Protein AF-0000000080182220 (afdb_homodimer)

Secondary structure (DSSP, 8-state):
-PPPPPPPPP-SHHHHHHHHHHHHHHHHHHT-THHHHHHHHHHHHHHHHHHHHTT-SS-HHHHHHHHHHHHHHHHHHHHHHHSTTSSS---HHHHHHHH--SSS---HHHHHHHHHHIIIIIIIHHHHHHH-TT-HHHHHHHHHHHHHHHHTTHHHHHHHHHHH-HHHHHHHHHSTTHHHHHHHHHHHHHHHHHHHHHHHHH-GGGHHHHHHHHHHHHHHHHHHHHS--TTT-HHHHHHHHHHTTS---HHHHHHHHHHHHTS-----S--/-PPPPPPPPP-SHHHHHHHHHHHHHHHHHHT-THHHHHHHHHHHHHHHHHHHHTT-SS-HHHHHHHHHHHHHHHHHHHHHHHSBTTBS---HHHHHHHH--SSS---HHHHHHHHHHIIIIIIIHHHHHHH-TT-HHHHHHHHHHHHHHHHTTHHHHHHHHHHH-HHHHHHHHHSTTHHHHHHHHHHHHHHHHHHHHHHHHH-GGGHHHHHHHHHHHHHHHHHHHHS--TTT-HHHHHHHHHHTTS---HHHHHHHHHHHHTS-----S--

Nearest PDB structures (foldseek):
  7unh-assembly1_A  TM=2.251E-01  e=9.616E-01  synthetic construct
  7a0g-assembly1_III  TM=1.315E-01  e=7.428E+00  Serratia marcescens
  7unh-assembly1_A  TM=2.252E-01  e=9.909E-01  synthetic construct
  7p3r-assembly1_D  TM=1.407E-01  e=1.232E+00  Vibrio cholerae O1 biovar El Tor str. N16961
  7a0g-assembly1_III  TM=1.316E-01  e=7.364E+00  Serratia marcescens

Radius of gyration: 25.05 Å; Cα contacts (8 Å, |Δi|>4): 740; chains: 2; bounding box: 48×75×55 Å

Sequence (542 aa):
MTPLGRLAEPQSVEDVLHNIDQIIDWATKAESHIGYFAVLYRRTTLAIRDAVKAGAFEDGPRMEALDVAFARRYFNAVNAYFQPGSADGPTLPWEVAFLGDHDGQAIILQHLMAGLNAHITFDLGLAVHAIAPESMDSLEVDFFRVNKVLCQQLPGVLKVIDQLSPEIRWTRWLIPGEVQVLDRTLMKLRRGAWDFAYYLATHRPTVAQRTVHQEAFAAAVGSWYLQPPARVTPFPALVRQIGKHEIRDVPSNLKALDEVSHNPYKPQKGYMTPLGRLAEPQSVEDVLHNIDQIIDWATKAESHIGYFAVLYRRTTLAIRDAVKAGAFEDGPRMEALDVAFARRYFNAVNAYFQPGSADGPTLPWEVAFLGDHDGQAIILQHLMAGLNAHITFDLGLAVHAIAPESMDSLEVDFFRVNKVLCQQLPGVLKVIDQLSPEIRWTRWLIPGEVQVLDRTLMKLRRGAWDFAYYLATHRPTVAQRTVHQEAFAAAVGSWYLQPPARVTPFPALVRQIGKHEIRDVPSNLKALDEVSHNPYKPQKGY

pLDDT: mean 85.34, std 15.05, range [37.66, 98.38]

Structure (mmCIF, N/CA/C/O backbone):
data_AF-0000000080182220-model_v1
#
loop_
_entity.id
_entity.type
_entity.pdbx_description
1 polymer 'Uncharacterized protein'
#
loop_
_atom_site.group_PDB
_atom_site.id
_atom_site.type_symbol
_atom_site.label_atom_id
_atom_site.label_alt_id
_atom_site.label_comp_id
_atom_site.label_asym_id
_atom_site.label_entity_id
_atom_site.label_seq_id
_atom_site.pdbx_PDB_ins_code
_atom_site.Cartn_x
_atom_site.Cartn_y
_atom_site.Cartn_z
_atom_site.occupancy
_atom_site.B_iso_or_equiv
_atom_site.auth_seq_id
_atom_site.auth_comp_id
_atom_site.auth_asym_id
_atom_site.auth_atom_id
_atom_site.pdbx_PDB_model_num
ATOM 1 N N . MET A 1 1 ? 21.328 5.086 16.797 1 65.19 1 MET A N 1
ATOM 2 C CA . MET A 1 1 ? 20.547 6.105 17.484 1 65.19 1 MET A CA 1
ATOM 3 C C . MET A 1 1 ? 19.344 5.48 18.188 1 65.19 1 MET A C 1
ATOM 5 O O . MET A 1 1 ? 18.781 4.496 17.703 1 65.19 1 MET A O 1
ATOM 9 N N . THR A 1 2 ? 19.094 5.906 19.375 1 84.69 2 THR A N 1
ATOM 10 C CA . THR A 1 2 ? 18.016 5.418 20.219 1 84.69 2 THR A CA 1
ATOM 11 C C . THR A 1 2 ? 16.656 5.699 19.578 1 84.69 2 THR A C 1
ATOM 13 O O . THR A 1 2 ? 16.406 6.809 19.125 1 84.69 2 THR A O 1
ATOM 16 N N . PRO A 1 3 ? 15.906 4.727 19.438 1 90.62 3 PRO A N 1
ATOM 17 C CA . PRO A 1 3 ? 14.562 4.941 18.891 1 90.62 3 PRO A CA 1
ATOM 18 C C . PRO A 1 3 ? 13.727 5.898 19.734 1 90.62 3 PRO A C 1
ATOM 20 O O . PRO A 1 3 ? 13.992 6.066 20.922 1 90.62 3 PRO A O 1
ATOM 23 N N . LEU A 1 4 ? 12.852 6.613 19.078 1 93.94 4 LEU A N 1
ATOM 24 C CA . LEU A 1 4 ? 11.906 7.477 19.781 1 93.94 4 LEU A CA 1
ATOM 25 C C . LEU A 1 4 ? 11.039 6.672 20.75 1 93.94 4 LEU A C 1
ATOM 27 O O . LEU A 1 4 ? 10.586 5.578 20.406 1 93.94 4 LEU A O 1
ATOM 31 N N . GLY A 1 5 ? 10.906 7.156 22.016 1 92.81 5 GLY A N 1
ATOM 32 C CA . GLY A 1 5 ? 10.023 6.512 22.969 1 92.81 5 GLY A CA 1
ATOM 33 C C . GLY A 1 5 ? 8.562 6.555 22.547 1 92.81 5 GLY A C 1
ATOM 34 O O . GLY A 1 5 ? 8.172 7.363 21.703 1 92.81 5 GLY A O 1
ATOM 35 N N . ARG A 1 6 ? 7.77 5.73 23.156 1 94.56 6 ARG A N 1
ATOM 36 C CA . ARG A 1 6 ? 6.352 5.648 22.812 1 94.56 6 ARG A CA 1
ATOM 37 C C . ARG A 1 6 ? 5.641 6.957 23.125 1 94.56 6 ARG A C 1
ATOM 39 O O . ARG A 1 6 ? 5.754 7.484 24.234 1 94.56 6 ARG A O 1
ATOM 46 N N . LEU A 1 7 ? 4.969 7.496 22.141 1 96.62 7 LEU A N 1
ATOM 47 C CA . LEU A 1 7 ? 4.152 8.688 22.312 1 96.62 7 LEU A CA 1
ATOM 48 C C . LEU A 1 7 ? 2.842 8.359 23.016 1 96.62 7 LEU A C 1
ATOM 50 O O . LEU A 1 7 ? 2.217 7.336 22.719 1 96.62 7 LEU A O 1
ATOM 54 N N . ALA A 1 8 ? 2.42 9.148 23.922 1 96.44 8 ALA A N 1
ATOM 55 C CA . ALA A 1 8 ? 1.179 8.945 24.672 1 96.44 8 ALA A CA 1
ATOM 56 C C . ALA A 1 8 ? -0.038 9.234 23.797 1 96.44 8 ALA A C 1
ATOM 58 O O . ALA A 1 8 ? 0.065 9.945 22.797 1 96.44 8 ALA A O 1
ATOM 59 N N . GLU A 1 9 ? -1.144 8.609 24.156 1 96.25 9 GLU A N 1
ATOM 60 C CA . GLU A 1 9 ? -2.395 8.938 23.484 1 96.25 9 GLU A CA 1
ATOM 61 C C . GLU A 1 9 ? -2.818 10.375 23.781 1 96.25 9 GLU A C 1
ATOM 63 O O . GLU A 1 9 ? -3.006 10.742 24.938 1 96.25 9 GLU A O 1
ATOM 68 N N . PRO A 1 10 ? -2.928 11.211 22.75 1 97.62 10 PRO A N 1
ATOM 69 C CA . PRO A 1 10 ? -3.307 12.602 23 1 97.62 10 PRO A CA 1
ATOM 70 C C . PRO A 1 10 ? -4.781 12.75 23.375 1 97.62 10 PRO A C 1
ATOM 72 O O . PRO A 1 10 ? -5.637 12.055 22.828 1 97.62 10 PRO A O 1
ATOM 75 N N . GLN A 1 11 ? -5.078 13.648 24.312 1 96.81 11 GLN A N 1
ATOM 76 C CA . GLN A 1 11 ? -6.445 13.938 24.734 1 96.81 11 GLN A CA 1
ATOM 77 C C . GLN A 1 11 ? -6.832 15.375 24.422 1 96.81 11 GLN A C 1
ATOM 79 O O . GLN A 1 11 ? -8 15.75 24.547 1 96.81 11 GLN A O 1
ATOM 84 N N . SER A 1 12 ? -5.836 16.156 24.078 1 96.81 12 SER A N 1
ATOM 85 C CA . SER A 1 12 ? -6.047 17.562 23.766 1 96.81 12 SER A CA 1
ATOM 86 C C . SER A 1 12 ? -5.07 18.047 22.703 1 96.81 12 SER A C 1
ATOM 88 O O . SER A 1 12 ? -4.133 17.344 22.344 1 96.81 12 SER A O 1
ATOM 90 N N . VAL A 1 13 ? -5.363 19.234 22.172 1 96.5 13 VAL A N 1
ATOM 91 C CA . VAL A 1 13 ? -4.473 19.828 21.172 1 96.5 13 VAL A CA 1
ATOM 92 C C . VAL A 1 13 ? -3.1 20.078 21.781 1 96.5 13 VAL A C 1
ATOM 94 O O . VAL A 1 13 ? -2.076 19.938 21.109 1 96.5 13 VAL A O 1
ATOM 97 N N . GLU A 1 14 ? -3.057 20.406 23.078 1 97 14 GLU A N 1
ATOM 98 C CA . GLU A 1 14 ? -1.787 20.609 23.766 1 97 14 GLU A CA 1
ATOM 99 C C . GLU A 1 14 ? -0.986 19.312 23.828 1 97 14 GLU A C 1
ATOM 101 O O . GLU A 1 14 ? 0.236 19.312 23.656 1 97 14 GLU A O 1
ATOM 106 N N . ASP A 1 15 ? -1.676 18.203 24.078 1 98.19 15 ASP A N 1
ATOM 107 C CA . ASP A 1 15 ? -1.019 16.906 24.031 1 98.19 15 ASP A CA 1
ATOM 108 C C . ASP A 1 15 ? -0.44 16.625 22.641 1 98.19 15 ASP A C 1
ATOM 110 O O . ASP A 1 15 ? 0.649 16.062 22.516 1 98.19 15 ASP A O 1
ATOM 114 N N . VAL A 1 16 ? -1.209 17.016 21.609 1 98.12 16 VAL A N 1
ATOM 115 C CA . VAL A 1 16 ? -0.775 16.828 20.234 1 98.12 16 VAL A CA 1
ATOM 116 C C . VAL A 1 16 ? 0.517 17.594 19.984 1 98.12 16 VAL A C 1
ATOM 118 O O . VAL A 1 16 ? 1.488 17.047 19.469 1 98.12 16 VAL A O 1
ATOM 121 N N . LEU A 1 17 ? 0.544 18.859 20.422 1 96.81 17 LEU A N 1
ATOM 122 C CA . LEU A 1 17 ? 1.721 19.703 20.234 1 96.81 17 LEU A CA 1
ATOM 123 C C . LEU A 1 17 ? 2.916 19.141 21 1 96.81 17 LEU A C 1
ATOM 125 O O . LEU A 1 17 ? 4.039 19.141 20.484 1 96.81 17 LEU A O 1
ATOM 129 N N . HIS A 1 18 ? 2.67 18.641 22.109 1 97.81 18 HIS A N 1
ATOM 130 C CA . HIS A 1 18 ? 3.732 18.047 22.922 1 97.81 18 HIS A CA 1
ATOM 131 C C . HIS A 1 18 ? 4.34 16.828 22.219 1 97.81 18 HIS A C 1
ATOM 133 O O . HIS A 1 18 ? 5.566 16.703 22.141 1 97.81 18 HIS A O 1
ATOM 139 N N . ASN A 1 19 ? 3.471 15.922 21.75 1 98.31 19 ASN A N 1
ATOM 140 C CA . ASN A 1 19 ? 3.938 14.758 21.016 1 98.31 19 ASN A CA 1
ATOM 141 C C . ASN A 1 19 ? 4.742 15.156 19.781 1 98.31 19 ASN A C 1
ATOM 143 O O . ASN A 1 19 ? 5.785 14.562 19.5 1 98.31 19 ASN A O 1
ATOM 147 N N . ILE A 1 20 ? 4.246 16.172 19.031 1 97.44 20 ILE A N 1
ATOM 148 C CA . ILE A 1 20 ? 4.941 16.641 17.828 1 97.44 20 ILE A CA 1
ATOM 149 C C . ILE A 1 20 ? 6.332 17.141 18.203 1 97.44 20 ILE A C 1
ATOM 151 O O . ILE A 1 20 ? 7.316 16.844 17.531 1 97.44 20 ILE A O 1
ATOM 155 N N . ASP A 1 21 ? 6.426 17.875 19.312 1 96.12 21 ASP A N 1
ATOM 156 C CA . ASP A 1 21 ? 7.703 18.406 19.766 1 96.12 21 ASP A CA 1
ATOM 157 C C . ASP A 1 21 ? 8.68 17.281 20.094 1 96.12 21 ASP A C 1
ATOM 159 O O . ASP A 1 21 ? 9.875 17.391 19.828 1 96.12 21 ASP A O 1
ATOM 163 N N . GLN A 1 22 ? 8.203 16.25 20.656 1 97.25 22 GLN A N 1
ATOM 164 C CA . GLN A 1 22 ? 9.047 15.086 20.953 1 97.25 22 GLN A CA 1
ATOM 165 C C . GLN A 1 22 ? 9.602 14.484 19.656 1 97.25 22 GLN A C 1
ATOM 167 O O . GLN A 1 22 ? 10.773 14.094 19.609 1 97.25 22 GLN A O 1
ATOM 172 N N . ILE A 1 23 ? 8.812 14.391 18.656 1 96.62 23 ILE A N 1
ATOM 173 C CA . ILE A 1 23 ? 9.242 13.852 17.375 1 96.62 23 ILE A CA 1
ATOM 174 C C . ILE A 1 23 ? 10.32 14.742 16.766 1 96.62 23 ILE A C 1
ATOM 176 O O . ILE A 1 23 ? 11.344 14.258 16.297 1 96.62 23 ILE A O 1
ATOM 180 N N . ILE A 1 24 ? 10.078 16.062 16.812 1 93.62 24 ILE A N 1
ATOM 181 C CA . ILE A 1 24 ? 11.023 17.031 16.234 1 93.62 24 ILE A CA 1
ATOM 182 C C . ILE A 1 24 ? 12.352 16.953 16.984 1 93.62 24 ILE A C 1
ATOM 184 O O . ILE A 1 24 ? 13.422 16.922 16.359 1 93.62 24 ILE A O 1
ATOM 188 N N . ASP A 1 25 ? 12.297 16.891 18.281 1 94 25 ASP A N 1
ATOM 189 C CA . ASP A 1 25 ? 13.5 16.781 19.094 1 94 25 ASP A CA 1
ATOM 190 C C . ASP A 1 25 ? 14.297 15.531 18.75 1 94 25 ASP A C 1
ATOM 192 O O . ASP A 1 25 ? 15.508 15.594 18.531 1 94 25 ASP A O 1
ATOM 196 N N . TRP A 1 26 ? 13.641 14.461 18.703 1 94.94 26 TRP A N 1
ATOM 197 C CA . TRP A 1 26 ? 14.305 13.211 18.359 1 94.94 26 TRP A CA 1
ATOM 198 C C . TRP A 1 26 ? 14.906 13.289 16.953 1 94.94 26 TRP A C 1
ATOM 200 O O . TRP A 1 26 ? 16.062 12.906 16.75 1 94.94 26 TRP A O 1
ATOM 210 N N . ALA A 1 27 ? 14.094 13.758 15.992 1 93.44 27 ALA A N 1
ATOM 211 C CA . ALA A 1 27 ? 14.508 13.781 14.594 1 93.44 27 ALA A CA 1
ATOM 212 C C . ALA A 1 27 ? 15.727 14.68 14.398 1 93.44 27 ALA A C 1
ATOM 214 O O . ALA A 1 27 ? 16.578 14.406 13.555 1 93.44 27 ALA A O 1
ATOM 215 N N . THR A 1 28 ? 15.766 15.773 15.156 1 90.44 28 THR A N 1
ATOM 216 C CA . THR A 1 28 ? 16.906 16.688 15.094 1 90.44 28 THR A CA 1
ATOM 217 C C . THR A 1 28 ? 18.188 15.977 15.547 1 90.44 28 THR A C 1
ATOM 219 O O . THR A 1 28 ? 19.219 16.062 14.883 1 90.44 28 THR A O 1
ATOM 222 N N . LYS A 1 29 ? 18.125 15.234 16.625 1 91.44 29 LYS A N 1
ATOM 223 C CA . LYS A 1 29 ? 19.281 14.516 17.156 1 91.44 29 LYS A CA 1
ATOM 224 C C . LYS A 1 29 ? 19.672 13.352 16.266 1 91.44 29 LYS A C 1
ATOM 226 O O . LYS A 1 29 ? 20.859 13.094 16.047 1 91.44 29 LYS A O 1
ATOM 231 N N . ALA A 1 30 ? 18.672 12.703 15.727 1 91.81 30 ALA A N 1
ATOM 232 C CA . ALA A 1 30 ? 18.891 11.516 14.914 1 91.81 30 ALA A CA 1
ATOM 233 C C . ALA A 1 30 ? 19.188 11.883 13.469 1 91.81 30 ALA A C 1
ATOM 235 O O . ALA A 1 30 ? 19.484 11.016 12.648 1 91.81 30 ALA A O 1
ATOM 236 N N . GLU A 1 31 ? 19.047 13.18 13.125 1 90.44 31 GLU A N 1
ATOM 237 C CA . GLU A 1 31 ? 19.203 13.648 11.75 1 90.44 31 GLU A CA 1
ATOM 238 C C . GLU A 1 31 ? 18.266 12.906 10.805 1 90.44 31 GLU A C 1
ATOM 240 O O . GLU A 1 31 ? 18.688 12.43 9.75 1 90.44 31 GLU A O 1
ATOM 245 N N . SER A 1 32 ? 17.109 12.82 11.234 1 92.38 32 SER A N 1
ATOM 246 C CA . SER A 1 32 ? 16.125 12.023 10.508 1 92.38 32 SER A CA 1
ATOM 247 C C . SER A 1 32 ? 15.172 12.906 9.711 1 92.38 32 SER A C 1
ATOM 249 O O . SER A 1 32 ? 14.656 13.906 10.227 1 92.38 32 SER A O 1
ATOM 251 N N . HIS A 1 33 ? 14.852 12.516 8.508 1 90.94 33 HIS A N 1
ATOM 252 C CA . HIS A 1 33 ? 13.914 13.227 7.645 1 90.94 33 HIS A CA 1
ATOM 253 C C . HIS A 1 33 ? 12.492 13.141 8.18 1 90.94 33 HIS A C 1
ATOM 255 O O . HIS A 1 33 ? 11.602 13.859 7.727 1 90.94 33 HIS A O 1
ATOM 261 N N . ILE A 1 34 ? 12.195 12.281 9.156 1 94.44 34 ILE A N 1
ATOM 262 C CA . ILE A 1 34 ? 10.875 12.102 9.758 1 94.44 34 ILE A CA 1
ATOM 263 C C . ILE A 1 34 ? 10.422 13.398 10.414 1 94.44 34 ILE A C 1
ATOM 265 O O . ILE A 1 34 ? 9.219 13.656 10.539 1 94.44 34 ILE A O 1
ATOM 269 N N . GLY A 1 35 ? 11.367 14.258 10.711 1 93.88 35 GLY A N 1
ATOM 270 C CA . GLY A 1 35 ? 11.07 15.5 11.398 1 93.88 35 GLY A CA 1
ATOM 271 C C . GLY A 1 35 ? 10.453 16.547 10.492 1 93.88 35 GLY A C 1
ATOM 272 O O . GLY A 1 35 ? 9.82 17.5 10.961 1 93.88 35 GLY A O 1
ATOM 273 N N . TYR A 1 36 ? 10.633 16.391 9.156 1 88.56 36 TYR A N 1
ATOM 274 C CA . TYR A 1 36 ? 10.172 17.422 8.227 1 88.56 36 TYR A CA 1
ATOM 275 C C . TYR A 1 36 ? 8.656 17.562 8.273 1 88.56 36 TYR A C 1
ATOM 277 O O . TYR A 1 36 ? 8.133 18.672 8.375 1 88.56 36 TYR A O 1
ATOM 285 N N . PHE A 1 37 ? 7.941 16.484 8.203 1 94.19 37 PHE A N 1
ATOM 286 C CA . PHE A 1 37 ? 6.488 16.547 8.312 1 94.19 37 PHE A CA 1
ATOM 287 C C . PHE A 1 37 ? 6.07 17.062 9.68 1 94.19 37 PHE A C 1
ATOM 289 O O . PHE A 1 37 ? 5.105 17.828 9.797 1 94.19 37 PHE A O 1
ATOM 296 N N . ALA A 1 38 ? 6.75 16.625 10.719 1 94.81 38 ALA A N 1
ATOM 297 C CA . ALA A 1 38 ? 6.395 16.984 12.094 1 94.81 38 ALA A CA 1
ATOM 298 C C . ALA A 1 38 ? 6.422 18.5 12.281 1 94.81 38 ALA A C 1
ATOM 300 O O . ALA A 1 38 ? 5.543 19.062 12.93 1 94.81 38 ALA A O 1
ATOM 301 N N . VAL A 1 39 ? 7.363 19.125 11.711 1 90.88 39 VAL A N 1
ATOM 302 C CA . VAL A 1 39 ? 7.488 20.578 11.844 1 90.88 39 VAL A CA 1
ATOM 303 C C . VAL A 1 39 ? 6.309 21.266 11.164 1 90.88 39 VAL A C 1
ATOM 305 O O . VAL A 1 39 ? 5.715 22.188 11.719 1 90.88 39 VAL A O 1
ATOM 308 N N . LEU A 1 40 ? 6.016 20.828 9.977 1 88.12 40 LEU A N 1
ATOM 309 C CA . LEU A 1 40 ? 4.863 21.391 9.273 1 88.12 40 LEU A CA 1
ATOM 310 C C . LEU A 1 40 ? 3.578 21.125 10.055 1 88.12 40 LEU A C 1
ATOM 312 O O . LEU A 1 40 ? 2.709 22 10.141 1 88.12 40 LEU A O 1
ATOM 316 N N . TYR A 1 41 ? 3.473 19.922 10.578 1 94.81 41 TYR A N 1
ATOM 317 C CA . TYR A 1 41 ? 2.281 19.531 11.328 1 94.81 41 TYR A CA 1
ATOM 318 C C . TYR A 1 41 ? 2.115 20.391 12.578 1 94.81 41 TYR A C 1
ATOM 320 O O . TYR A 1 41 ? 0.993 20.734 12.953 1 94.81 41 TYR A O 1
ATOM 328 N N . ARG A 1 42 ? 3.215 20.734 13.227 1 93.81 42 ARG A N 1
ATOM 329 C CA . ARG A 1 42 ? 3.162 21.625 14.383 1 93.81 42 ARG A CA 1
ATOM 330 C C . ARG A 1 42 ? 2.555 22.984 14 1 93.81 42 ARG A C 1
ATOM 332 O O . ARG A 1 42 ? 1.65 23.469 14.68 1 93.81 42 ARG A O 1
ATOM 339 N N . ARG A 1 43 ? 3.053 23.516 12.945 1 91.19 43 ARG A N 1
ATOM 340 C CA . ARG A 1 43 ? 2.6 24.828 12.477 1 91.19 43 ARG A CA 1
ATOM 341 C C . ARG A 1 43 ? 1.103 24.812 12.18 1 91.19 43 ARG A C 1
ATOM 343 O O . ARG A 1 43 ? 0.375 25.719 12.602 1 91.19 43 ARG A O 1
ATOM 350 N N . THR A 1 44 ? 0.637 23.797 11.484 1 92.5 44 THR A N 1
ATOM 351 C CA . THR A 1 44 ? -0.768 23.734 11.094 1 92.5 44 THR A CA 1
ATOM 352 C C . THR A 1 44 ? -1.65 23.438 12.305 1 92.5 44 THR A C 1
ATOM 354 O O . THR A 1 44 ? -2.779 23.922 12.391 1 92.5 44 THR A O 1
ATOM 357 N N . THR A 1 45 ? -1.138 22.609 13.242 1 95 45 THR A N 1
ATOM 358 C CA . THR A 1 45 ? -1.879 22.328 14.469 1 95 45 THR A CA 1
ATOM 359 C C . THR A 1 45 ? -2.088 23.609 15.266 1 95 45 THR A C 1
ATOM 361 O O . THR A 1 45 ? -3.188 23.875 15.758 1 95 45 THR A O 1
ATOM 364 N N . LEU A 1 46 ? -1.056 24.469 15.359 1 93.44 46 LEU A N 1
ATOM 365 C CA . LEU A 1 46 ? -1.15 25.75 16.047 1 93.44 46 LEU A CA 1
ATOM 366 C C . LEU A 1 46 ? -2.146 26.672 15.344 1 93.44 46 LEU A C 1
ATOM 368 O O . LEU A 1 46 ? -2.961 27.328 16 1 93.44 46 LEU A O 1
ATOM 372 N N . ALA A 1 47 ? -2.088 26.688 14.062 1 92 47 ALA A N 1
ATOM 373 C CA . ALA A 1 47 ? -2.982 27.531 13.281 1 92 47 ALA A CA 1
ATOM 374 C C . ALA A 1 47 ? -4.441 27.141 13.5 1 92 47 ALA A C 1
ATOM 376 O O . ALA A 1 47 ? -5.305 28 13.648 1 92 47 ALA A O 1
ATOM 377 N N . ILE A 1 48 ? -4.703 25.859 13.516 1 93.44 48 ILE A N 1
ATOM 378 C CA . ILE A 1 48 ? -6.062 25.359 13.711 1 93.44 48 ILE A CA 1
ATOM 379 C C . ILE A 1 48 ? -6.531 25.688 15.133 1 93.44 48 ILE A C 1
ATOM 381 O O . ILE A 1 48 ? -7.668 26.109 15.336 1 93.44 48 ILE A O 1
ATOM 385 N N . ARG A 1 49 ? -5.668 25.406 16.094 1 94.12 49 ARG A N 1
ATOM 386 C CA . ARG A 1 49 ? -5.984 25.75 17.469 1 94.12 49 ARG A CA 1
ATOM 387 C C . ARG A 1 49 ? -6.395 27.219 17.594 1 94.12 49 ARG A C 1
ATOM 389 O O . ARG A 1 49 ? -7.41 27.531 18.203 1 94.12 49 ARG A O 1
ATOM 396 N N . ASP A 1 50 ? -5.609 28.125 16.969 1 94.56 50 ASP A N 1
ATOM 397 C CA . ASP A 1 50 ? -5.871 29.562 17.031 1 94.56 50 ASP A CA 1
ATOM 398 C C . ASP A 1 50 ? -7.176 29.906 16.312 1 94.56 50 ASP A C 1
ATOM 400 O O . ASP A 1 50 ? -7.918 30.781 16.766 1 94.56 50 ASP A O 1
ATOM 404 N N . ALA A 1 51 ? -7.43 29.25 15.242 1 93.75 51 ALA A N 1
ATOM 405 C CA . ALA A 1 51 ? -8.664 29.469 14.5 1 93.75 51 ALA A CA 1
ATOM 406 C C . ALA A 1 51 ? -9.883 29.047 15.32 1 93.75 51 ALA A C 1
ATOM 408 O O . ALA A 1 51 ? -10.914 29.719 15.305 1 93.75 51 ALA A O 1
ATOM 409 N N . VAL A 1 52 ? -9.758 27.938 15.984 1 95.06 52 VAL A N 1
ATOM 410 C CA . VAL A 1 52 ? -10.836 27.469 16.844 1 95.06 52 VAL A CA 1
ATOM 411 C C . VAL A 1 52 ? -11.094 28.5 17.953 1 95.06 52 VAL A C 1
ATOM 413 O O . VAL A 1 52 ? -12.234 28.875 18.203 1 95.06 52 VAL A O 1
ATOM 416 N N . LYS A 1 53 ? -10.062 28.969 18.578 1 94.62 53 LYS A N 1
ATOM 417 C CA . LYS A 1 53 ? -10.164 29.953 19.656 1 94.62 53 LYS A CA 1
ATOM 418 C C . LYS A 1 53 ? -10.773 31.25 19.156 1 94.62 53 LYS A C 1
ATOM 420 O O . LYS A 1 53 ? -11.492 31.938 19.891 1 94.62 53 LYS A O 1
ATOM 425 N N . ALA A 1 54 ? -10.531 31.594 17.922 1 94.94 54 ALA A N 1
ATOM 426 C CA . ALA A 1 54 ? -11.031 32.812 17.312 1 94.94 54 ALA A CA 1
ATOM 427 C C . ALA A 1 54 ? -12.469 32.656 16.844 1 94.94 54 ALA A C 1
ATOM 429 O O . ALA A 1 54 ? -13.062 33.594 16.297 1 94.94 54 ALA A O 1
ATOM 430 N N . GLY A 1 55 ? -13.039 31.469 16.984 1 95.31 55 GLY A N 1
ATOM 431 C CA . GLY A 1 55 ? -14.43 31.234 16.609 1 95.31 55 GLY A CA 1
ATOM 432 C C . GLY A 1 55 ? -14.625 31.109 15.117 1 95.31 55 GLY A C 1
ATOM 433 O O . GLY A 1 55 ? -15.68 31.484 14.594 1 95.31 55 GLY A O 1
ATOM 434 N N . ALA A 1 56 ? -13.664 30.609 14.5 1 94.38 56 ALA A N 1
ATOM 435 C CA . ALA A 1 56 ? -13.703 30.531 13.047 1 94.38 56 ALA A CA 1
ATOM 436 C C . ALA A 1 56 ? -14.641 29.422 12.578 1 94.38 56 ALA A C 1
ATOM 438 O O . ALA A 1 56 ? -15.039 29.391 11.414 1 94.38 56 ALA A O 1
ATOM 439 N N . PHE A 1 57 ? -15.055 28.516 13.453 1 96.94 57 PHE A N 1
ATOM 440 C CA . PHE A 1 57 ? -15.805 27.328 13.062 1 96.94 57 PHE A CA 1
ATOM 441 C C . PHE A 1 57 ? -17.188 27.328 13.711 1 96.94 57 PHE A C 1
ATOM 443 O O . PHE A 1 57 ? -17.375 27.922 14.773 1 96.94 57 PHE A O 1
ATOM 450 N N . GLU A 1 58 ? -18.125 26.625 13.047 1 96.81 58 GLU A N 1
ATOM 451 C CA . GLU A 1 58 ? -19.469 26.484 13.578 1 96.81 58 GLU A CA 1
ATOM 452 C C . GLU A 1 58 ? -19.484 25.656 14.859 1 96.81 58 GLU A C 1
ATOM 454 O O . GLU A 1 58 ? -20.25 25.938 15.781 1 96.81 58 GLU A O 1
ATOM 459 N N . ASP A 1 59 ? -18.688 24.625 14.922 1 96.81 59 ASP A N 1
ATOM 460 C CA . ASP A 1 59 ? -18.562 23.734 16.062 1 96.81 59 ASP A CA 1
ATOM 461 C C . ASP A 1 59 ? -17.094 23.562 16.469 1 96.81 59 ASP A C 1
ATOM 463 O O . ASP A 1 59 ? -16.453 22.594 16.062 1 96.81 59 ASP A O 1
ATOM 467 N N . GLY A 1 60 ? -16.578 24.484 17.297 1 95.75 60 GLY A N 1
ATOM 468 C CA . GLY A 1 60 ? -15.195 24.5 17.75 1 95.75 60 GLY A CA 1
ATOM 469 C C . GLY A 1 60 ? -14.781 23.219 18.438 1 95.75 60 GLY A C 1
ATOM 470 O O . GLY A 1 60 ? -13.789 22.578 18.062 1 95.75 60 GLY A O 1
ATOM 471 N N . PRO A 1 61 ? -15.578 22.812 19.406 1 95.88 61 PRO A N 1
ATOM 472 C CA . PRO A 1 61 ? -15.258 21.594 20.125 1 95.88 61 PRO A CA 1
ATOM 473 C C . PRO A 1 61 ? -15.156 20.375 19.219 1 95.88 61 PRO A C 1
ATOM 475 O O . PRO A 1 61 ? -14.266 19.531 19.391 1 95.88 61 PRO A O 1
ATOM 478 N N . ARG A 1 62 ? -16.031 20.266 18.25 1 96.25 62 ARG A N 1
ATOM 479 C CA . ARG A 1 62 ? -15.969 19.156 17.297 1 96.25 62 ARG A CA 1
ATOM 480 C C . ARG A 1 62 ? -14.695 19.203 16.469 1 96.25 62 ARG A C 1
ATOM 482 O O . ARG A 1 62 ? -14.094 18.172 16.172 1 96.25 62 ARG A O 1
ATOM 489 N N . MET A 1 63 ? -14.297 20.406 16.062 1 96.56 63 MET A N 1
ATOM 490 C CA . MET A 1 63 ? -13.07 20.578 15.289 1 96.56 63 MET A CA 1
ATOM 491 C C . MET A 1 63 ? -11.852 20.188 16.125 1 96.56 63 MET A C 1
ATOM 493 O O . MET A 1 63 ? -10.891 19.625 15.602 1 96.56 63 MET A O 1
ATOM 497 N N . GLU A 1 64 ? -11.836 20.5 17.391 1 96.12 64 GLU A N 1
ATOM 498 C CA . GLU A 1 64 ? -10.758 20.062 18.281 1 96.12 64 GLU A CA 1
ATOM 499 C C . GLU A 1 64 ? -10.711 18.547 18.391 1 96.12 64 GLU A C 1
ATOM 501 O O . GLU A 1 64 ? -9.633 17.953 18.375 1 96.12 64 GLU A O 1
ATOM 506 N N . ALA A 1 65 ? -11.898 17.953 18.547 1 96.56 65 ALA A N 1
ATOM 507 C CA . ALA A 1 65 ? -11.969 16.484 18.609 1 96.56 65 ALA A CA 1
ATOM 508 C C . ALA A 1 65 ? -11.422 15.867 17.328 1 96.56 65 ALA A C 1
ATOM 510 O O . ALA A 1 65 ? -10.719 14.852 17.375 1 96.56 65 ALA A O 1
ATOM 511 N N . LEU A 1 66 ? -11.773 16.438 16.203 1 97.31 66 LEU A N 1
ATOM 512 C CA . LEU A 1 66 ? -11.273 15.961 14.922 1 97.31 66 LEU A CA 1
ATOM 513 C C . LEU A 1 66 ? -9.75 16.094 14.852 1 97.31 66 LEU A C 1
ATOM 515 O O . LEU A 1 66 ? -9.07 15.18 14.375 1 97.31 66 LEU A O 1
ATOM 519 N N . ASP A 1 67 ? -9.219 17.219 15.289 1 97.19 67 ASP A N 1
ATOM 520 C CA . ASP A 1 67 ? -7.777 17.422 15.312 1 97.19 67 ASP A CA 1
ATOM 521 C C . ASP A 1 67 ? -7.074 16.328 16.125 1 97.19 67 ASP A C 1
ATOM 523 O O . ASP A 1 67 ? -6.074 15.773 15.672 1 97.19 67 ASP A O 1
ATOM 527 N N . VAL A 1 68 ? -7.621 16 17.25 1 97.81 68 VAL A N 1
ATOM 528 C CA . VAL A 1 68 ? -7.027 15.016 18.141 1 97.81 68 VAL A CA 1
ATOM 529 C C . VAL A 1 68 ? -7.113 13.625 17.5 1 97.81 68 VAL A C 1
ATOM 531 O O . VAL A 1 68 ? -6.133 12.875 17.5 1 97.81 68 VAL A O 1
ATOM 534 N N . ALA A 1 69 ? -8.281 13.266 16.969 1 97.69 69 ALA A N 1
ATOM 535 C CA . ALA A 1 69 ? -8.461 11.984 16.297 1 97.69 69 ALA A CA 1
ATOM 536 C C . ALA A 1 69 ? -7.504 11.844 15.109 1 97.69 69 ALA A C 1
ATOM 538 O O . ALA A 1 69 ? -6.945 10.773 14.875 1 97.69 69 ALA A O 1
ATOM 539 N N . PHE A 1 70 ? -7.391 12.93 14.391 1 98.12 70 PHE A N 1
ATOM 540 C CA . PHE A 1 70 ? -6.5 12.984 13.234 1 98.12 70 PHE A CA 1
ATOM 541 C C . PHE A 1 70 ? -5.051 12.789 13.656 1 98.12 70 PHE A C 1
ATOM 543 O O . PHE A 1 70 ? -4.336 11.961 13.086 1 98.12 70 PHE A O 1
ATOM 550 N N . ALA A 1 71 ? -4.598 13.461 14.695 1 98.12 71 ALA A N 1
ATOM 551 C CA . ALA A 1 71 ? -3.238 13.367 15.219 1 98.12 71 ALA A CA 1
ATOM 552 C C . ALA A 1 71 ? -2.959 11.969 15.773 1 98.12 71 ALA A C 1
ATOM 554 O O . ALA A 1 71 ? -1.84 11.461 15.664 1 98.12 71 ALA A O 1
ATOM 555 N N . ARG A 1 72 ? -3.912 11.391 16.375 1 97.38 72 ARG A N 1
ATOM 556 C CA . ARG A 1 72 ? -3.762 10.055 16.953 1 97.38 72 ARG A CA 1
ATOM 557 C C . ARG A 1 72 ? -3.309 9.055 15.891 1 97.38 72 ARG A C 1
ATOM 559 O O . ARG A 1 72 ? -2.482 8.188 16.156 1 97.38 72 ARG A O 1
ATOM 566 N N . ARG A 1 73 ? -3.836 9.172 14.742 1 97.06 73 ARG A N 1
ATOM 567 C CA . ARG A 1 73 ? -3.451 8.258 13.672 1 97.06 73 ARG A CA 1
ATOM 568 C C . ARG A 1 73 ? -1.977 8.414 13.312 1 97.06 73 ARG A C 1
ATOM 570 O O . ARG A 1 73 ? -1.279 7.43 13.07 1 97.06 73 ARG A O 1
ATOM 577 N N . TYR A 1 74 ? -1.511 9.656 13.242 1 97.75 74 TYR A N 1
ATOM 578 C CA . TYR A 1 74 ? -0.099 9.93 13.008 1 97.75 74 TYR A CA 1
ATOM 579 C C . TYR A 1 74 ? 0.767 9.344 14.117 1 97.75 74 TYR A C 1
ATOM 581 O O . TYR A 1 74 ? 1.758 8.664 13.844 1 97.75 74 TYR A O 1
ATOM 589 N N . PHE A 1 75 ? 0.385 9.523 15.328 1 97.44 75 PHE A N 1
ATOM 590 C CA . PHE A 1 75 ? 1.177 9.047 16.453 1 97.44 75 PHE A CA 1
ATOM 591 C C . PHE A 1 75 ? 1.163 7.527 16.531 1 97.44 75 PHE A C 1
ATOM 593 O O . PHE A 1 75 ? 2.168 6.906 16.875 1 97.44 75 PHE A O 1
ATOM 600 N N . ASN A 1 76 ? 0.042 6.953 16.234 1 95.12 76 ASN A N 1
ATOM 601 C CA . ASN A 1 76 ? 0.001 5.496 16.141 1 95.12 76 ASN A CA 1
ATOM 602 C C . ASN A 1 76 ? 0.983 4.973 15.102 1 95.12 76 ASN A C 1
ATOM 604 O O . ASN A 1 76 ? 1.636 3.949 15.32 1 95.12 76 ASN A O 1
ATOM 608 N N . ALA A 1 77 ? 1.032 5.676 13.992 1 95.81 77 ALA A N 1
ATOM 609 C CA . ALA A 1 77 ? 1.973 5.281 12.945 1 95.81 77 ALA A CA 1
ATOM 610 C C . ALA A 1 77 ? 3.414 5.402 13.43 1 95.81 77 ALA A C 1
ATOM 612 O O . ALA A 1 77 ? 4.234 4.52 13.18 1 95.81 77 ALA A O 1
ATOM 613 N N . VAL A 1 78 ? 3.74 6.516 14.133 1 96.25 78 VAL A N 1
ATOM 614 C CA . VAL A 1 78 ? 5.078 6.73 14.664 1 96.25 78 VAL A CA 1
ATOM 615 C C . VAL A 1 78 ? 5.41 5.645 15.688 1 96.25 78 VAL A C 1
ATOM 617 O O . VAL A 1 78 ? 6.48 5.035 15.625 1 96.25 78 VAL A O 1
ATOM 620 N N . ASN A 1 79 ? 4.512 5.391 16.594 1 95.38 79 ASN A N 1
ATOM 621 C CA . ASN A 1 79 ? 4.719 4.352 17.594 1 95.38 79 ASN A CA 1
ATOM 622 C C . ASN A 1 79 ? 4.953 2.988 16.953 1 95.38 79 ASN A C 1
ATOM 624 O O . ASN A 1 79 ? 5.84 2.246 17.359 1 95.38 79 ASN A O 1
ATOM 628 N N . ALA A 1 80 ? 4.164 2.662 15.961 1 92.19 80 ALA A N 1
ATOM 629 C CA . ALA A 1 80 ? 4.289 1.378 15.273 1 92.19 80 ALA A CA 1
ATOM 630 C C . ALA A 1 80 ? 5.633 1.27 14.555 1 92.19 80 ALA A C 1
ATOM 632 O O . ALA A 1 80 ? 6.207 0.184 14.461 1 92.19 80 ALA A O 1
ATOM 633 N N . TYR A 1 81 ? 6.094 2.336 14.047 1 92.56 81 TYR A N 1
ATOM 634 C CA . TYR A 1 81 ? 7.359 2.363 13.32 1 92.56 81 TYR A CA 1
ATOM 635 C C . TYR A 1 81 ? 8.531 2.08 14.258 1 92.56 81 TYR A C 1
ATOM 637 O O . TYR A 1 81 ? 9.43 1.31 13.914 1 92.56 81 TYR A O 1
ATOM 645 N N . PHE A 1 82 ? 8.531 2.641 15.383 1 92.62 82 PHE A N 1
ATOM 646 C CA . PHE A 1 82 ? 9.664 2.539 16.297 1 92.62 82 PHE A CA 1
ATOM 647 C C . PHE A 1 82 ? 9.516 1.334 17.219 1 92.62 82 PHE A C 1
ATOM 649 O O . PHE A 1 82 ? 10.492 0.871 17.797 1 92.62 82 PHE A O 1
ATOM 656 N N . GLN A 1 83 ? 8.406 0.857 17.406 1 87.38 83 GLN A N 1
ATOM 657 C CA . GLN A 1 83 ? 8.148 -0.32 18.234 1 87.38 83 GLN A CA 1
ATOM 658 C C . GLN A 1 83 ? 7.336 -1.359 17.469 1 87.38 83 GLN A C 1
ATOM 660 O O . GLN A 1 83 ? 6.16 -1.58 17.766 1 87.38 83 GLN A O 1
ATOM 665 N N . PRO A 1 84 ? 8.273 -2.084 16.531 1 74.19 84 PRO A N 1
ATOM 666 C CA . PRO A 1 84 ? 7.578 -3.109 15.75 1 74.19 84 PRO A CA 1
ATOM 667 C C . PRO A 1 84 ? 7.109 -4.285 16.609 1 74.19 84 PRO A C 1
ATOM 669 O O . PRO A 1 84 ? 7.777 -4.656 17.578 1 74.19 84 PRO A O 1
ATOM 672 N N . GLY A 1 85 ? 5.934 -4.859 16.672 1 64.62 85 GLY A N 1
ATOM 673 C CA . GLY A 1 85 ? 5.383 -5.957 17.453 1 64.62 85 GLY A CA 1
ATOM 674 C C . GLY A 1 85 ? 4.176 -5.555 18.281 1 64.62 85 GLY A C 1
ATOM 675 O O . GLY A 1 85 ? 3.422 -6.41 18.75 1 64.62 85 GLY A O 1
ATOM 676 N N . SER A 1 86 ? 4.379 -4.469 18.844 1 57.56 86 SER A N 1
ATOM 677 C CA . SER A 1 86 ? 3.164 -4.133 19.578 1 57.56 86 SER A CA 1
ATOM 678 C C . SER A 1 86 ? 1.949 -4.109 18.656 1 57.56 86 SER A C 1
ATOM 680 O O . SER A 1 86 ? 2.059 -4.43 17.469 1 57.56 86 SER A O 1
ATOM 682 N N . ALA A 1 87 ? 1.153 -3.029 18.562 1 56.81 87 ALA A N 1
ATOM 683 C CA . ALA A 1 87 ? -0.089 -2.781 17.828 1 56.81 87 ALA A CA 1
ATOM 684 C C . ALA A 1 87 ? 0.085 -3.053 16.344 1 56.81 87 ALA A C 1
ATOM 686 O O . ALA A 1 87 ? 1.172 -3.428 15.891 1 56.81 87 ALA A O 1
ATOM 687 N N . ASP A 1 88 ? -0.984 -2.842 15.484 1 62.25 88 ASP A N 1
ATOM 688 C CA . ASP A 1 88 ? -1.111 -2.949 14.039 1 62.25 88 ASP A CA 1
ATOM 689 C C . ASP A 1 88 ? -0.008 -2.166 13.328 1 62.25 88 ASP A C 1
ATOM 691 O O . ASP A 1 88 ? 0.352 -1.067 13.758 1 62.25 88 ASP A O 1
ATOM 695 N N . GLY A 1 89 ? 1.303 -2.824 12.914 1 67.31 89 GLY A N 1
ATOM 696 C CA . GLY A 1 89 ? 2.287 -2.109 12.125 1 67.31 89 GLY A CA 1
ATOM 697 C C . GLY A 1 89 ? 1.755 -0.815 11.539 1 67.31 89 GLY A C 1
ATOM 698 O O . GLY A 1 89 ? 0.55 -0.559 11.578 1 67.31 89 GLY A O 1
ATOM 699 N N . PRO A 1 90 ? 2.807 0.114 11.258 1 79.06 90 PRO A N 1
ATOM 700 C CA . PRO A 1 90 ? 2.295 1.311 10.586 1 79.06 90 PRO A CA 1
ATOM 701 C C . PRO A 1 90 ? 1.528 0.984 9.305 1 79.06 90 PRO A C 1
ATOM 703 O O . PRO A 1 90 ? 1.749 -0.068 8.703 1 79.06 90 PRO A O 1
ATOM 706 N N . THR A 1 91 ? 0.604 1.812 9.086 1 92.75 91 THR A N 1
ATOM 707 C CA . THR A 1 91 ? -0.02 1.686 7.777 1 92.75 91 THR A CA 1
ATOM 708 C C . THR A 1 91 ? 1.006 1.896 6.668 1 92.75 91 THR A C 1
ATOM 710 O O . THR A 1 91 ? 2.016 2.574 6.871 1 92.75 91 THR A O 1
ATOM 713 N N . LEU A 1 92 ? 0.791 1.352 5.574 1 96.25 92 LEU A N 1
ATOM 714 C CA . LEU A 1 92 ? 1.798 1.324 4.52 1 96.25 92 LEU A CA 1
ATOM 715 C C . LEU A 1 92 ? 2.129 2.736 4.047 1 96.25 92 LEU A C 1
ATOM 717 O O . LEU A 1 92 ? 3.291 3.047 3.773 1 96.25 92 LEU A O 1
ATOM 721 N N . PRO A 1 93 ? 1.159 3.697 3.951 1 98 93 PRO A N 1
ATOM 722 C CA . PRO A 1 93 ? 1.532 5.059 3.553 1 98 93 PRO A CA 1
ATOM 723 C C . PRO A 1 93 ? 2.549 5.691 4.5 1 98 93 PRO A C 1
ATOM 725 O O . PRO A 1 93 ? 3.492 6.348 4.047 1 98 93 PRO A O 1
ATOM 728 N N . TRP A 1 94 ? 2.398 5.453 5.754 1 97.69 94 TRP A N 1
ATOM 729 C CA . TRP A 1 94 ? 3.334 6.016 6.719 1 97.69 94 TRP A CA 1
ATOM 730 C C . TRP A 1 94 ? 4.664 5.266 6.691 1 97.69 94 TRP A C 1
ATOM 732 O O . TRP A 1 94 ? 5.727 5.871 6.867 1 97.69 94 TRP A O 1
ATOM 742 N N . GLU A 1 95 ? 4.609 4 6.523 1 96.31 95 GLU A N 1
ATOM 743 C CA . GLU A 1 95 ? 5.859 3.252 6.414 1 96.31 95 GLU A CA 1
ATOM 744 C C . GLU A 1 95 ? 6.711 3.764 5.254 1 96.31 95 GLU A C 1
ATOM 746 O O . GLU A 1 95 ? 7.926 3.918 5.391 1 96.31 95 GLU A O 1
ATOM 751 N N . VAL A 1 96 ? 6.074 4.027 4.148 1 97.62 96 VAL A N 1
ATOM 752 C CA . VAL A 1 96 ? 6.754 4.594 2.99 1 97.62 96 VAL A CA 1
ATOM 753 C C . VAL A 1 96 ? 7.383 5.934 3.365 1 97.62 96 VAL A C 1
ATOM 755 O O . VAL A 1 96 ? 8.555 6.18 3.068 1 97.62 96 VAL A O 1
ATOM 758 N N . ALA A 1 97 ? 6.625 6.742 4.055 1 97.44 97 ALA A N 1
ATOM 759 C CA . ALA A 1 97 ? 7.094 8.078 4.418 1 97.44 97 ALA A CA 1
ATOM 760 C C . ALA A 1 97 ? 8.242 8 5.426 1 97.44 97 ALA A C 1
ATOM 762 O O . ALA A 1 97 ? 9.195 8.781 5.348 1 97.44 97 ALA A O 1
ATOM 763 N N . PHE A 1 98 ? 8.211 7.066 6.383 1 97.06 98 PHE A N 1
ATOM 764 C CA . PHE A 1 98 ? 9.203 6.984 7.453 1 97.06 98 PHE A CA 1
ATOM 765 C C . PHE A 1 98 ? 10.492 6.359 6.949 1 97.06 98 PHE A C 1
ATOM 767 O O . PHE A 1 98 ? 11.586 6.816 7.293 1 97.06 98 PHE A O 1
ATOM 774 N N . LEU A 1 99 ? 10.367 5.332 6.109 1 94.94 99 LEU A N 1
ATOM 775 C CA . LEU A 1 99 ? 11.562 4.688 5.578 1 94.94 99 LEU A CA 1
ATOM 776 C C . LEU A 1 99 ? 12.25 5.578 4.547 1 94.94 99 LEU A C 1
ATOM 778 O O . LEU A 1 99 ? 13.477 5.598 4.453 1 94.94 99 LEU A O 1
ATOM 782 N N . GLY A 1 100 ? 11.422 6.246 3.754 1 93 100 GLY A N 1
ATOM 783 C CA . GLY A 1 100 ? 12 7.164 2.781 1 93 100 GLY A CA 1
ATOM 784 C C . GLY A 1 100 ? 12.453 6.473 1.509 1 93 100 GLY A C 1
ATOM 785 O O . GLY A 1 100 ? 11.992 5.375 1.193 1 93 100 GLY A O 1
ATOM 786 N N . ASP A 1 101 ? 13.273 7.219 0.803 1 85.94 101 ASP A N 1
ATOM 787 C CA . ASP A 1 101 ? 13.734 6.742 -0.499 1 85.94 101 ASP A CA 1
A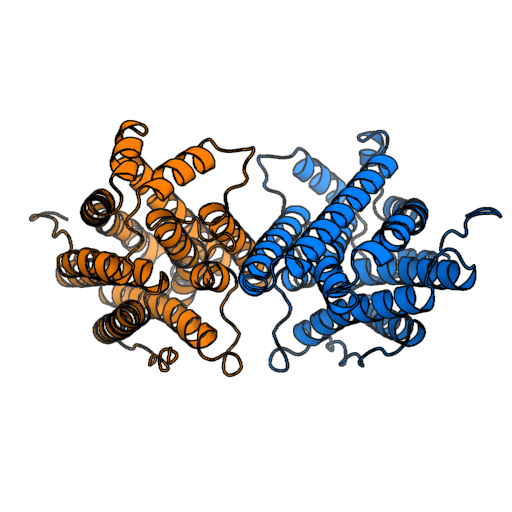TOM 788 C C . ASP A 1 101 ? 14.906 5.777 -0.348 1 85.94 101 ASP A C 1
ATOM 790 O O . ASP A 1 101 ? 15.625 5.812 0.657 1 85.94 101 ASP A O 1
ATOM 794 N N . HIS A 1 102 ? 15.102 4.898 -1.343 1 85.81 102 HIS A N 1
ATOM 795 C CA . HIS A 1 102 ? 16.141 3.887 -1.245 1 85.81 102 HIS A CA 1
ATOM 796 C C . HIS A 1 102 ? 17.438 4.355 -1.912 1 85.81 102 HIS A C 1
ATOM 798 O O . HIS A 1 102 ? 18.484 3.744 -1.73 1 85.81 102 HIS A O 1
ATOM 804 N N . ASP A 1 103 ? 17.359 5.406 -2.674 1 82.12 103 ASP A N 1
ATOM 805 C CA . ASP A 1 103 ? 18.578 5.836 -3.332 1 82.12 103 ASP A CA 1
ATOM 806 C C . ASP A 1 103 ? 19.156 7.078 -2.66 1 82.12 103 ASP A C 1
ATOM 808 O O . ASP A 1 103 ? 20.172 7.621 -3.111 1 82.12 103 ASP A O 1
ATOM 812 N N . GLY A 1 104 ? 18.5 7.602 -1.593 1 80.81 104 GLY A N 1
ATOM 813 C CA . GLY A 1 104 ? 19.016 8.719 -0.811 1 80.81 104 GLY A CA 1
ATOM 814 C C . GLY A 1 104 ? 18.969 10.039 -1.556 1 80.81 104 GLY A C 1
ATOM 815 O O . GLY A 1 104 ? 19.672 10.977 -1.207 1 80.81 104 GLY A O 1
ATOM 816 N N . GLN A 1 105 ? 18.094 10.102 -2.551 1 78.44 105 GLN A N 1
ATOM 817 C CA . GLN A 1 105 ? 18.109 11.273 -3.418 1 78.44 105 GLN A CA 1
ATOM 818 C C . GLN A 1 105 ? 16.938 12.188 -3.129 1 78.44 105 GLN A C 1
ATOM 820 O O . GLN A 1 105 ? 16.859 13.312 -3.641 1 78.44 105 GLN A O 1
ATOM 825 N N . ALA A 1 106 ? 16.047 11.758 -2.281 1 83.06 106 ALA A N 1
ATOM 826 C CA . ALA A 1 106 ? 14.859 12.562 -2.029 1 83.06 106 ALA A CA 1
ATOM 827 C C . ALA A 1 106 ? 15.211 13.859 -1.306 1 83.06 106 ALA A C 1
ATOM 829 O O . ALA A 1 106 ? 16.031 13.859 -0.38 1 83.06 106 ALA A O 1
ATOM 830 N N . ILE A 1 107 ? 14.672 14.945 -1.78 1 81.56 107 ILE A N 1
ATOM 831 C CA . ILE A 1 107 ? 14.891 16.25 -1.173 1 81.56 107 ILE A CA 1
ATOM 832 C C . ILE A 1 107 ? 13.836 16.5 -0.094 1 81.56 107 ILE A C 1
ATOM 834 O O . ILE A 1 107 ? 12.898 15.727 0.059 1 81.56 107 ILE A O 1
ATOM 838 N N . ILE A 1 108 ? 13.93 17.641 0.631 1 81.69 108 ILE A N 1
ATOM 839 C CA . ILE A 1 108 ? 13.094 17.984 1.771 1 81.69 108 ILE A CA 1
ATOM 840 C C . ILE A 1 108 ? 11.625 18.016 1.34 1 81.69 108 ILE A C 1
ATOM 842 O O . ILE A 1 108 ? 10.766 17.438 2.006 1 81.69 108 ILE A O 1
ATOM 846 N N . LEU A 1 109 ? 11.352 18.625 0.172 1 80.5 109 LEU A N 1
ATOM 847 C CA . LEU A 1 109 ? 9.984 18.781 -0.31 1 80.5 109 LEU A CA 1
ATOM 848 C C . LEU A 1 109 ? 9.336 17.438 -0.569 1 80.5 109 LEU A C 1
ATOM 850 O O . LEU A 1 109 ? 8.156 17.234 -0.283 1 80.5 109 LEU A O 1
ATOM 854 N N . GLN A 1 110 ? 10.117 16.516 -1.07 1 85.38 110 GLN A N 1
ATOM 855 C CA . GLN A 1 110 ? 9.594 15.172 -1.342 1 85.38 110 GLN A CA 1
ATOM 856 C C . GLN A 1 110 ? 9.227 14.453 -0.049 1 85.38 110 GLN A C 1
ATOM 858 O O . GLN A 1 110 ? 8.18 13.812 0.029 1 85.38 110 GLN A O 1
ATOM 863 N N . HIS A 1 111 ? 10.055 14.617 0.934 1 88.62 111 HIS A N 1
ATOM 864 C CA . HIS A 1 111 ? 9.75 14.039 2.236 1 88.62 111 HIS A CA 1
ATOM 865 C C . HIS A 1 111 ? 8.508 14.672 2.842 1 88.62 111 HIS A C 1
ATOM 867 O O . HIS A 1 111 ? 7.656 13.977 3.404 1 88.62 111 HIS A O 1
ATOM 873 N N . LEU A 1 112 ? 8.391 15.977 2.684 1 86.38 112 LEU A N 1
ATOM 874 C CA . LEU A 1 112 ? 7.223 16.703 3.18 1 86.38 112 LEU A CA 1
ATOM 875 C C . LEU A 1 112 ? 5.949 16.219 2.484 1 86.38 112 LEU A C 1
ATOM 877 O O . LEU A 1 112 ? 4.945 15.945 3.141 1 86.38 112 LEU A O 1
ATOM 881 N N . MET A 1 113 ? 6.047 16.062 1.201 1 88.81 113 MET A N 1
ATOM 882 C CA . MET A 1 113 ? 4.883 15.656 0.413 1 88.81 113 MET A CA 1
ATOM 883 C C . MET A 1 113 ? 4.453 14.234 0.76 1 88.81 113 MET A C 1
ATOM 885 O O . MET A 1 113 ? 3.256 13.938 0.81 1 88.81 113 MET A O 1
ATOM 889 N N . ALA A 1 114 ? 5.422 13.367 1.012 1 94.06 114 ALA A N 1
ATOM 890 C CA . ALA A 1 114 ? 5.105 11.992 1.388 1 94.06 114 ALA A CA 1
ATOM 891 C C . ALA A 1 114 ? 4.371 11.945 2.725 1 94.06 114 ALA A C 1
ATOM 893 O O . ALA A 1 114 ? 3.396 11.203 2.879 1 94.06 114 ALA A O 1
ATOM 894 N N . GLY A 1 115 ? 4.793 12.719 3.689 1 95.88 115 GLY A N 1
ATOM 895 C CA . GLY A 1 115 ? 4.121 12.797 4.977 1 95.88 115 GLY A CA 1
ATOM 896 C C . GLY A 1 115 ? 2.727 13.391 4.883 1 95.88 115 GLY A C 1
ATOM 897 O O . GLY A 1 115 ? 1.782 12.859 5.473 1 95.88 115 GLY A O 1
ATOM 898 N N . LEU A 1 116 ? 2.6 14.508 4.109 1 93.56 116 LEU A N 1
ATOM 899 C CA . LEU A 1 116 ? 1.301 15.133 3.891 1 93.56 116 LEU A CA 1
ATOM 900 C C . LEU A 1 116 ? 0.326 14.156 3.244 1 93.56 116 LEU A C 1
ATOM 902 O O . LEU A 1 116 ? -0.833 14.062 3.656 1 93.56 116 LEU A O 1
ATOM 906 N N . ASN A 1 117 ? 0.836 13.453 2.33 1 95.25 117 ASN A N 1
ATOM 907 C CA . ASN A 1 117 ? 0.02 12.469 1.626 1 95.25 117 ASN A CA 1
ATOM 908 C C . ASN A 1 117 ? -0.487 11.383 2.57 1 95.25 117 ASN A C 1
ATOM 910 O O . ASN A 1 117 ? -1.681 11.078 2.588 1 95.25 117 ASN A O 1
ATOM 914 N N . ALA A 1 118 ? 0.396 10.766 3.334 1 98 118 ALA A N 1
ATOM 915 C CA . ALA A 1 118 ? -0.027 9.734 4.281 1 98 118 ALA A CA 1
ATOM 916 C C . ALA A 1 118 ? -1.083 10.273 5.238 1 98 118 ALA A C 1
ATOM 918 O O . ALA A 1 118 ? -2.074 9.602 5.523 1 98 118 ALA A O 1
ATOM 919 N N . HIS A 1 119 ? -0.93 11.508 5.625 1 97.88 119 HIS A N 1
ATOM 920 C CA . HIS A 1 119 ? -1.766 12.109 6.656 1 97.88 119 HIS A CA 1
ATOM 921 C C . HIS A 1 119 ? -3.098 12.578 6.078 1 97.88 119 HIS A C 1
ATOM 923 O O . HIS A 1 119 ? -4.141 12.43 6.719 1 97.88 119 HIS A O 1
ATOM 929 N N . ILE A 1 120 ? -3.055 13.109 4.875 1 97.81 120 ILE A N 1
ATOM 930 C CA . ILE A 1 120 ? -4.27 13.68 4.301 1 97.81 120 ILE A CA 1
ATOM 931 C C . ILE A 1 120 ? -5 12.617 3.484 1 97.81 120 ILE A C 1
ATOM 933 O O . ILE A 1 120 ? -6.18 12.344 3.729 1 97.81 120 ILE A O 1
ATOM 937 N N . THR A 1 121 ? -4.324 11.945 2.588 1 97.56 121 THR A N 1
ATOM 938 C CA . THR A 1 121 ? -4.961 11.031 1.645 1 97.56 121 THR A CA 1
ATOM 939 C C . THR A 1 121 ? -5.484 9.789 2.363 1 97.56 121 THR A C 1
ATOM 941 O O . THR A 1 121 ? -6.496 9.211 1.959 1 97.56 121 THR A O 1
ATOM 944 N N . PHE A 1 122 ? -4.859 9.438 3.494 1 98.25 122 PHE A N 1
ATOM 945 C CA . PHE A 1 122 ? -5.285 8.195 4.133 1 98.25 122 PHE A CA 1
ATOM 946 C C . PHE A 1 122 ? -5.887 8.469 5.504 1 98.25 122 PHE A C 1
ATOM 948 O O . PHE A 1 122 ? -7.047 8.141 5.754 1 98.25 122 PHE A O 1
ATOM 955 N N . ASP A 1 123 ? -5.227 9.195 6.359 1 98.25 123 ASP A N 1
ATOM 956 C CA . ASP A 1 123 ? -5.633 9.344 7.754 1 98.25 123 ASP A CA 1
ATOM 957 C C . ASP A 1 123 ? -6.871 10.227 7.871 1 98.25 123 ASP A C 1
ATOM 959 O O . ASP A 1 123 ? -7.762 9.953 8.68 1 98.25 123 ASP A O 1
ATOM 963 N N . LEU A 1 124 ? -6.91 11.32 7.078 1 98.38 124 LEU A N 1
ATOM 964 C CA . LEU A 1 124 ? -7.898 12.367 7.312 1 98.38 124 LEU A CA 1
ATOM 965 C C . LEU A 1 124 ? -9.312 11.828 7.141 1 98.38 124 LEU A C 1
ATOM 967 O O . LEU A 1 124 ? -10.18 12.07 7.98 1 98.38 124 LEU A O 1
ATOM 971 N N . GLY A 1 125 ? -9.555 11.109 6.043 1 98.19 125 GLY A N 1
ATOM 972 C CA . GLY A 1 125 ? -10.883 10.539 5.844 1 98.19 125 GLY A CA 1
ATOM 973 C C . GLY A 1 125 ? -11.305 9.609 6.969 1 98.19 125 GLY A C 1
ATOM 974 O O . GLY A 1 125 ? -12.477 9.602 7.363 1 98.19 125 GLY A O 1
ATOM 975 N N . LEU A 1 126 ? -10.414 8.82 7.48 1 98 126 LEU A N 1
ATOM 976 C CA . LEU A 1 126 ? -10.695 7.898 8.578 1 98 126 LEU A CA 1
ATOM 977 C C . LEU A 1 126 ? -10.984 8.656 9.867 1 98 126 LEU A C 1
ATOM 979 O O . LEU A 1 126 ? -11.859 8.266 10.641 1 98 126 LEU A O 1
ATOM 983 N N . ALA A 1 127 ? -10.25 9.734 10.086 1 97.88 127 ALA A N 1
ATOM 984 C CA . ALA A 1 127 ? -10.492 10.57 11.266 1 97.88 127 ALA A CA 1
ATOM 985 C C . ALA A 1 127 ? -11.875 11.219 11.195 1 97.88 127 ALA A C 1
ATOM 987 O O . ALA A 1 127 ? -12.594 11.258 12.195 1 97.88 127 ALA A O 1
ATOM 988 N N . VAL A 1 128 ? -12.195 11.75 10.023 1 97.75 128 VAL A N 1
ATOM 989 C CA . VAL A 1 128 ? -13.508 12.359 9.812 1 97.75 128 VAL A CA 1
ATOM 990 C C . VAL A 1 128 ? -14.602 11.328 10.078 1 97.75 128 VAL A C 1
ATOM 992 O O . VAL A 1 128 ? -15.57 11.609 10.789 1 97.75 128 VAL A O 1
ATOM 995 N N . HIS A 1 129 ? -14.445 10.109 9.523 1 96.62 129 HIS A N 1
ATOM 996 C CA . HIS A 1 129 ? -15.414 9.039 9.695 1 96.62 129 HIS A CA 1
ATOM 997 C C . HIS A 1 129 ? -15.562 8.664 11.172 1 96.62 129 HIS A C 1
ATOM 999 O O . HIS A 1 129 ? -16.656 8.344 11.625 1 96.62 129 HIS A O 1
ATOM 1005 N N . ALA A 1 130 ? -14.523 8.719 11.938 1 95.31 130 ALA A N 1
ATOM 1006 C CA . ALA A 1 130 ? -14.539 8.367 13.352 1 95.31 130 ALA A CA 1
ATOM 1007 C C . ALA A 1 130 ? -15.32 9.398 14.164 1 95.31 130 ALA A C 1
ATOM 1009 O O . ALA A 1 130 ? -15.984 9.055 15.141 1 95.31 130 ALA A O 1
ATOM 1010 N N . ILE A 1 131 ? -15.305 10.625 13.75 1 94.62 131 ILE A N 1
ATOM 1011 C CA . ILE A 1 131 ? -15.875 11.727 14.516 1 94.62 131 ILE A CA 1
ATOM 1012 C C . ILE A 1 131 ? -17.312 11.969 14.078 1 94.62 131 ILE A C 1
ATOM 1014 O O . ILE A 1 131 ? -18.156 12.367 14.891 1 94.62 131 ILE A O 1
ATOM 1018 N N . ALA A 1 132 ? -17.594 11.734 12.836 1 90.19 132 ALA A N 1
ATOM 1019 C CA . ALA A 1 132 ? -18.906 12.148 12.32 1 90.19 132 ALA A CA 1
ATOM 1020 C C . ALA A 1 132 ? -19.453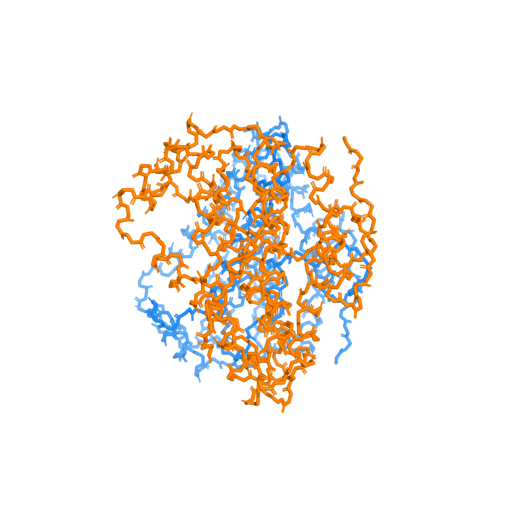 11.109 11.352 1 90.19 132 ALA A C 1
ATOM 1022 O O . ALA A 1 132 ? -19.875 11.453 10.242 1 90.19 132 ALA A O 1
ATOM 1023 N N . PRO A 1 133 ? -19.516 9.891 11.766 1 87.94 133 PRO A N 1
ATOM 1024 C CA . PRO A 1 133 ? -20.031 8.867 10.844 1 87.94 133 PRO A CA 1
ATOM 1025 C C . PRO A 1 133 ? -21.484 9.086 10.461 1 87.94 133 PRO A C 1
ATOM 1027 O O . PRO A 1 133 ? -21.906 8.703 9.375 1 87.94 133 PRO A O 1
ATOM 1030 N N . GLU A 1 134 ? -22.234 9.781 11.344 1 91.62 134 GLU A N 1
ATOM 1031 C CA . GLU A 1 134 ? -23.656 9.953 11.086 1 91.62 134 GLU A CA 1
ATOM 1032 C C . GLU A 1 134 ? -24.016 11.422 10.898 1 91.62 134 GLU A C 1
ATOM 1034 O O . GLU A 1 134 ? -25.188 11.781 10.844 1 91.62 134 GLU A O 1
ATOM 1039 N N . SER A 1 135 ? -23.031 12.312 10.844 1 93.25 135 SER A N 1
ATOM 1040 C CA . SER A 1 135 ? -23.328 13.734 10.789 1 93.25 135 SER A CA 1
ATOM 1041 C C . SER A 1 135 ? -22.375 14.461 9.836 1 93.25 135 SER A C 1
ATOM 1043 O O . SER A 1 135 ? -21.906 15.555 10.141 1 93.25 135 SER A O 1
ATOM 1045 N N . MET A 1 136 ? -22.156 13.82 8.727 1 93.81 136 MET A N 1
ATOM 1046 C CA . MET A 1 136 ? -21.25 14.367 7.727 1 93.81 136 MET A CA 1
ATOM 1047 C C . MET A 1 136 ? -21.719 15.742 7.254 1 93.81 136 MET A C 1
ATOM 1049 O O . MET A 1 136 ? -20.906 16.656 7.105 1 93.81 136 MET A O 1
ATOM 1053 N N . ASP A 1 137 ? -22.969 15.891 7.094 1 93.88 137 ASP A N 1
ATOM 1054 C CA . ASP A 1 137 ? -23.516 17.125 6.531 1 93.88 137 ASP A CA 1
ATOM 1055 C C . ASP A 1 137 ? -23.219 18.312 7.438 1 93.88 137 ASP A C 1
ATOM 1057 O O . ASP A 1 137 ? -22.859 19.391 6.953 1 93.88 137 ASP A O 1
ATOM 1061 N N . SER A 1 138 ? -23.312 18.109 8.688 1 95 138 SER A N 1
ATOM 1062 C CA . SER A 1 138 ? -23.125 19.203 9.625 1 95 138 SER A CA 1
ATOM 1063 C C . SER A 1 138 ? -21.641 19.547 9.773 1 95 138 SER A C 1
ATOM 1065 O O . SER A 1 138 ? -21.297 20.625 10.281 1 95 138 SER A O 1
ATOM 1067 N N . LEU A 1 139 ? -20.75 18.656 9.359 1 96.38 139 LEU A N 1
ATOM 1068 C CA . LEU A 1 139 ? -19.312 18.875 9.492 1 96.38 139 LEU A CA 1
ATOM 1069 C C . LEU A 1 139 ? -18.75 19.531 8.242 1 96.38 139 LEU A C 1
ATOM 1071 O O . LEU A 1 139 ? -17.641 20.062 8.266 1 96.38 139 LEU A O 1
ATOM 1075 N N . GLU A 1 140 ? -19.5 19.516 7.121 1 96.56 140 GLU A N 1
ATOM 1076 C CA . GLU A 1 140 ? -18.984 19.844 5.797 1 96.56 140 GLU A CA 1
ATOM 1077 C C . GLU A 1 140 ? -18.422 21.266 5.762 1 96.56 140 GLU A C 1
ATOM 1079 O O . GLU A 1 140 ? -17.297 21.484 5.312 1 96.56 140 GLU A O 1
ATOM 1084 N N . VAL A 1 141 ? -19.141 22.188 6.273 1 96.44 141 VAL A N 1
ATOM 1085 C CA . VAL A 1 141 ? -18.75 23.594 6.215 1 96.44 141 VAL A CA 1
ATOM 1086 C C . VAL A 1 141 ? -17.453 23.797 6.988 1 96.44 141 VAL A C 1
ATOM 1088 O O . VAL A 1 141 ? -16.516 24.391 6.469 1 96.44 141 VAL A O 1
ATOM 1091 N N . ASP A 1 142 ? -17.438 23.328 8.203 1 96.94 142 ASP A N 1
ATOM 1092 C CA . ASP A 1 142 ? -16.25 23.484 9.031 1 96.94 142 ASP A CA 1
ATOM 1093 C C . ASP A 1 142 ? -15.047 22.766 8.414 1 96.94 142 ASP A C 1
ATOM 1095 O O . ASP A 1 142 ? -13.922 23.266 8.453 1 96.94 142 ASP A O 1
ATOM 1099 N N . PHE A 1 143 ? -15.312 21.609 7.848 1 97.38 143 PHE A N 1
ATOM 1100 C CA . PHE A 1 143 ? -14.242 20.844 7.215 1 97.38 143 PHE A CA 1
ATOM 1101 C C . PHE A 1 143 ? -13.57 21.656 6.121 1 97.38 143 PHE A C 1
ATOM 1103 O O . PHE A 1 143 ? -12.344 21.766 6.086 1 97.38 143 PHE A O 1
ATOM 1110 N N . PHE A 1 144 ? -14.312 22.281 5.281 1 95.75 144 PHE A N 1
ATOM 1111 C CA . PHE A 1 144 ? -13.75 22.984 4.133 1 95.75 144 PHE A CA 1
ATOM 1112 C C . PHE A 1 144 ? -13.227 24.359 4.539 1 95.75 144 PHE A C 1
ATOM 1114 O O . PHE A 1 144 ? -12.359 24.922 3.863 1 95.75 144 PHE A O 1
ATOM 1121 N N . ARG A 1 145 ? -13.672 24.875 5.645 1 95.31 145 ARG A N 1
ATOM 1122 C CA . ARG A 1 145 ? -13.117 26.125 6.172 1 95.31 145 ARG A CA 1
ATOM 1123 C C . ARG A 1 145 ? -11.664 25.938 6.586 1 95.31 145 ARG A C 1
ATOM 1125 O O . ARG A 1 145 ? -10.875 26.875 6.527 1 95.31 145 ARG A O 1
ATOM 1132 N N . VAL A 1 146 ? -11.312 24.75 6.992 1 94.88 146 VAL A N 1
ATOM 1133 C CA . VAL A 1 146 ? -9.945 24.422 7.383 1 94.88 146 VAL A CA 1
ATOM 1134 C C . VAL A 1 146 ? -9 24.688 6.215 1 94.88 146 VAL A C 1
ATOM 1136 O O . VAL A 1 146 ? -7.832 25.031 6.422 1 94.88 146 VAL A O 1
ATOM 1139 N N . ASN A 1 147 ? -9.508 24.531 4.957 1 93.5 147 ASN A N 1
ATOM 1140 C CA . ASN A 1 147 ? -8.68 24.719 3.771 1 93.5 147 ASN A CA 1
ATOM 1141 C C . ASN A 1 147 ? -8.023 26.094 3.756 1 93.5 147 ASN A C 1
ATOM 1143 O O . ASN A 1 147 ? -6.832 26.219 3.475 1 93.5 147 ASN A O 1
ATOM 1147 N N . LYS A 1 148 ? -8.828 27.047 4.078 1 90.44 148 LYS A N 1
ATOM 1148 C CA . LYS A 1 148 ? -8.312 28.406 4.098 1 90.44 148 LYS A CA 1
ATOM 1149 C C . LYS A 1 148 ? -7.211 28.562 5.145 1 90.44 148 LYS A C 1
ATOM 1151 O O . LYS A 1 148 ? -6.172 29.172 4.875 1 90.44 148 LYS A O 1
ATOM 1156 N N . VAL A 1 149 ? -7.418 28.062 6.297 1 91.31 149 VAL A N 1
ATOM 1157 C CA . VAL A 1 149 ? -6.453 28.141 7.391 1 91.31 149 VAL A CA 1
ATOM 1158 C C . VAL A 1 149 ? -5.141 27.484 6.969 1 91.31 149 VAL A C 1
ATOM 1160 O O . VAL A 1 149 ? -4.062 28.047 7.164 1 91.31 149 VAL A O 1
ATOM 1163 N N . LEU A 1 150 ? -5.219 26.328 6.324 1 91.94 150 LEU A N 1
ATOM 1164 C CA . LEU A 1 150 ? -4.035 25.562 5.941 1 91.94 150 LEU A CA 1
ATOM 1165 C C . LEU A 1 150 ? -3.283 26.266 4.812 1 91.94 150 LEU A C 1
ATOM 1167 O O . LEU A 1 150 ? -2.055 26.359 4.852 1 91.94 150 LEU A O 1
ATOM 1171 N N . CYS A 1 151 ? -4.031 26.719 3.818 1 88.94 151 CYS A N 1
ATOM 1172 C CA . CYS A 1 151 ? -3.404 27.375 2.676 1 88.94 151 CYS A CA 1
ATOM 1173 C C . CYS A 1 151 ? -2.631 28.609 3.109 1 88.94 151 CYS A C 1
ATOM 1175 O O . CYS A 1 151 ? -1.597 28.938 2.525 1 88.94 151 CYS A O 1
ATOM 1177 N N . GLN A 1 152 ? -3.076 29.203 4.121 1 89.31 152 GLN A N 1
ATOM 1178 C CA . GLN A 1 152 ? -2.422 30.406 4.629 1 89.31 152 GLN A CA 1
ATOM 1179 C C . GLN A 1 152 ? -1.095 30.078 5.301 1 89.31 152 GLN A C 1
ATOM 1181 O O . GLN A 1 152 ? -0.263 30.953 5.52 1 89.31 152 GLN A O 1
ATOM 1186 N N . GLN A 1 153 ? -0.909 28.797 5.656 1 87.38 153 GLN A N 1
ATOM 1187 C CA . GLN A 1 153 ? 0.306 28.406 6.363 1 87.38 153 GLN A CA 1
ATOM 1188 C C . GLN A 1 153 ? 1.406 28 5.391 1 87.38 153 GLN A C 1
ATOM 1190 O O . GLN A 1 153 ? 2.58 27.938 5.762 1 87.38 153 GLN A O 1
ATOM 1195 N N . LEU A 1 154 ? 1.147 27.75 4.109 1 81.62 154 LEU A N 1
ATOM 1196 C CA . LEU A 1 154 ? 2.055 27.109 3.164 1 81.62 154 LEU A CA 1
ATOM 1197 C C . LEU A 1 154 ? 3.164 28.062 2.74 1 81.62 154 LEU A C 1
ATOM 1199 O O . LEU A 1 154 ? 4.332 27.672 2.686 1 81.62 154 LEU A O 1
ATOM 1203 N N . PRO A 1 155 ? 2.826 29.375 2.562 1 78.19 155 PRO A N 1
ATOM 1204 C CA . PRO A 1 155 ? 3.889 30.281 2.123 1 78.19 155 PRO A CA 1
ATOM 1205 C C . PRO A 1 155 ? 5.039 30.375 3.123 1 78.19 155 PRO A C 1
ATOM 1207 O O . PRO A 1 155 ? 6.203 30.438 2.725 1 78.19 155 PRO A O 1
ATOM 1210 N N . GLY A 1 156 ? 4.715 30.391 4.367 1 77.69 156 GLY A N 1
ATOM 1211 C CA . GLY A 1 156 ? 5.746 30.438 5.391 1 77.69 156 GLY A CA 1
ATOM 1212 C C . GLY A 1 156 ? 6.672 29.234 5.367 1 77.69 156 GLY A C 1
ATOM 1213 O O . GLY A 1 156 ? 7.887 29.375 5.539 1 77.69 156 GLY A O 1
ATOM 1214 N N . VAL A 1 157 ? 6.16 28.109 5.152 1 76.25 157 VAL A N 1
ATOM 1215 C CA . VAL A 1 157 ? 6.941 26.891 5.105 1 76.25 157 VAL A CA 1
ATOM 1216 C C . VAL A 1 157 ? 7.777 26.844 3.83 1 76.25 157 VAL A C 1
ATOM 1218 O O . VAL A 1 157 ? 8.961 26.5 3.865 1 76.25 157 VAL A O 1
ATOM 1221 N N . LEU A 1 158 ? 7.203 27.234 2.754 1 75.5 158 LEU A N 1
ATOM 1222 C CA . LEU A 1 158 ? 7.887 27.219 1.464 1 75.5 158 LEU A CA 1
ATOM 1223 C C . LEU A 1 158 ? 9.055 28.188 1.446 1 75.5 158 LEU A C 1
ATOM 1225 O O . LEU A 1 158 ? 10.078 27.922 0.812 1 75.5 158 LEU A O 1
ATOM 1229 N N . LYS A 1 159 ? 8.859 29.234 2.123 1 76.81 159 LYS A N 1
ATOM 1230 C CA . LYS A 1 159 ? 9.945 30.203 2.213 1 76.81 159 LYS A CA 1
ATOM 1231 C C . LYS A 1 159 ? 11.18 29.594 2.885 1 76.81 159 LYS A C 1
ATOM 1233 O O . LYS A 1 159 ? 12.305 29.812 2.447 1 76.81 159 LYS A O 1
ATOM 1238 N N . VAL A 1 160 ? 10.914 28.891 3.861 1 73.56 160 VAL A N 1
ATOM 1239 C CA . VAL A 1 160 ? 12.016 28.25 4.574 1 73.56 160 VAL A CA 1
ATOM 1240 C C . VAL A 1 160 ? 12.641 27.172 3.697 1 73.56 160 VAL A C 1
ATOM 1242 O O . VAL A 1 160 ? 13.867 27.062 3.607 1 73.56 160 VAL A O 1
ATOM 1245 N N . ILE A 1 161 ? 11.859 26.438 3.049 1 73.69 161 ILE A N 1
ATOM 1246 C CA . ILE A 1 161 ? 12.344 25.375 2.18 1 73.69 161 ILE A CA 1
ATOM 1247 C C . ILE A 1 161 ? 13.203 25.953 1.065 1 73.69 161 ILE A C 1
ATOM 1249 O O . ILE A 1 161 ? 14.227 25.375 0.694 1 73.69 161 ILE A O 1
ATOM 1253 N N . ASP A 1 162 ? 12.797 27.031 0.636 1 69.81 162 ASP A N 1
ATOM 1254 C CA . ASP A 1 162 ? 13.539 27.734 -0.407 1 69.81 162 ASP A CA 1
ATOM 1255 C C . ASP A 1 162 ? 14.945 28.094 0.072 1 69.81 162 ASP A C 1
ATOM 1257 O O . ASP A 1 162 ? 15.898 28.062 -0.708 1 69.81 162 ASP A O 1
ATOM 1261 N N . GLN A 1 163 ? 14.945 28.469 1.221 1 70.25 163 GLN A N 1
ATOM 1262 C CA . GLN A 1 163 ? 16.234 28.859 1.782 1 70.25 163 GLN A CA 1
ATOM 1263 C C . GLN A 1 163 ? 17.141 27.656 1.981 1 70.25 163 GLN A C 1
ATOM 1265 O O . GLN A 1 163 ? 18.359 27.75 1.826 1 70.25 163 GLN A O 1
ATOM 1270 N N . LEU A 1 164 ? 16.531 26.594 2.248 1 69.56 164 LEU A N 1
ATOM 1271 C CA . LEU A 1 164 ? 17.297 25.391 2.551 1 69.56 164 LEU A CA 1
ATOM 1272 C C . LEU A 1 164 ? 17.672 24.641 1.271 1 69.56 164 LEU A C 1
ATOM 1274 O O . LEU A 1 164 ? 18.641 23.891 1.25 1 69.56 164 LEU A O 1
ATOM 1278 N N . SER A 1 165 ? 16.844 24.781 0.32 1 63.28 165 SER A N 1
ATOM 1279 C CA . SER A 1 165 ? 17.078 24.141 -0.976 1 63.28 165 SER A CA 1
ATOM 1280 C C . SER A 1 165 ? 17.047 25.172 -2.102 1 63.28 165 SER A C 1
ATOM 1282 O O . SER A 1 165 ? 16.062 25.297 -2.822 1 63.28 165 SER A O 1
ATOM 1284 N N . PRO A 1 166 ? 18.141 25.828 -2.266 1 55.62 166 PRO A N 1
ATOM 1285 C CA . PRO A 1 166 ? 18.141 26.953 -3.203 1 55.62 166 PRO A CA 1
ATOM 1286 C C . PRO A 1 166 ? 17.719 26.547 -4.613 1 55.62 166 PRO A C 1
ATOM 1288 O O . PRO A 1 166 ? 17.141 27.344 -5.344 1 55.62 166 PRO A O 1
ATOM 1291 N N . GLU A 1 167 ? 18.078 25.391 -4.926 1 55.16 167 GLU A N 1
ATOM 1292 C CA . GLU A 1 167 ? 17.734 25.016 -6.289 1 55.16 167 GLU A CA 1
ATOM 1293 C C . GLU A 1 167 ? 16.219 24.812 -6.43 1 55.16 167 GLU A C 1
ATOM 1295 O O . GLU A 1 167 ? 15.68 24.922 -7.531 1 55.16 167 GLU A O 1
ATOM 1300 N N . ILE A 1 168 ? 15.625 24.516 -5.301 1 54.81 168 ILE A N 1
ATOM 1301 C CA . ILE A 1 168 ? 14.172 24.5 -5.34 1 54.81 168 ILE A CA 1
ATOM 1302 C C . ILE A 1 168 ? 13.648 25.891 -5.707 1 54.81 168 ILE A C 1
ATOM 1304 O O . ILE A 1 168 ? 12.617 26.016 -6.379 1 54.81 168 ILE A O 1
ATOM 1308 N N . ARG A 1 169 ? 14.477 26.844 -5.277 1 52.03 169 ARG A N 1
ATOM 1309 C CA . ARG A 1 169 ? 14.125 28.219 -5.59 1 52.03 169 ARG A CA 1
ATOM 1310 C C . ARG A 1 169 ? 14 28.438 -7.094 1 52.03 169 ARG A C 1
ATOM 1312 O O . ARG A 1 169 ? 13.125 29.172 -7.555 1 52.03 169 ARG A O 1
ATOM 1319 N N . TRP A 1 170 ? 14.867 27.75 -7.684 1 48.94 170 TRP A N 1
ATOM 1320 C CA . TRP A 1 170 ? 14.859 27.953 -9.133 1 48.94 170 TRP A CA 1
ATOM 1321 C C . TRP A 1 170 ? 13.664 27.266 -9.766 1 48.94 170 TRP A C 1
ATOM 1323 O O . TRP A 1 170 ? 13.102 27.75 -10.75 1 48.94 170 TRP A O 1
ATOM 1333 N N . THR A 1 171 ? 13.312 26.109 -9.242 1 50.19 171 THR A N 1
ATOM 1334 C CA . THR A 1 171 ? 12.141 25.453 -9.812 1 50.19 171 THR A CA 1
ATOM 1335 C C . THR A 1 171 ? 10.883 26.281 -9.555 1 50.19 171 THR A C 1
ATOM 1337 O O . THR A 1 171 ? 9.914 26.188 -10.312 1 50.19 171 THR A O 1
ATOM 1340 N N . ARG A 1 172 ? 10.875 27.016 -8.492 1 52.81 172 ARG A N 1
ATOM 1341 C CA . ARG A 1 172 ? 9.789 27.969 -8.266 1 52.81 172 ARG A CA 1
ATOM 1342 C C . ARG A 1 172 ? 9.688 28.969 -9.414 1 52.81 172 ARG A C 1
ATOM 1344 O O . ARG A 1 172 ? 8.594 29.406 -9.766 1 52.81 172 ARG A O 1
ATOM 1351 N N . TRP A 1 173 ? 10.859 29.141 -9.922 1 48.56 173 TRP A N 1
ATOM 1352 C CA . TRP A 1 173 ? 10.805 30.031 -11.086 1 48.56 173 TRP A CA 1
ATOM 1353 C C . TRP A 1 173 ? 10.195 29.312 -12.281 1 48.56 173 TRP A C 1
ATOM 1355 O O . TRP A 1 173 ? 9.492 29.922 -13.094 1 48.56 173 TRP A O 1
ATOM 1365 N N . LEU A 1 174 ? 10.422 28.047 -12.32 1 46.41 174 LEU A N 1
ATOM 1366 C CA . LEU A 1 174 ? 9.922 27.297 -13.469 1 46.41 174 LEU A CA 1
ATOM 1367 C C . LEU A 1 174 ? 8.453 26.938 -13.281 1 46.41 174 LEU A C 1
ATOM 1369 O O . LEU A 1 174 ? 7.762 26.609 -14.25 1 46.41 174 LEU A O 1
ATOM 1373 N N . ILE A 1 175 ? 8.086 26.922 -12.094 1 50.41 175 ILE A N 1
ATOM 1374 C CA . ILE A 1 175 ? 6.664 26.688 -11.906 1 50.41 175 ILE A CA 1
ATOM 1375 C C . ILE A 1 175 ? 5.984 27.953 -11.398 1 50.41 175 ILE A C 1
ATOM 1377 O O . ILE A 1 175 ? 5.844 28.156 -10.188 1 50.41 175 ILE A O 1
ATOM 1381 N N . PRO A 1 176 ? 5.66 28.906 -12.375 1 54.62 176 PRO A N 1
ATOM 1382 C CA . PRO A 1 176 ? 4.867 30.078 -11.992 1 54.62 176 PRO A CA 1
ATOM 1383 C C . PRO A 1 176 ? 3.602 29.703 -11.219 1 54.62 176 PRO A C 1
ATOM 1385 O O . PRO A 1 176 ? 2.883 28.781 -11.617 1 54.62 176 PRO A O 1
ATOM 1388 N N . GLY A 1 177 ? 3.545 30.219 -9.906 1 64.25 177 GLY A N 1
ATOM 1389 C CA . GLY A 1 177 ? 2.357 29.953 -9.102 1 64.25 177 GLY A CA 1
ATOM 1390 C C . GLY A 1 177 ? 2.482 28.719 -8.242 1 64.25 177 GLY A C 1
ATOM 1391 O O . GLY A 1 177 ? 1.499 28 -8.023 1 64.25 177 GLY A O 1
ATOM 1392 N N . GLU A 1 178 ? 3.691 28.438 -7.852 1 69.38 178 GLU A N 1
ATOM 1393 C CA . GLU A 1 178 ? 3.988 27.266 -7.027 1 69.38 178 GLU A CA 1
ATOM 1394 C C . GLU A 1 178 ? 3.061 27.188 -5.816 1 69.38 178 GLU A C 1
ATOM 1396 O O . GLU A 1 178 ? 2.529 26.125 -5.5 1 69.38 178 GLU A O 1
ATOM 1401 N N . VAL A 1 179 ? 2.924 28.359 -5.219 1 71.44 179 VAL A N 1
ATOM 1402 C CA . VAL A 1 179 ? 2.051 28.391 -4.051 1 71.44 179 VAL A CA 1
ATOM 1403 C C . VAL A 1 179 ? 0.629 28.016 -4.457 1 71.44 179 VAL A C 1
ATOM 1405 O O . VAL A 1 179 ? -0.043 27.25 -3.746 1 71.44 179 VAL A O 1
ATOM 1408 N N . GLN A 1 180 ? 0.239 28.516 -5.59 1 78.5 180 GLN A N 1
ATOM 1409 C CA . GLN A 1 180 ? -1.103 28.203 -6.07 1 78.5 180 GLN A CA 1
ATOM 1410 C C . GLN A 1 180 ? -1.239 26.719 -6.387 1 78.5 180 GLN A C 1
ATOM 1412 O O . GLN A 1 180 ? -2.295 26.125 -6.16 1 78.5 180 GLN A O 1
ATOM 1417 N N . VAL A 1 181 ? -0.188 26.203 -6.867 1 77.38 181 VAL A N 1
ATOM 1418 C CA . VAL A 1 181 ? -0.208 24.781 -7.188 1 77.38 181 VAL A CA 1
ATOM 1419 C C . VAL A 1 181 ? -0.293 23.969 -5.902 1 77.38 181 VAL A C 1
ATOM 1421 O O . VAL A 1 181 ? -1.057 23 -5.824 1 77.38 181 VAL A O 1
ATOM 1424 N N . LEU A 1 182 ? 0.466 24.344 -4.953 1 79.69 182 LEU A N 1
ATOM 1425 C CA . LEU A 1 182 ? 0.433 23.641 -3.676 1 79.69 182 LEU A CA 1
ATOM 1426 C C . LEU A 1 182 ? -0.93 23.797 -3.008 1 79.69 182 LEU A C 1
ATOM 1428 O O . LEU A 1 182 ? -1.445 22.844 -2.422 1 79.69 182 LEU A O 1
ATOM 1432 N N . ASP A 1 183 ? -1.481 25 -3.137 1 84.69 183 ASP A N 1
ATOM 1433 C CA . ASP A 1 183 ? -2.826 25.219 -2.615 1 84.69 183 ASP A CA 1
ATOM 1434 C C . ASP A 1 183 ? -3.834 24.297 -3.279 1 84.69 183 ASP A C 1
ATOM 1436 O O . ASP A 1 183 ? -4.625 23.641 -2.598 1 84.69 183 ASP A O 1
ATOM 1440 N N . ARG A 1 184 ? -3.791 24.297 -4.539 1 85.25 184 ARG A N 1
ATOM 1441 C CA . ARG A 1 184 ? -4.715 23.453 -5.289 1 85.25 184 ARG A CA 1
ATOM 1442 C C . ARG A 1 184 ? -4.527 21.984 -4.934 1 85.25 184 ARG A C 1
ATOM 1444 O O . ARG A 1 184 ? -5.5 21.234 -4.797 1 85.25 184 ARG A O 1
ATOM 1451 N N . THR A 1 185 ? -3.291 21.594 -4.801 1 83.31 185 THR A N 1
ATOM 1452 C CA . THR A 1 185 ? -2.992 20.203 -4.441 1 83.31 185 THR A CA 1
ATOM 1453 C C . THR A 1 185 ? -3.553 19.875 -3.061 1 83.31 185 THR A C 1
ATOM 1455 O O . THR A 1 185 ? -4.203 18.844 -2.885 1 83.31 185 THR A O 1
ATOM 1458 N N . LEU A 1 186 ? -3.301 20.734 -2.148 1 88.81 186 LEU A N 1
ATOM 1459 C CA . LEU A 1 186 ? -3.805 20.531 -0.794 1 88.81 186 LEU A CA 1
ATOM 1460 C C . LEU A 1 186 ? -5.324 20.406 -0.793 1 88.81 186 LEU A C 1
ATOM 1462 O O . LEU A 1 186 ? -5.879 19.5 -0.177 1 88.81 186 LEU A O 1
ATOM 1466 N N . MET A 1 187 ? -5.969 21.297 -1.548 1 90.94 187 MET A N 1
ATOM 1467 C CA . MET A 1 187 ? -7.43 21.281 -1.598 1 90.94 187 MET A CA 1
ATOM 1468 C C . MET A 1 187 ? -7.945 20.031 -2.279 1 90.94 187 MET A C 1
ATOM 1470 O O . MET A 1 187 ? -8.961 19.469 -1.866 1 90.94 187 MET A O 1
ATOM 1474 N N . LYS A 1 188 ? -7.273 19.609 -3.25 1 91 188 LYS A N 1
ATOM 1475 C CA . LYS A 1 188 ? -7.656 18.375 -3.939 1 91 188 LYS A CA 1
ATOM 1476 C C . LYS A 1 188 ? -7.492 17.172 -3.031 1 91 188 LYS A C 1
ATOM 1478 O O . LYS A 1 188 ? -8.359 16.281 -2.996 1 91 188 LYS A O 1
ATOM 1483 N N . LEU A 1 189 ? -6.406 17.109 -2.355 1 92.94 189 LEU A N 1
ATOM 1484 C CA . LEU A 1 189 ? -6.18 16.016 -1.421 1 92.94 189 LEU A CA 1
ATOM 1485 C C . LEU A 1 189 ? -7.258 15.984 -0.343 1 92.94 189 LEU A C 1
ATOM 1487 O O . LEU A 1 189 ? -7.789 14.922 -0.021 1 92.94 189 LEU A O 1
ATOM 1491 N N . ARG A 1 190 ? -7.609 17.156 0.166 1 96.25 190 ARG A N 1
ATOM 1492 C CA . ARG A 1 190 ? -8.594 17.219 1.241 1 96.25 190 ARG A CA 1
ATOM 1493 C C . ARG A 1 190 ? -9.992 16.891 0.724 1 96.25 190 ARG A C 1
ATOM 1495 O O . ARG A 1 190 ? -10.797 16.281 1.431 1 96.25 190 ARG A O 1
ATOM 1502 N N . ARG A 1 191 ? -10.25 17.375 -0.495 1 96 191 ARG A N 1
ATOM 1503 C CA . ARG A 1 191 ? -11.516 16.984 -1.102 1 96 191 ARG A CA 1
ATOM 1504 C C . ARG A 1 191 ? -11.594 15.469 -1.252 1 96 191 ARG A C 1
ATOM 1506 O O . ARG A 1 191 ? -12.641 14.859 -0.983 1 96 191 ARG A O 1
ATOM 1513 N N . GLY A 1 192 ? -10.531 14.875 -1.705 1 96.94 192 GLY A N 1
ATOM 1514 C CA . GLY A 1 192 ? -10.477 13.422 -1.785 1 96.94 192 GLY A CA 1
ATOM 1515 C C . GLY A 1 192 ? -10.695 12.742 -0.447 1 96.94 192 GLY A C 1
ATOM 1516 O O . GLY A 1 192 ? -11.406 11.734 -0.366 1 96.94 192 GLY A O 1
ATOM 1517 N N . ALA A 1 193 ? -10.109 13.266 0.552 1 97.81 193 ALA A N 1
ATOM 1518 C CA . ALA A 1 193 ? -10.281 12.719 1.896 1 97.81 193 ALA A CA 1
ATOM 1519 C C . ALA A 1 193 ? -11.742 12.812 2.344 1 97.81 193 ALA A C 1
ATOM 1521 O O . ALA A 1 193 ? -12.266 11.891 2.969 1 97.81 193 ALA A O 1
ATOM 1522 N N . TRP A 1 194 ? -12.383 13.977 2.016 1 97.38 194 TRP A N 1
ATOM 1523 C CA . TRP A 1 194 ? -13.797 14.148 2.33 1 97.38 194 TRP A CA 1
ATOM 1524 C C . TRP A 1 194 ? -14.641 13.094 1.616 1 97.38 194 TRP A C 1
ATOM 1526 O O . TRP A 1 194 ? -15.5 12.461 2.23 1 97.38 194 TRP A O 1
ATOM 1536 N N . ASP A 1 195 ? -14.359 12.945 0.358 1 96.88 195 ASP A N 1
ATOM 1537 C CA . ASP A 1 195 ? -15.102 11.961 -0.427 1 96.88 195 ASP A CA 1
ATOM 1538 C C . ASP A 1 195 ? -14.914 10.555 0.13 1 96.88 195 ASP A C 1
ATOM 1540 O O . ASP A 1 195 ? -15.852 9.75 0.154 1 96.88 195 ASP A O 1
ATOM 1544 N N . PHE A 1 196 ? -13.789 10.227 0.542 1 97.69 196 PHE A N 1
ATOM 1545 C CA . PHE A 1 196 ? -13.477 8.953 1.165 1 97.69 196 PHE A CA 1
ATOM 1546 C C . PHE A 1 196 ? -14.266 8.766 2.451 1 97.69 196 PHE A C 1
ATOM 1548 O O . PHE A 1 196 ? -14.93 7.738 2.635 1 97.69 196 PHE A O 1
ATOM 1555 N N . ALA A 1 197 ? -14.281 9.781 3.275 1 97.75 197 ALA A N 1
ATOM 1556 C CA . ALA A 1 197 ? -15.055 9.734 4.516 1 97.75 197 ALA A CA 1
ATOM 1557 C C . ALA A 1 197 ? -16.547 9.586 4.234 1 97.75 197 ALA A C 1
ATOM 1559 O O . ALA A 1 197 ? -17.234 8.812 4.898 1 97.75 197 ALA A O 1
ATOM 1560 N N . TYR A 1 198 ? -16.938 10.367 3.303 1 96.75 198 TYR A N 1
ATOM 1561 C CA . TYR A 1 198 ? -18.344 10.328 2.93 1 96.75 198 TYR A CA 1
ATOM 1562 C C . TYR A 1 198 ? -18.75 8.945 2.441 1 96.75 198 TYR A C 1
ATOM 1564 O O . TYR A 1 198 ? -19.797 8.43 2.807 1 96.75 198 TYR A O 1
ATOM 1572 N N . TYR A 1 199 ? -17.953 8.359 1.655 1 96 199 TYR A N 1
ATOM 1573 C CA . TYR A 1 199 ? -18.188 6.988 1.203 1 96 199 TYR A CA 1
ATOM 1574 C C . TYR A 1 199 ? -18.297 6.035 2.387 1 96 199 TYR A C 1
ATOM 1576 O O . TYR A 1 199 ? -19.234 5.23 2.457 1 96 199 TYR A O 1
ATOM 1584 N N . LEU A 1 200 ? -17.359 6.125 3.283 1 97.19 200 LEU A N 1
ATOM 1585 C CA . LEU A 1 200 ? -17.375 5.238 4.441 1 97.19 200 LEU A CA 1
ATOM 1586 C C . LEU A 1 200 ? -18.656 5.402 5.242 1 97.19 200 LEU A C 1
ATOM 1588 O O . LEU A 1 200 ? -19.219 4.422 5.738 1 97.19 200 LEU A O 1
ATOM 1592 N N . ALA A 1 201 ? -19.078 6.621 5.336 1 96.12 201 ALA A N 1
ATOM 1593 C CA . ALA A 1 201 ? -20.266 6.922 6.121 1 96.12 201 ALA A CA 1
ATOM 1594 C C . ALA A 1 201 ? -21.531 6.383 5.434 1 96.12 201 ALA A C 1
ATOM 1596 O O . ALA A 1 201 ? -22.484 6.008 6.102 1 96.12 201 ALA A O 1
ATOM 1597 N N . THR A 1 202 ? -21.516 6.34 4.137 1 95.12 202 THR A N 1
ATOM 1598 C CA . THR A 1 202 ? -22.734 6.016 3.402 1 95.12 202 THR A CA 1
ATOM 1599 C C . THR A 1 202 ? -22.688 4.574 2.9 1 95.12 202 THR A C 1
ATOM 1601 O O . THR A 1 202 ? -23.703 4.051 2.424 1 95.12 202 THR A O 1
ATOM 1604 N N . HIS A 1 203 ? -21.547 3.891 2.969 1 95.12 203 HIS A N 1
ATOM 1605 C CA . HIS A 1 203 ? -21.391 2.5 2.559 1 95.12 203 HIS A CA 1
ATOM 1606 C C . HIS A 1 203 ? -20.75 1.671 3.662 1 95.12 203 HIS A C 1
ATOM 1608 O O . HIS A 1 203 ? -19.703 1.048 3.445 1 95.12 203 HIS A O 1
ATOM 1614 N N . ARG A 1 204 ? -21.469 1.479 4.703 1 92.69 204 ARG A N 1
ATOM 1615 C CA . ARG A 1 204 ? -20.938 0.902 5.93 1 92.69 204 ARG A CA 1
ATOM 1616 C C . ARG A 1 204 ? -20.516 -0.545 5.715 1 92.69 204 ARG A C 1
ATOM 1618 O O . ARG A 1 204 ? -19.484 -0.977 6.238 1 92.69 204 ARG A O 1
ATOM 1625 N N . PRO A 1 205 ? -21.172 -1.321 4.863 1 93.75 205 PRO A N 1
ATOM 1626 C CA . PRO A 1 205 ? -20.797 -2.732 4.715 1 93.75 205 PRO A CA 1
ATOM 1627 C C . PRO A 1 205 ? -19.469 -2.924 3.992 1 93.75 205 PRO A C 1
ATOM 1629 O O . PRO A 1 205 ? -18.859 -3.994 4.082 1 93.75 205 PRO A O 1
ATOM 1632 N N . THR A 1 206 ? -18.953 -1.899 3.283 1 95.25 206 THR A N 1
ATOM 1633 C CA . THR A 1 206 ? -17.766 -2.082 2.457 1 95.25 206 THR A CA 1
ATOM 1634 C C . THR A 1 206 ? -16.641 -1.174 2.932 1 95.25 206 THR A C 1
ATOM 1636 O O . THR A 1 206 ? -15.766 -0.805 2.146 1 95.25 206 THR A O 1
ATOM 1639 N N . VAL A 1 207 ? -16.672 -0.808 4.203 1 96.06 207 VAL A N 1
ATOM 1640 C CA . VAL A 1 207 ? -15.68 0.095 4.781 1 96.06 207 VAL A CA 1
ATOM 1641 C C . VAL A 1 207 ? -14.297 -0.538 4.695 1 96.06 207 VAL A C 1
ATOM 1643 O O . VAL A 1 207 ? -13.32 0.13 4.34 1 96.06 207 VAL A O 1
ATOM 1646 N N . ALA A 1 208 ? -14.219 -1.843 4.965 1 95.06 208 ALA A N 1
ATOM 1647 C CA . ALA A 1 208 ? -12.922 -2.523 4.949 1 95.06 208 ALA A CA 1
ATOM 1648 C C . ALA A 1 208 ? -12.328 -2.531 3.547 1 95.06 208 ALA A C 1
ATOM 1650 O O . ALA A 1 208 ? -11.148 -2.205 3.365 1 95.06 208 ALA A O 1
ATOM 1651 N N . GLN A 1 209 ? -13.156 -2.844 2.553 1 95.75 209 GLN A N 1
ATOM 1652 C CA . GLN A 1 209 ? -12.719 -2.885 1.164 1 95.75 209 GLN A CA 1
ATOM 1653 C C . GLN A 1 209 ? -12.281 -1.504 0.684 1 95.75 209 GLN A C 1
ATOM 1655 O O . GLN A 1 209 ? -11.203 -1.354 0.105 1 95.75 209 GLN A O 1
ATOM 1660 N N . ARG A 1 210 ? -13.094 -0.565 1.019 1 96.62 210 ARG A N 1
ATOM 1661 C CA . ARG A 1 210 ? -12.766 0.782 0.56 1 96.62 210 ARG A CA 1
ATOM 1662 C C . ARG A 1 210 ? -11.5 1.297 1.232 1 96.62 210 ARG A C 1
ATOM 1664 O O . ARG A 1 210 ? -10.688 1.984 0.604 1 96.62 210 ARG A O 1
ATOM 1671 N N . THR A 1 211 ? -11.297 0.981 2.488 1 97.38 211 THR A N 1
ATOM 1672 C CA . THR A 1 211 ? -10.156 1.453 3.258 1 97.38 211 THR A CA 1
ATOM 1673 C C . THR A 1 211 ? -8.852 0.871 2.707 1 97.38 211 THR A C 1
ATOM 1675 O O . THR A 1 211 ? -7.867 1.589 2.541 1 97.38 211 THR A O 1
ATOM 1678 N N . VAL A 1 212 ? -8.875 -0.391 2.391 1 96.75 212 VAL A N 1
ATOM 1679 C CA . VAL A 1 212 ? -7.648 -1.039 1.925 1 96.75 212 VAL A CA 1
ATOM 1680 C C . VAL A 1 212 ? -7.258 -0.481 0.559 1 96.75 212 VAL A C 1
ATOM 1682 O O . VAL A 1 212 ? -6.07 -0.331 0.26 1 96.75 212 VAL A O 1
ATOM 1685 N N . HIS A 1 213 ? -8.227 -0.168 -0.274 1 97.12 213 HIS A N 1
ATOM 1686 C CA . HIS A 1 213 ? -7.945 0.422 -1.577 1 97.12 213 HIS A CA 1
ATOM 1687 C C . HIS A 1 213 ? -7.418 1.846 -1.434 1 97.12 213 HIS A C 1
ATOM 1689 O O . HIS A 1 213 ? -6.531 2.264 -2.184 1 97.12 213 HIS A O 1
ATOM 1695 N N . GLN A 1 214 ? -7.984 2.578 -0.487 1 97.5 214 GLN A N 1
ATOM 1696 C CA . GLN A 1 214 ? -7.484 3.918 -0.2 1 97.5 214 GLN A CA 1
ATOM 1697 C C . GLN A 1 214 ? -6.051 3.867 0.324 1 97.5 214 GLN A C 1
ATOM 1699 O O . GLN A 1 214 ? -5.227 4.711 -0.029 1 97.5 214 GLN A O 1
ATOM 1704 N N . GLU A 1 215 ? -5.77 2.912 1.181 1 97.88 215 GLU A N 1
ATOM 1705 C CA . GLU A 1 215 ? -4.418 2.73 1.706 1 97.88 215 GLU A CA 1
ATOM 1706 C C . GLU A 1 215 ? -3.424 2.438 0.586 1 97.88 215 GLU A C 1
ATOM 1708 O O . GLU A 1 215 ? -2.334 3.012 0.551 1 97.88 215 GLU A O 1
ATOM 1713 N N . ALA A 1 216 ? -3.826 1.523 -0.324 1 97.69 216 ALA A N 1
ATOM 1714 C CA . ALA A 1 216 ? -2.977 1.177 -1.46 1 97.69 216 ALA A CA 1
ATOM 1715 C C . ALA A 1 216 ? -2.674 2.404 -2.314 1 97.69 216 ALA A C 1
ATOM 1717 O O . ALA A 1 216 ? -1.528 2.625 -2.713 1 97.69 216 ALA A O 1
ATOM 1718 N N . PHE A 1 217 ? -3.676 3.158 -2.531 1 96.69 217 PHE A N 1
ATOM 1719 C CA . PHE A 1 217 ? -3.529 4.371 -3.328 1 96.69 217 PHE A CA 1
ATOM 1720 C C . PHE A 1 217 ? -2.594 5.359 -2.643 1 96.69 217 PHE A C 1
ATOM 1722 O O . PHE A 1 217 ? -1.647 5.855 -3.258 1 96.69 217 PHE A O 1
ATOM 1729 N N . ALA A 1 218 ? -2.836 5.629 -1.391 1 97.81 218 ALA A N 1
ATOM 1730 C CA . ALA A 1 218 ? -2.031 6.582 -0.632 1 97.81 218 ALA A CA 1
ATOM 1731 C C . ALA A 1 218 ? -0.571 6.141 -0.572 1 97.81 218 ALA A C 1
ATOM 1733 O O . ALA A 1 218 ? 0.338 6.965 -0.7 1 97.81 218 ALA A O 1
ATOM 1734 N N . ALA A 1 219 ? -0.36 4.852 -0.347 1 98.25 219 ALA A N 1
ATOM 1735 C CA . ALA A 1 219 ? 1.005 4.336 -0.282 1 98.25 219 ALA A CA 1
ATOM 1736 C C . ALA A 1 219 ? 1.73 4.535 -1.61 1 98.25 219 ALA A C 1
ATOM 1738 O O . ALA A 1 219 ? 2.9 4.926 -1.633 1 98.25 219 ALA A O 1
ATOM 1739 N N . ALA A 1 220 ? 1.045 4.305 -2.682 1 96.81 220 ALA A N 1
ATOM 1740 C CA . ALA A 1 220 ? 1.649 4.449 -4.004 1 96.81 220 ALA A CA 1
ATOM 1741 C C . ALA A 1 220 ? 1.977 5.91 -4.301 1 96.81 220 ALA A C 1
ATOM 1743 O O . ALA A 1 220 ? 3.018 6.211 -4.891 1 96.81 220 ALA A O 1
ATOM 1744 N N . VAL A 1 221 ? 1.114 6.781 -3.953 1 95.19 221 VAL A N 1
ATOM 1745 C CA . VAL A 1 221 ? 1.352 8.203 -4.164 1 95.19 221 VAL A CA 1
ATOM 1746 C C . VAL A 1 221 ? 2.568 8.648 -3.354 1 95.19 221 VAL A C 1
ATOM 1748 O O . VAL A 1 221 ? 3.42 9.383 -3.857 1 95.19 221 VAL A O 1
ATOM 1751 N N . GLY A 1 222 ? 2.652 8.18 -2.098 1 95.75 222 GLY A N 1
ATOM 1752 C CA . GLY A 1 222 ? 3.824 8.477 -1.288 1 95.75 222 GLY A CA 1
ATOM 1753 C C . GLY A 1 222 ? 5.117 7.973 -1.906 1 95.75 222 GLY A C 1
ATOM 1754 O O . GLY A 1 222 ? 6.117 8.688 -1.927 1 95.75 222 GLY A O 1
ATOM 1755 N N . SER A 1 223 ? 5.062 6.762 -2.42 1 96 223 SER A N 1
ATOM 1756 C CA . SER A 1 223 ? 6.227 6.195 -3.092 1 96 223 SER A CA 1
ATOM 1757 C C . SER A 1 223 ? 6.609 7.012 -4.32 1 96 223 SER A C 1
ATOM 1759 O O . SER A 1 223 ? 7.793 7.23 -4.586 1 96 223 SER A O 1
ATOM 1761 N N . TRP A 1 224 ? 5.602 7.449 -5.023 1 92.25 224 TRP A N 1
ATOM 1762 C CA . TRP A 1 224 ? 5.848 8.25 -6.219 1 92.25 224 TRP A CA 1
ATOM 1763 C C . TRP A 1 224 ? 6.52 9.57 -5.859 1 92.25 224 TRP A C 1
ATOM 1765 O O . TRP A 1 224 ? 7.398 10.047 -6.582 1 92.25 224 TRP A O 1
ATOM 1775 N N . TYR A 1 225 ? 6.172 10.203 -4.816 1 89 225 TYR A N 1
ATOM 1776 C CA . TYR A 1 225 ? 6.809 11.438 -4.387 1 89 225 TYR A CA 1
ATOM 1777 C C . TYR A 1 225 ? 8.281 11.211 -4.078 1 89 225 TYR A C 1
ATOM 1779 O O . TYR A 1 225 ? 9.133 12.031 -4.438 1 89 225 TYR A O 1
ATOM 1787 N N . LEU A 1 226 ? 8.562 10.117 -3.469 1 91.5 226 LEU A N 1
ATOM 1788 C CA . LEU A 1 226 ? 9.906 9.875 -2.963 1 91.5 226 LEU A CA 1
ATOM 1789 C C . LEU A 1 226 ? 10.805 9.305 -4.059 1 91.5 226 LEU A C 1
ATOM 1791 O O . LEU A 1 226 ? 12.023 9.516 -4.039 1 91.5 226 LEU A O 1
ATOM 1795 N N . GLN A 1 227 ? 10.109 8.438 -4.922 1 87.94 227 GLN A N 1
ATOM 1796 C CA . GLN A 1 227 ? 10.844 7.777 -5.992 1 87.94 227 GLN A CA 1
ATOM 1797 C C . GLN A 1 227 ? 10.117 7.902 -7.324 1 87.94 227 GLN A C 1
ATOM 1799 O O . GLN A 1 227 ? 9.648 6.902 -7.879 1 87.94 227 GLN A O 1
ATOM 1804 N N . PRO A 1 228 ? 10.141 9.109 -7.902 1 78.31 228 PRO A N 1
ATOM 1805 C CA . PRO A 1 228 ? 9.445 9.25 -9.18 1 78.31 228 PRO A CA 1
ATOM 1806 C C . PRO A 1 228 ? 10.109 8.469 -10.312 1 78.31 228 PRO A C 1
ATOM 1808 O O . PRO A 1 228 ? 11.336 8.375 -10.359 1 78.31 228 PRO A O 1
ATOM 1811 N N . PRO A 1 229 ? 9.227 7.801 -11.086 1 68.69 229 PRO A N 1
ATOM 1812 C CA . PRO A 1 229 ? 9.82 7.039 -12.188 1 68.69 229 PRO A CA 1
ATOM 1813 C C . PRO A 1 229 ? 10.547 7.926 -13.188 1 68.69 229 PRO A C 1
ATOM 1815 O O . PRO A 1 229 ? 10.164 9.078 -13.398 1 68.69 229 PRO A O 1
ATOM 1818 N N . ALA A 1 230 ? 11.742 7.5 -13.648 1 59.25 230 ALA A N 1
ATOM 1819 C CA . ALA A 1 230 ? 12.617 8.234 -14.562 1 59.25 230 ALA A CA 1
ATOM 1820 C C . ALA A 1 230 ? 11.859 8.68 -15.805 1 59.25 230 ALA A C 1
ATOM 1822 O O . ALA A 1 230 ? 12.133 9.758 -16.344 1 59.25 230 ALA A O 1
ATOM 1823 N N . ARG A 1 231 ? 11.117 7.906 -16.438 1 55.16 231 ARG A N 1
ATOM 1824 C CA . ARG A 1 231 ? 10.609 8.172 -17.781 1 55.16 231 ARG A CA 1
ATOM 1825 C C . ARG A 1 231 ? 9.492 9.219 -17.75 1 55.16 231 ARG A C 1
ATOM 1827 O O . ARG A 1 231 ? 9.125 9.773 -18.781 1 55.16 231 ARG A O 1
ATOM 1834 N N . VAL A 1 232 ? 8.812 9.289 -16.828 1 48.06 232 VAL A N 1
ATOM 1835 C CA . VAL A 1 232 ? 7.559 10.008 -17 1 48.06 232 VAL A CA 1
ATOM 1836 C C . VAL A 1 232 ? 7.75 11.477 -16.625 1 48.06 232 VAL A C 1
ATOM 1838 O O . VAL A 1 232 ? 6.969 12.336 -17.047 1 48.06 232 VAL A O 1
ATOM 1841 N N . THR A 1 233 ? 8.492 11.969 -15.719 1 52.91 233 THR A N 1
ATOM 1842 C CA . THR A 1 233 ? 8.266 13.344 -15.297 1 52.91 233 THR A CA 1
ATOM 1843 C C . THR A 1 233 ? 9.57 14.133 -15.273 1 52.91 233 THR A C 1
ATOM 1845 O O . THR A 1 233 ? 10.641 13.562 -15.031 1 52.91 233 THR A O 1
ATOM 1848 N N . PRO A 1 234 ? 9.383 15.289 -15.977 1 53.38 234 PRO A N 1
ATOM 1849 C CA . PRO A 1 234 ? 10.516 16.203 -15.75 1 53.38 234 PRO A CA 1
ATOM 1850 C C . PRO A 1 234 ? 10.875 16.328 -14.273 1 53.38 234 PRO A C 1
ATOM 1852 O O . PRO A 1 234 ? 11.922 16.891 -13.938 1 53.38 234 PRO A O 1
ATOM 1855 N N . PHE A 1 235 ? 10.094 15.695 -13.539 1 56.59 235 PHE A N 1
ATOM 1856 C CA . PHE A 1 235 ? 10.195 15.828 -12.094 1 56.59 235 PHE A CA 1
ATOM 1857 C C . PHE A 1 235 ? 11.477 15.188 -11.578 1 56.59 235 PHE A C 1
ATOM 1859 O O . PHE A 1 235 ? 12.203 15.789 -10.789 1 56.59 235 PHE A O 1
ATOM 1866 N N . PRO A 1 236 ? 11.703 14.031 -12.18 1 53.03 236 PRO A N 1
ATOM 1867 C CA . PRO A 1 236 ? 12.938 13.453 -11.648 1 53.03 236 PRO A CA 1
ATOM 1868 C C . PRO A 1 236 ? 14.172 14.289 -11.984 1 53.03 236 PRO A C 1
ATOM 1870 O O . PRO A 1 236 ? 15.07 14.422 -11.156 1 53.03 236 PRO A O 1
ATOM 1873 N N . ALA A 1 237 ? 14.094 14.758 -13.117 1 55.25 237 ALA A N 1
ATOM 1874 C CA . ALA A 1 237 ? 15.227 15.602 -13.484 1 55.25 237 ALA A CA 1
ATOM 1875 C C . ALA A 1 237 ? 15.297 16.844 -12.617 1 55.25 237 ALA A C 1
ATOM 1877 O O . ALA A 1 237 ? 16.375 17.266 -12.203 1 55.25 237 ALA A O 1
ATOM 1878 N N . LEU A 1 238 ? 14.133 17.344 -12.352 1 57.69 238 LEU A N 1
ATOM 1879 C CA . LEU A 1 238 ? 14.062 18.547 -11.523 1 57.69 238 LEU A CA 1
ATOM 1880 C C . LEU A 1 238 ? 14.477 18.234 -10.094 1 57.69 238 LEU A C 1
ATOM 1882 O O . LEU A 1 238 ? 15.25 18.984 -9.492 1 57.69 238 LEU A O 1
ATOM 1886 N N . VAL A 1 239 ? 14.141 17.141 -9.648 1 55.91 239 VAL A N 1
ATOM 1887 C CA . VAL A 1 239 ? 14.461 16.734 -8.289 1 55.91 239 VAL A CA 1
ATOM 1888 C C . VAL A 1 239 ? 15.961 16.484 -8.164 1 55.91 239 VAL A C 1
ATOM 1890 O O . VAL A 1 239 ? 16.578 16.875 -7.172 1 55.91 239 VAL A O 1
ATOM 1893 N N . ARG A 1 240 ? 16.422 15.789 -9.203 1 58.81 240 ARG A N 1
ATOM 1894 C CA . ARG A 1 240 ? 17.844 15.5 -9.18 1 58.81 240 ARG A CA 1
ATOM 1895 C C . ARG A 1 240 ? 18.672 16.797 -9.188 1 58.81 240 ARG A C 1
ATOM 1897 O O . ARG A 1 240 ? 19.703 16.875 -8.516 1 58.81 240 ARG A O 1
ATOM 1904 N N . GLN A 1 241 ? 18.172 17.672 -9.938 1 57.62 241 GLN A N 1
ATOM 1905 C CA . GLN A 1 241 ? 18.891 18.938 -10.016 1 57.62 241 GLN A CA 1
ATOM 1906 C C . GLN A 1 241 ? 18.812 19.688 -8.688 1 57.62 241 GLN A C 1
ATOM 1908 O O . GLN A 1 241 ? 19.812 20.281 -8.25 1 57.62 241 GLN A O 1
ATOM 1913 N N . ILE A 1 242 ? 17.734 19.547 -8.055 1 57.28 242 ILE A N 1
ATOM 1914 C CA . ILE A 1 242 ? 17.531 20.203 -6.77 1 57.28 242 ILE A CA 1
ATOM 1915 C C . ILE A 1 242 ? 18.359 19.5 -5.695 1 57.28 242 ILE A C 1
ATOM 1917 O O . ILE A 1 242 ? 18.984 20.156 -4.855 1 57.28 242 ILE A O 1
ATOM 1921 N N . GLY A 1 243 ? 18.391 18.219 -5.781 1 56.91 243 GLY A N 1
ATOM 1922 C CA . GLY A 1 243 ? 19.125 17.406 -4.812 1 56.91 243 GLY A CA 1
ATOM 1923 C C . GLY A 1 243 ? 20.609 17.672 -4.812 1 56.91 243 GLY A C 1
ATOM 1924 O O . GLY A 1 243 ? 21.281 17.484 -3.789 1 56.91 243 GLY A O 1
ATOM 1925 N N . LYS A 1 244 ? 21.062 18.062 -5.957 1 59.03 244 LYS A N 1
ATOM 1926 C CA . LYS A 1 244 ? 22.484 18.328 -6.07 1 59.03 244 LYS A CA 1
ATOM 1927 C C . LYS A 1 244 ? 22.906 19.516 -5.203 1 59.03 244 LYS A C 1
ATOM 1929 O O . LYS A 1 244 ? 24.047 19.594 -4.762 1 59.03 244 LYS A O 1
ATOM 1934 N N . HIS A 1 245 ? 21.906 20.359 -4.875 1 58.09 245 HIS A N 1
ATOM 1935 C CA . HIS A 1 245 ? 22.312 21.578 -4.176 1 58.09 245 HIS A CA 1
ATOM 1936 C C . HIS A 1 245 ? 21.609 21.703 -2.828 1 58.09 245 HIS A C 1
ATOM 1938 O O . HIS A 1 245 ? 21.719 22.734 -2.16 1 58.09 245 HIS A O 1
ATOM 1944 N N . GLU A 1 246 ? 20.828 20.703 -2.568 1 61.53 246 GLU A N 1
ATOM 1945 C CA . GLU A 1 246 ? 20.141 20.766 -1.281 1 61.53 246 GLU A CA 1
ATOM 1946 C C . GLU A 1 246 ? 21.094 20.469 -0.131 1 61.53 246 GLU A C 1
ATOM 1948 O O . GLU A 1 246 ? 21.969 19.609 -0.246 1 61.53 246 GLU A O 1
ATOM 1953 N N . ILE A 1 247 ? 21.031 21.406 0.847 1 56.91 247 ILE A N 1
ATOM 1954 C CA . ILE A 1 247 ? 21.781 21.141 2.064 1 56.91 247 ILE A CA 1
ATOM 1955 C C . ILE A 1 247 ? 21.281 19.844 2.709 1 56.91 247 ILE A C 1
ATOM 1957 O O . ILE A 1 247 ? 20.094 19.734 3.033 1 56.91 247 ILE A O 1
ATOM 1961 N N . ARG A 1 248 ? 22.062 18.938 2.807 1 65.19 248 ARG A N 1
ATOM 1962 C CA . ARG A 1 248 ? 21.672 17.625 3.273 1 65.19 248 ARG A CA 1
ATOM 1963 C C . ARG A 1 248 ? 21.859 17.484 4.781 1 65.19 248 ARG A C 1
ATOM 1965 O O . ARG A 1 248 ? 21.75 16.391 5.336 1 65.19 248 ARG A O 1
ATOM 1972 N N . ASP A 1 249 ? 22.031 18.781 5.43 1 72.56 249 ASP A N 1
ATOM 1973 C CA . ASP A 1 249 ? 22.172 18.766 6.879 1 72.56 249 ASP A CA 1
ATOM 1974 C C . ASP A 1 249 ? 20.812 18.75 7.566 1 72.56 249 ASP A C 1
ATOM 1976 O O . ASP A 1 249 ? 20.234 19.797 7.836 1 72.56 249 ASP A O 1
ATOM 1980 N N . VAL A 1 250 ? 20.297 17.625 8.016 1 75.44 250 VAL A N 1
ATOM 1981 C CA . VAL A 1 250 ? 18.938 17.406 8.508 1 75.44 250 VAL A CA 1
ATOM 1982 C C . VAL A 1 250 ? 18.734 18.219 9.789 1 75.44 250 VAL A C 1
ATOM 1984 O O . VAL A 1 250 ? 17.75 18.938 9.914 1 75.44 250 VAL A O 1
ATOM 1987 N N . PRO A 1 251 ? 19.641 18.234 10.695 1 70.56 251 PRO A N 1
ATOM 1988 C CA . PRO A 1 251 ? 19.422 19.031 11.906 1 70.56 251 PRO A CA 1
ATOM 1989 C C . PRO A 1 251 ? 19.266 20.516 11.617 1 70.56 251 PRO A C 1
ATOM 1991 O O . PRO A 1 251 ? 18.375 21.172 12.188 1 70.56 251 PRO A O 1
ATOM 1994 N N . SER A 1 252 ? 20.141 21.016 10.766 1 77.5 252 SER A N 1
ATOM 1995 C CA . SER A 1 252 ? 20.047 22.422 10.398 1 77.5 252 SER A CA 1
ATOM 1996 C C . SER A 1 252 ? 18.734 22.719 9.695 1 77.5 252 SER A C 1
ATOM 1998 O O . SER A 1 252 ? 18.109 23.75 9.945 1 77.5 252 SER A O 1
ATOM 2000 N N . ASN A 1 253 ? 18.359 21.828 8.898 1 76.81 253 ASN A N 1
ATOM 2001 C CA . ASN A 1 253 ? 17.094 21.984 8.18 1 76.81 253 ASN A CA 1
ATOM 2002 C C . ASN A 1 253 ? 15.906 21.953 9.133 1 76.81 253 ASN A C 1
ATOM 2004 O O . ASN A 1 253 ? 15 22.781 9.031 1 76.81 253 ASN A O 1
ATOM 2008 N N . LEU A 1 254 ? 15.891 21.062 10.07 1 75.75 254 LEU A N 1
ATOM 2009 C CA . LEU A 1 254 ? 14.805 20.953 11.039 1 75.75 254 LEU A CA 1
ATOM 2010 C C . LEU A 1 254 ? 14.742 22.172 11.938 1 75.75 254 LEU A C 1
ATOM 2012 O O . LEU A 1 254 ? 13.656 22.641 12.281 1 75.75 254 LEU A O 1
ATOM 2016 N N . LYS A 1 255 ? 15.906 22.641 12.281 1 80.25 255 LYS A N 1
ATOM 2017 C CA . LYS A 1 255 ? 15.938 23.844 13.109 1 80.25 255 LYS A CA 1
ATOM 2018 C C . LYS A 1 255 ? 15.328 25.031 12.375 1 80.25 255 LYS A C 1
ATOM 2020 O O . LYS A 1 255 ? 14.531 25.781 12.945 1 80.25 255 LYS A O 1
ATOM 2025 N N . ALA A 1 256 ? 15.727 25.156 11.156 1 75.12 256 ALA A N 1
ATOM 2026 C CA . ALA A 1 256 ? 15.203 26.25 10.344 1 75.12 256 ALA A CA 1
ATOM 2027 C C . ALA A 1 256 ? 13.695 26.141 10.188 1 75.12 256 ALA A C 1
ATOM 2029 O O . ALA A 1 256 ? 12.977 27.141 10.312 1 75.12 256 ALA A O 1
ATOM 2030 N N . LEU A 1 257 ? 13.203 24.984 10.023 1 74.81 257 LEU A N 1
ATOM 2031 C CA . LEU A 1 257 ? 11.773 24.75 9.844 1 74.81 257 LEU A CA 1
ATOM 2032 C C . LEU A 1 257 ? 11.031 24.906 11.164 1 74.81 257 LEU A C 1
ATOM 2034 O O . LEU A 1 257 ? 9.898 25.406 11.188 1 74.81 257 LEU A O 1
ATOM 2038 N N . ASP A 1 258 ? 11.656 24.453 12.156 1 78.81 258 ASP A N 1
ATOM 2039 C CA . ASP A 1 258 ? 11.039 24.531 13.484 1 78.81 258 ASP A CA 1
ATOM 2040 C C . ASP A 1 258 ? 10.828 25.984 13.906 1 78.81 258 ASP A C 1
ATOM 2042 O O . ASP A 1 258 ? 9.852 26.297 14.594 1 78.81 258 ASP A O 1
ATOM 2046 N N . GLU A 1 259 ? 11.695 26.844 13.477 1 73.5 259 GLU A N 1
ATOM 2047 C CA . GLU A 1 259 ? 11.555 28.266 13.805 1 73.5 259 GLU A CA 1
ATOM 2048 C C . GLU A 1 259 ? 10.273 28.844 13.227 1 73.5 259 GLU A C 1
ATOM 2050 O O . GLU A 1 259 ? 9.602 29.656 13.867 1 73.5 259 GLU A O 1
ATOM 2055 N N . VAL A 1 260 ? 9.883 28.328 12.102 1 73.75 260 VAL A N 1
ATOM 2056 C CA . VAL A 1 260 ? 8.703 28.875 11.438 1 73.75 260 VAL A CA 1
ATOM 2057 C C . VAL A 1 260 ? 7.457 28.125 11.914 1 73.75 260 VAL A C 1
ATOM 2059 O O . VAL A 1 260 ? 6.336 28.609 11.75 1 73.75 260 VAL A O 1
ATOM 2062 N N . SER A 1 261 ? 7.68 27.016 12.469 1 79.81 261 SER A N 1
ATOM 2063 C CA . SER A 1 261 ? 6.547 26.203 12.891 1 79.81 261 SER A CA 1
ATOM 2064 C C . SER A 1 261 ? 5.871 26.781 14.125 1 79.81 261 SER A C 1
ATOM 2066 O O . SER A 1 261 ? 4.715 26.469 14.414 1 79.81 261 SER A O 1
ATOM 2068 N N . HIS A 1 262 ? 6.559 27.656 14.797 1 77.62 262 HIS A N 1
ATOM 2069 C CA . HIS A 1 262 ? 6.023 28.219 16.031 1 77.62 262 HIS A CA 1
ATOM 2070 C C . HIS A 1 262 ? 5.215 29.484 15.75 1 77.62 262 HIS A C 1
ATOM 2072 O O . HIS A 1 262 ? 4.52 29.984 16.625 1 77.62 262 HIS A O 1
ATOM 2078 N N . ASN A 1 263 ? 5.289 30 14.516 1 72 263 ASN A N 1
ATOM 2079 C CA . ASN A 1 263 ? 4.609 31.25 14.18 1 72 263 ASN A CA 1
ATOM 2080 C C . ASN A 1 263 ? 3.689 31.078 12.977 1 72 263 ASN A C 1
ATOM 2082 O O . ASN A 1 263 ? 3.996 31.562 11.883 1 72 263 ASN A O 1
ATOM 2086 N N . PRO A 1 264 ? 2.535 30.453 13.289 1 76.44 264 PRO A N 1
ATOM 2087 C CA . PRO A 1 264 ? 1.609 30.297 12.164 1 76.44 264 PRO A CA 1
ATOM 2088 C C . PRO A 1 264 ? 1.067 31.641 11.664 1 76.44 264 PRO A C 1
ATOM 2090 O O . PRO A 1 264 ? 1.06 32.625 12.406 1 76.44 264 PRO A O 1
ATOM 2093 N N . TYR A 1 265 ? 0.807 31.688 10.359 1 74.94 265 TYR A N 1
ATOM 2094 C CA . TYR A 1 265 ? 0.18 32.875 9.812 1 74.94 265 TYR A CA 1
ATOM 2095 C C . TYR A 1 265 ? -1.159 33.156 10.484 1 74.94 265 TYR A C 1
ATOM 2097 O O . TYR A 1 265 ? -1.975 32.25 10.648 1 74.94 265 TYR A O 1
ATOM 2105 N N . LYS A 1 266 ? -1.473 34.344 11.141 1 70.25 266 LYS A N 1
ATOM 2106 C CA . LYS A 1 266 ? -2.73 34.781 11.734 1 70.25 266 LYS A CA 1
ATOM 2107 C C . LYS A 1 266 ? -3.48 35.719 10.797 1 70.25 266 LYS A C 1
ATOM 2109 O O . LYS A 1 266 ? -2.959 36.781 10.422 1 70.25 266 LYS A O 1
ATOM 2114 N N . PRO A 1 267 ? -4.715 35.219 10.18 1 60.66 267 PRO A N 1
ATOM 2115 C CA . PRO A 1 267 ? -5.449 36.125 9.312 1 60.66 267 PRO A CA 1
ATOM 2116 C C . PRO A 1 267 ? -5.797 37.438 10.016 1 60.66 267 PRO A C 1
ATOM 2118 O O . PRO A 1 267 ? -5.988 37.469 11.227 1 60.66 267 PRO A O 1
ATOM 2121 N N . GLN A 1 268 ? -5.395 38.594 9.422 1 48.97 268 GLN A N 1
ATOM 2122 C CA . GLN A 1 268 ? -5.898 39.844 10 1 48.97 268 GLN A CA 1
ATOM 2123 C C . GLN A 1 268 ? -7.383 39.75 10.344 1 48.97 268 GLN A C 1
ATOM 2125 O O . GLN A 1 268 ? -8.086 38.875 9.797 1 48.97 268 GLN A O 1
ATOM 2130 N N . LYS A 1 269 ? -8.211 40.5 11.031 1 44.5 269 LYS A N 1
ATOM 2131 C CA . LYS A 1 269 ? -9.602 40.75 11.398 1 44.5 269 LYS A CA 1
ATOM 2132 C C . LYS A 1 269 ? -10.547 40.469 10.234 1 44.5 269 LYS A C 1
ATOM 2134 O O . LYS A 1 269 ? -10.258 40.812 9.094 1 44.5 269 LYS A O 1
ATOM 2139 N N . GLY A 1 270 ? -11.414 39.25 10.039 1 42.59 270 GLY A N 1
ATOM 2140 C CA . GLY A 1 270 ? -12.602 38.844 9.297 1 42.59 270 GLY A CA 1
ATOM 2141 C C . GLY A 1 270 ? -12.531 37.438 8.773 1 42.59 270 GLY A C 1
ATOM 2142 O O . GLY A 1 270 ? -11.875 37.156 7.766 1 42.59 270 GLY A O 1
ATOM 2143 N N . TYR A 1 271 ? -12.328 36.469 9.539 1 37.66 271 TYR A N 1
ATOM 2144 C CA . TYR A 1 271 ? -12.555 35.156 8.984 1 37.66 271 TYR A CA 1
ATOM 2145 C C . TYR A 1 271 ? -14 34.969 8.531 1 37.66 271 TYR A C 1
ATOM 2147 O O . TYR A 1 271 ? -14.914 35.531 9.148 1 37.66 271 TYR A O 1
ATOM 2155 N N . MET B 1 1 ? -19.547 -17.547 8.234 1 65.69 1 MET B N 1
ATOM 2156 C CA . MET B 1 1 ? -18.734 -18.703 7.816 1 65.69 1 MET B CA 1
ATOM 2157 C C . MET B 1 1 ? -17.453 -18.797 8.633 1 65.69 1 MET B C 1
ATOM 2159 O O . MET B 1 1 ? -16.906 -17.781 9.047 1 65.69 1 MET B O 1
ATOM 2163 N N . THR B 1 2 ? -17.125 -19.984 9.039 1 84.56 2 THR B N 1
ATOM 2164 C CA . THR B 1 2 ? -15.961 -20.281 9.852 1 84.56 2 THR B CA 1
ATOM 2165 C C . THR B 1 2 ? -14.68 -19.906 9.117 1 84.56 2 THR B C 1
ATOM 2167 O O . THR B 1 2 ? -14.508 -20.219 7.941 1 84.56 2 THR B O 1
ATOM 2170 N N . PRO B 1 3 ? -13.898 -19.125 9.719 1 90.62 3 PRO B N 1
ATOM 2171 C CA . PRO B 1 3 ? -12.625 -18.781 9.094 1 90.62 3 PRO B CA 1
ATOM 2172 C C . PRO B 1 3 ? -11.758 -20 8.805 1 90.62 3 PRO B C 1
ATOM 2174 O O . PRO B 1 3 ? -11.914 -21.047 9.453 1 90.62 3 PRO B O 1
ATOM 2177 N N . LEU B 1 4 ? -10.984 -19.906 7.766 1 93.88 4 LEU B N 1
ATOM 2178 C CA . LEU B 1 4 ? -10.016 -20.953 7.449 1 93.88 4 LEU B CA 1
ATOM 2179 C C . LEU B 1 4 ? -9.047 -21.172 8.602 1 93.88 4 LEU B C 1
ATOM 2181 O O . LEU B 1 4 ? -8.57 -20.203 9.203 1 93.88 4 LEU B O 1
ATOM 2185 N N . GLY B 1 5 ? -8.82 -22.453 8.992 1 92.81 5 GLY B N 1
ATOM 2186 C CA . GLY B 1 5 ? -7.828 -22.766 10.016 1 92.81 5 GLY B CA 1
ATOM 2187 C C . GLY B 1 5 ? -6.41 -22.406 9.602 1 92.81 5 GLY B C 1
ATOM 2188 O O . GLY B 1 5 ? -6.133 -22.234 8.414 1 92.81 5 GLY B O 1
ATOM 2189 N N . ARG B 1 6 ? -5.539 -22.328 10.547 1 94.62 6 ARG B N 1
ATOM 2190 C CA . ARG B 1 6 ? -4.152 -21.953 10.281 1 94.62 6 ARG B CA 1
ATOM 2191 C C . ARG B 1 6 ? -3.471 -22.984 9.398 1 94.62 6 ARG B C 1
ATOM 2193 O O . ARG B 1 6 ? -3.516 -24.188 9.688 1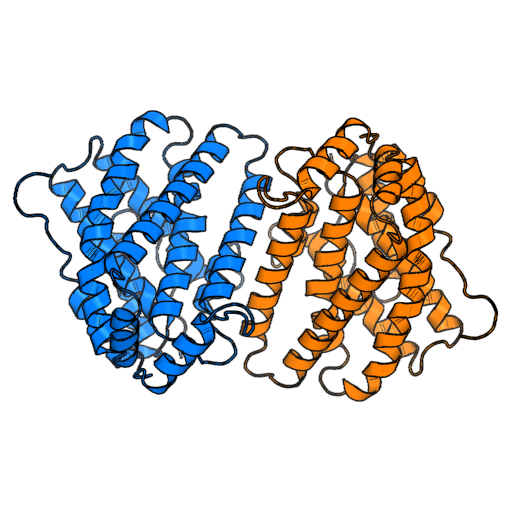 94.62 6 ARG B O 1
ATOM 2200 N N . LEU B 1 7 ? -2.912 -22.531 8.312 1 96.56 7 LEU B N 1
ATOM 2201 C CA . LEU B 1 7 ? -2.135 -23.391 7.426 1 96.56 7 LEU B CA 1
ATOM 2202 C C . LEU B 1 7 ? -0.755 -23.672 8.008 1 96.56 7 LEU B C 1
ATOM 2204 O O . LEU B 1 7 ? -0.116 -22.781 8.562 1 96.56 7 LEU B O 1
ATOM 2208 N N . ALA B 1 8 ? -0.291 -24.844 7.926 1 96.44 8 ALA B N 1
ATOM 2209 C CA . ALA B 1 8 ? 1.018 -25.25 8.438 1 96.44 8 ALA B CA 1
ATOM 2210 C C . ALA B 1 8 ? 2.141 -24.703 7.559 1 96.44 8 ALA B C 1
ATOM 2212 O O . ALA B 1 8 ? 1.923 -24.391 6.383 1 96.44 8 ALA B O 1
ATOM 2213 N N . GLU B 1 9 ? 3.293 -24.562 8.172 1 96.31 9 GLU B N 1
ATOM 2214 C CA . GLU B 1 9 ? 4.469 -24.188 7.383 1 96.31 9 GLU B CA 1
ATOM 2215 C C . GLU B 1 9 ? 4.855 -25.312 6.418 1 96.31 9 GLU B C 1
ATOM 2217 O O . GLU B 1 9 ? 5.129 -26.438 6.84 1 96.31 9 GLU B O 1
ATOM 2222 N N . PRO B 1 10 ? 4.832 -25.031 5.129 1 97.62 10 PRO B N 1
ATOM 2223 C CA . PRO B 1 10 ? 5.176 -26.078 4.176 1 97.62 10 PRO B CA 1
ATOM 2224 C C . PRO B 1 10 ? 6.668 -26.406 4.164 1 97.62 10 PRO B C 1
ATOM 2226 O O . PRO B 1 10 ? 7.5 -25.516 4.285 1 97.62 10 PRO B O 1
ATOM 2229 N N . GLN B 1 11 ? 7.008 -27.688 4.012 1 96.75 11 GLN B N 1
ATOM 2230 C CA . GLN B 1 11 ? 8.391 -28.156 3.943 1 96.75 11 GLN B CA 1
ATOM 2231 C C . GLN B 1 11 ? 8.688 -28.797 2.598 1 96.75 11 GLN B C 1
ATOM 2233 O O . GLN B 1 11 ? 9.844 -29.078 2.279 1 96.75 11 GLN B O 1
ATOM 2238 N N . SER B 1 12 ? 7.637 -29.062 1.87 1 96.81 12 SER B N 1
ATOM 2239 C CA . SER B 1 12 ? 7.758 -29.703 0.568 1 96.81 12 SER B CA 1
ATOM 2240 C C . SER B 1 12 ? 6.672 -29.234 -0.392 1 96.81 12 SER B C 1
ATOM 2242 O O . SER B 1 12 ? 5.734 -28.547 0.017 1 96.81 12 SER B O 1
ATOM 2244 N N . VAL B 1 13 ? 6.867 -29.547 -1.667 1 96.44 13 VAL B N 1
ATOM 2245 C CA . VAL B 1 13 ? 5.871 -29.188 -2.672 1 96.44 13 VAL B CA 1
ATOM 2246 C C . VAL B 1 13 ? 4.547 -29.875 -2.359 1 96.44 13 VAL B C 1
ATOM 2248 O O . VAL B 1 13 ? 3.475 -29.312 -2.584 1 96.44 13 VAL B O 1
ATOM 2251 N N . GLU B 1 14 ? 4.609 -31.078 -1.8 1 96.94 14 GLU B N 1
ATOM 2252 C CA . GLU B 1 14 ? 3.398 -31.781 -1.401 1 96.94 14 GLU B CA 1
ATOM 2253 C C . GLU B 1 14 ? 2.662 -31.047 -0.29 1 96.94 14 GLU B C 1
ATOM 2255 O O . GLU B 1 14 ? 1.431 -30.984 -0.291 1 96.94 14 GLU B O 1
ATOM 2260 N N . ASP B 1 15 ? 3.406 -30.516 0.659 1 98.19 15 ASP B N 1
ATOM 2261 C CA . ASP B 1 15 ? 2.803 -29.688 1.696 1 98.19 15 ASP B CA 1
ATOM 2262 C C . ASP B 1 15 ? 2.119 -28.469 1.091 1 98.19 15 ASP B C 1
ATOM 2264 O O . ASP B 1 15 ? 1.047 -28.062 1.545 1 98.19 15 ASP B O 1
ATOM 2268 N N . VAL B 1 16 ? 2.783 -27.891 0.078 1 98.12 16 VAL B N 1
ATOM 2269 C CA . VAL B 1 16 ? 2.24 -26.719 -0.603 1 98.12 16 VAL B CA 1
ATOM 2270 C C . VAL B 1 16 ? 0.901 -27.062 -1.246 1 98.12 16 VAL B C 1
ATOM 2272 O O . VAL B 1 16 ? -0.088 -26.359 -1.062 1 98.12 16 VAL B O 1
ATOM 2275 N N . LEU B 1 17 ? 0.86 -28.203 -1.939 1 96.69 17 LEU B N 1
ATOM 2276 C CA . LEU B 1 17 ? -0.363 -28.625 -2.609 1 96.69 17 LEU B CA 1
ATOM 2277 C C . LEU B 1 17 ? -1.466 -28.922 -1.597 1 96.69 17 LEU B C 1
ATOM 2279 O O . LEU B 1 17 ? -2.627 -28.578 -1.819 1 96.69 17 LEU B O 1
ATOM 2283 N N . HIS B 1 18 ? -1.103 -29.453 -0.522 1 97.81 18 HIS B N 1
ATOM 2284 C CA . HIS B 1 18 ? -2.066 -29.734 0.534 1 97.81 18 HIS B CA 1
ATOM 2285 C C . HIS B 1 18 ? -2.684 -28.453 1.082 1 97.81 18 HIS B C 1
ATOM 2287 O O . HIS B 1 18 ? -3.902 -28.359 1.237 1 97.81 18 HIS B O 1
ATOM 2293 N N . ASN B 1 19 ? -1.818 -27.5 1.417 1 98.31 19 ASN B N 1
ATOM 2294 C CA . ASN B 1 19 ? -2.297 -26.203 1.9 1 98.31 19 ASN B CA 1
ATOM 2295 C C . ASN B 1 19 ? -3.221 -25.531 0.888 1 98.31 19 ASN B C 1
ATOM 2297 O O . ASN B 1 19 ? -4.254 -24.969 1.26 1 98.31 19 ASN B O 1
ATOM 2301 N N . ILE B 1 20 ? -2.84 -25.578 -0.415 1 97.31 20 ILE B N 1
ATOM 2302 C CA . ILE B 1 20 ? -3.656 -24.969 -1.46 1 97.31 20 ILE B CA 1
ATOM 2303 C C . ILE B 1 20 ? -5.027 -25.641 -1.499 1 97.31 20 ILE B C 1
ATOM 2305 O O . ILE B 1 20 ? -6.055 -24.953 -1.603 1 97.31 20 ILE B O 1
ATOM 2309 N N . ASP B 1 21 ? -5.055 -26.938 -1.362 1 96.06 21 ASP B N 1
ATOM 2310 C CA . ASP B 1 21 ? -6.312 -27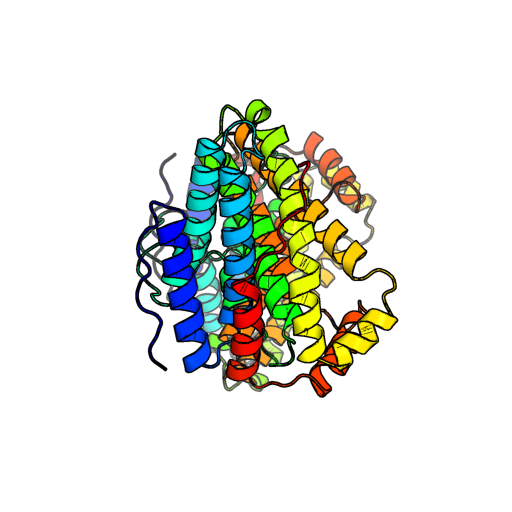.688 -1.375 1 96.06 21 ASP B CA 1
ATOM 2311 C C . ASP B 1 21 ? -7.207 -27.266 -0.207 1 96.06 21 ASP B C 1
ATOM 2313 O O . ASP B 1 21 ? -8.43 -27.172 -0.355 1 96.06 21 ASP B O 1
ATOM 2317 N N . GLN B 1 22 ? -6.641 -27.031 0.902 1 97.19 22 GLN B N 1
ATOM 2318 C CA . GLN B 1 22 ? -7.406 -26.562 2.049 1 97.19 22 GLN B CA 1
ATOM 2319 C C . GLN B 1 22 ? -8.047 -25.203 1.76 1 97.19 22 GLN B C 1
ATOM 2321 O O . GLN B 1 22 ? -9.195 -24.969 2.129 1 97.19 22 GLN B O 1
ATOM 2326 N N . ILE B 1 23 ? -7.336 -24.344 1.126 1 96.5 23 ILE B N 1
ATOM 2327 C CA . ILE B 1 23 ? -7.852 -23.016 0.779 1 96.5 23 ILE B CA 1
ATOM 2328 C C . ILE B 1 23 ? -9.016 -23.156 -0.199 1 96.5 23 ILE B C 1
ATOM 2330 O O . ILE B 1 23 ? -10.055 -22.531 -0.028 1 96.5 23 ILE B O 1
ATOM 2334 N N . ILE B 1 24 ? -8.836 -24.016 -1.217 1 93.5 24 ILE B N 1
ATOM 2335 C CA . ILE B 1 24 ? -9.859 -24.219 -2.234 1 93.5 24 ILE B CA 1
ATOM 2336 C C . ILE B 1 24 ? -11.117 -24.797 -1.591 1 93.5 24 ILE B C 1
ATOM 2338 O O . ILE B 1 24 ? -12.234 -24.344 -1.868 1 93.5 24 ILE B O 1
ATOM 2342 N N . ASP B 1 25 ? -10.938 -25.766 -0.727 1 93.94 25 ASP B N 1
ATOM 2343 C CA . ASP B 1 25 ? -12.07 -26.375 -0.034 1 93.94 25 ASP B CA 1
ATOM 2344 C C . ASP B 1 25 ? -12.836 -25.344 0.786 1 93.94 25 ASP B C 1
ATOM 2346 O O . ASP B 1 25 ? -14.062 -25.266 0.703 1 93.94 25 ASP B O 1
ATOM 2350 N N . TRP B 1 26 ? -12.148 -24.625 1.526 1 94.94 26 TRP B N 1
ATOM 2351 C CA . TRP B 1 26 ? -12.781 -23.578 2.33 1 94.94 26 TRP B CA 1
ATOM 2352 C C . TRP B 1 26 ? -13.508 -22.578 1.442 1 94.94 26 TRP B C 1
ATOM 2354 O O . TRP B 1 26 ? -14.656 -22.219 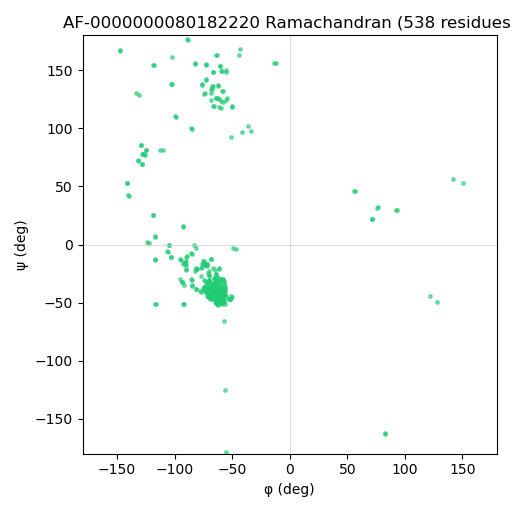1.709 1 94.94 26 TRP B O 1
ATOM 2364 N N . ALA B 1 27 ? -12.805 -22.094 0.404 1 93.44 27 ALA B N 1
ATOM 2365 C CA . ALA B 1 27 ? -13.344 -21.047 -0.461 1 93.44 27 ALA B CA 1
ATOM 2366 C C . ALA B 1 27 ? -14.617 -21.516 -1.166 1 93.44 27 ALA B C 1
ATOM 2368 O O . ALA B 1 27 ? -15.523 -20.719 -1.407 1 93.44 27 ALA B O 1
ATOM 2369 N N . THR B 1 28 ? -14.633 -22.781 -1.532 1 90.38 28 THR B N 1
ATOM 2370 C CA . THR B 1 28 ? -15.812 -23.359 -2.174 1 90.38 28 THR B CA 1
ATOM 2371 C C . THR B 1 28 ? -17.016 -23.312 -1.231 1 90.38 28 THR B C 1
ATOM 2373 O O . THR B 1 28 ? -18.109 -22.906 -1.622 1 90.38 28 THR B O 1
ATOM 2376 N N . LYS B 1 29 ? -16.828 -23.672 0.014 1 91.44 29 LYS B N 1
ATOM 2377 C CA . LYS B 1 29 ? -17.891 -23.688 1.008 1 91.44 29 LYS B CA 1
ATOM 2378 C C . LYS B 1 29 ? -18.312 -22.266 1.384 1 91.44 29 LYS B C 1
ATOM 2380 O O . LYS B 1 29 ? -19.5 -21.984 1.555 1 91.44 29 LYS B O 1
ATOM 2385 N N . ALA B 1 30 ? -17.328 -21.406 1.451 1 91.81 30 ALA B N 1
ATOM 2386 C CA . ALA B 1 30 ? -17.578 -20.031 1.885 1 91.81 30 ALA B CA 1
ATOM 2387 C C . ALA B 1 30 ? -18.016 -19.156 0.715 1 91.81 30 ALA B C 1
ATOM 2389 O O . ALA B 1 30 ? -18.344 -17.984 0.901 1 91.81 30 ALA B O 1
ATOM 2390 N N . GLU B 1 31 ? -17.953 -19.703 -0.508 1 90.44 31 GLU B N 1
ATOM 2391 C CA . GLU B 1 31 ? -18.25 -18.938 -1.719 1 90.44 31 GLU B CA 1
ATOM 2392 C C . GLU B 1 31 ? -17.359 -17.703 -1.825 1 90.44 31 GLU B C 1
ATOM 2394 O O . GLU B 1 31 ? -17.859 -16.609 -2.076 1 90.44 31 GLU B O 1
ATOM 2399 N N . SER B 1 32 ? -16.172 -17.938 -1.586 1 92.44 32 SER B N 1
ATOM 2400 C CA . SER B 1 32 ? -15.219 -16.828 -1.512 1 92.44 32 SER B CA 1
ATOM 2401 C C . SER B 1 32 ? -14.383 -16.734 -2.783 1 92.44 32 SER B C 1
ATOM 2403 O O . SER B 1 32 ? -13.867 -17.75 -3.27 1 92.44 32 SER B O 1
ATOM 2405 N N . HIS B 1 33 ? -14.156 -15.539 -3.27 1 91 33 HIS B N 1
ATOM 2406 C CA . HIS B 1 33 ? -13.328 -15.289 -4.445 1 91 33 HIS B CA 1
ATOM 2407 C C . HIS B 1 33 ? -11.859 -15.594 -4.16 1 91 33 HIS B C 1
ATOM 2409 O O . HIS B 1 33 ? -11.047 -15.656 -5.086 1 91 33 HIS B O 1
ATOM 2415 N N . ILE B 1 34 ? -11.445 -15.789 -2.904 1 94.56 34 ILE B N 1
ATOM 2416 C CA . ILE B 1 34 ? -10.078 -16.078 -2.504 1 94.56 34 ILE B CA 1
ATOM 2417 C C . ILE B 1 34 ? -9.625 -17.406 -3.137 1 94.56 34 ILE B C 1
ATOM 2419 O O . ILE B 1 34 ? -8.43 -17.609 -3.359 1 94.56 34 ILE B O 1
ATOM 2423 N N . GLY B 1 35 ? -10.578 -18.219 -3.535 1 93.94 35 GLY B N 1
ATOM 2424 C CA . GLY B 1 35 ? -10.273 -19.516 -4.098 1 93.94 35 GLY B CA 1
ATOM 2425 C C . GLY B 1 35 ? -9.781 -19.453 -5.531 1 93.94 35 GLY B C 1
ATOM 2426 O O . GLY B 1 35 ? -9.148 -20.391 -6.02 1 93.94 35 GLY B O 1
ATOM 2427 N N . TYR B 1 36 ? -10.062 -18.328 -6.227 1 88.5 36 TYR B N 1
ATOM 2428 C CA . TYR B 1 36 ? -9.734 -18.234 -7.645 1 88.5 36 TYR B CA 1
ATOM 2429 C C . TYR B 1 36 ? -8.227 -18.312 -7.855 1 88.5 36 TYR B C 1
ATOM 2431 O O . TYR B 1 36 ? -7.742 -19.062 -8.703 1 88.5 36 TYR B O 1
ATOM 2439 N N . PHE B 1 37 ? -7.477 -17.531 -7.125 1 94.19 37 PHE B N 1
ATOM 2440 C CA . PHE B 1 37 ? -6.023 -17.594 -7.238 1 94.19 37 PHE B CA 1
ATOM 2441 C C . PHE B 1 37 ? -5.508 -18.969 -6.809 1 94.19 37 PHE B C 1
ATOM 2443 O O . PHE B 1 37 ? -4.57 -19.5 -7.41 1 94.19 37 PHE B O 1
ATOM 2450 N N . ALA B 1 38 ? -6.078 -19.531 -5.758 1 94.81 38 ALA B N 1
ATOM 2451 C CA . ALA B 1 38 ? -5.621 -20.797 -5.211 1 94.81 38 ALA B CA 1
ATOM 2452 C C . ALA B 1 38 ? -5.691 -21.906 -6.266 1 94.81 38 ALA B C 1
ATOM 2454 O O . ALA B 1 38 ? -4.781 -22.734 -6.371 1 94.81 38 ALA B O 1
ATOM 2455 N N . VAL B 1 39 ? -6.703 -21.891 -7.023 1 90.81 39 VAL B N 1
ATOM 2456 C CA . VAL B 1 39 ? -6.875 -22.922 -8.047 1 90.81 39 VAL B CA 1
ATOM 2457 C C . VAL B 1 39 ? -5.789 -22.781 -9.109 1 90.81 39 VAL B C 1
ATOM 2459 O O . VAL B 1 39 ? -5.184 -23.766 -9.531 1 90.81 39 VAL B O 1
ATOM 2462 N N . LEU B 1 40 ? -5.59 -21.578 -9.555 1 88.19 40 LEU B N 1
ATOM 2463 C CA . LEU B 1 40 ? -4.527 -21.328 -10.523 1 88.19 40 LEU B CA 1
ATOM 2464 C C . LEU B 1 40 ? -3.168 -21.719 -9.945 1 88.19 40 LEU B C 1
ATOM 2466 O O . LEU B 1 40 ? -2.332 -22.297 -10.641 1 88.19 40 LEU B O 1
ATOM 2470 N N . TYR B 1 41 ? -2.969 -21.359 -8.695 1 94.81 41 TYR B N 1
ATOM 2471 C CA . TYR B 1 41 ? -1.7 -21.641 -8.031 1 94.81 41 TYR B CA 1
ATOM 2472 C C . TYR B 1 41 ? -1.46 -23.141 -7.926 1 94.81 41 TYR B C 1
ATOM 2474 O O . TYR B 1 41 ? -0.324 -23.609 -8.055 1 94.81 41 TYR B O 1
ATOM 2482 N N . ARG B 1 42 ? -2.51 -23.922 -7.684 1 93.75 42 ARG B N 1
ATOM 2483 C CA . ARG B 1 42 ? -2.393 -25.375 -7.66 1 93.75 42 ARG B CA 1
ATOM 2484 C C . ARG B 1 42 ? -1.877 -25.906 -8.992 1 93.75 42 ARG B C 1
ATOM 2486 O O . ARG B 1 42 ? -0.933 -26.688 -9.031 1 93.75 42 ARG B O 1
ATOM 2493 N N . ARG B 1 43 ? -2.482 -25.453 -10.031 1 91.12 43 ARG B N 1
ATOM 2494 C CA . ARG B 1 43 ? -2.127 -25.891 -11.375 1 91.12 43 ARG B CA 1
ATOM 2495 C C . ARG B 1 43 ? -0.663 -25.594 -11.68 1 91.12 43 ARG B C 1
ATOM 2497 O O . ARG B 1 43 ? 0.061 -26.453 -12.18 1 91.12 43 ARG B O 1
ATOM 2504 N N . THR B 1 44 ? -0.224 -24.375 -11.367 1 92.56 44 THR B N 1
ATOM 2505 C CA . THR B 1 44 ? 1.144 -23.984 -11.688 1 92.56 44 THR B CA 1
ATOM 2506 C C . THR B 1 44 ? 2.139 -24.703 -10.781 1 92.56 44 THR B C 1
ATOM 2508 O O . THR B 1 44 ? 3.252 -25.016 -11.203 1 92.56 44 THR B O 1
ATOM 2511 N N . THR B 1 45 ? 1.746 -24.922 -9.508 1 94.94 45 THR B N 1
ATOM 2512 C CA . THR B 1 45 ? 2.602 -25.672 -8.594 1 94.94 45 THR B CA 1
ATOM 2513 C C . THR B 1 45 ? 2.826 -27.094 -9.102 1 94.94 45 THR B C 1
ATOM 2515 O O . THR B 1 45 ? 3.953 -27.578 -9.094 1 94.94 45 THR B O 1
ATOM 2518 N N . LEU B 1 46 ? 1.774 -27.734 -9.617 1 93.38 46 LEU B N 1
ATOM 2519 C CA . LEU B 1 46 ? 1.876 -29.078 -10.188 1 93.38 46 LEU B CA 1
ATOM 2520 C C . LEU B 1 46 ? 2.766 -29.078 -11.422 1 93.38 46 LEU B C 1
ATOM 2522 O O . LEU B 1 46 ? 3.605 -29.969 -11.594 1 93.38 46 LEU B O 1
ATOM 2526 N N . ALA B 1 47 ? 2.594 -28.094 -12.234 1 91.94 47 ALA B N 1
ATOM 2527 C CA . ALA B 1 47 ? 3.379 -27.984 -13.461 1 91.94 47 ALA B CA 1
ATOM 2528 C C . ALA B 1 47 ? 4.867 -27.844 -13.148 1 91.94 47 ALA B C 1
ATOM 2530 O O . ALA B 1 47 ? 5.703 -28.484 -13.797 1 91.94 47 ALA B O 1
ATOM 2531 N N . ILE B 1 48 ? 5.18 -27.031 -12.148 1 93.44 48 ILE B N 1
ATOM 2532 C CA . ILE B 1 48 ? 6.57 -26.812 -11.766 1 93.44 48 ILE B CA 1
ATOM 2533 C C . ILE B 1 48 ? 7.148 -28.094 -11.164 1 93.44 48 ILE B C 1
ATOM 2535 O O . ILE B 1 48 ? 8.281 -28.484 -11.477 1 93.44 48 ILE B O 1
ATOM 2539 N N . ARG B 1 49 ? 6.391 -28.719 -10.289 1 94.19 49 ARG B N 1
ATOM 2540 C CA . ARG B 1 49 ? 6.812 -29.984 -9.719 1 94.19 49 ARG B CA 1
ATOM 2541 C C . ARG B 1 49 ? 7.164 -30.984 -10.82 1 94.19 49 ARG B C 1
ATOM 2543 O O . ARG B 1 49 ? 8.219 -31.625 -10.773 1 94.19 49 ARG B O 1
ATOM 2550 N N . ASP B 1 50 ? 6.297 -31.094 -11.836 1 94.56 50 ASP B N 1
ATOM 2551 C CA . ASP B 1 50 ? 6.5 -32.031 -12.938 1 94.56 50 ASP B CA 1
ATOM 2552 C C . ASP B 1 50 ? 7.723 -31.656 -13.766 1 94.56 50 ASP B C 1
ATOM 2554 O O . ASP B 1 50 ? 8.469 -32.531 -14.227 1 94.56 50 ASP B O 1
ATOM 2558 N N . ALA B 1 51 ? 7.906 -30.406 -13.953 1 93.81 51 ALA B N 1
ATOM 2559 C CA . ALA B 1 51 ? 9.062 -29.922 -14.695 1 93.81 51 ALA B CA 1
ATOM 2560 C C . ALA B 1 51 ? 10.359 -30.234 -13.961 1 93.81 51 ALA B C 1
ATOM 2562 O O . ALA B 1 51 ? 11.359 -30.594 -14.578 1 93.81 51 ALA B O 1
ATOM 2563 N N . VAL B 1 52 ? 10.344 -30.047 -12.68 1 95.12 52 VAL B N 1
ATOM 2564 C CA . VAL B 1 52 ? 11.508 -30.391 -11.875 1 95.12 52 VAL B CA 1
ATOM 2565 C C . VAL B 1 52 ? 11.812 -31.875 -12 1 95.12 52 VAL B C 1
ATOM 2567 O O . VAL B 1 52 ? 12.961 -32.25 -12.234 1 95.12 52 VAL B O 1
ATOM 2570 N N . LYS B 1 53 ? 10.82 -32.719 -11.883 1 94.56 53 LYS B N 1
ATOM 2571 C CA . LYS B 1 53 ? 10.977 -34.156 -11.977 1 94.56 53 LYS B CA 1
ATOM 2572 C C . LYS B 1 53 ? 11.492 -34.562 -13.359 1 94.56 53 LYS B C 1
ATOM 2574 O O . LYS B 1 53 ? 12.242 -35.531 -13.484 1 94.56 53 LYS B O 1
ATOM 2579 N N . ALA B 1 54 ? 11.125 -33.812 -14.367 1 94.94 54 ALA B N 1
ATOM 2580 C CA . ALA B 1 54 ? 11.516 -34.125 -15.742 1 94.94 54 ALA B CA 1
ATOM 2581 C C . ALA B 1 54 ? 12.922 -33.594 -16.047 1 94.94 54 ALA B C 1
ATOM 2583 O O . ALA B 1 54 ? 13.422 -33.719 -17.156 1 94.94 54 ALA B O 1
ATOM 2584 N N . GLY B 1 55 ? 13.547 -32.938 -15.062 1 95.31 55 GLY B N 1
ATOM 2585 C CA . GLY B 1 55 ? 14.906 -32.438 -15.242 1 95.31 55 GLY B CA 1
ATOM 2586 C C . GLY B 1 55 ? 14.977 -31.188 -16.094 1 95.31 55 GLY B C 1
ATOM 2587 O O . GLY B 1 55 ? 15.969 -30.969 -16.797 1 95.31 55 GLY B O 1
ATOM 2588 N N . ALA B 1 56 ? 13.984 -30.422 -16.016 1 94.38 56 ALA B N 1
ATOM 2589 C CA . ALA B 1 56 ? 13.906 -29.25 -16.859 1 94.38 56 ALA B CA 1
ATOM 2590 C C . ALA B 1 56 ? 14.844 -28.156 -16.375 1 94.38 56 ALA B C 1
ATOM 2592 O O . ALA B 1 56 ? 15.141 -27.203 -17.125 1 94.38 56 ALA B O 1
ATOM 2593 N N . PHE B 1 57 ? 15.367 -28.25 -15.172 1 97 57 PHE B N 1
ATOM 2594 C CA . PHE B 1 57 ? 16.125 -27.172 -14.562 1 97 57 PHE B CA 1
ATOM 2595 C C . PHE B 1 57 ? 17.562 -27.609 -14.273 1 97 57 PHE B C 1
ATOM 2597 O O . PHE B 1 57 ? 17.828 -28.797 -14.086 1 97 57 PHE B O 1
ATOM 2604 N N . GLU B 1 58 ? 18.469 -26.609 -14.219 1 96.81 58 GLU B N 1
ATOM 2605 C CA . GLU B 1 58 ? 19.859 -26.875 -13.898 1 96.81 58 GLU B CA 1
ATOM 2606 C C . GLU B 1 58 ? 20.016 -27.344 -12.461 1 96.81 58 GLU B C 1
ATOM 2608 O O . GLU B 1 58 ? 20.844 -28.219 -12.172 1 96.81 58 GLU B O 1
ATOM 2613 N N . ASP B 1 59 ? 19.281 -26.781 -11.555 1 96.75 59 ASP B N 1
ATOM 2614 C CA . ASP B 1 59 ? 19.297 -27.109 -10.133 1 96.75 59 ASP B CA 1
ATOM 2615 C C . ASP B 1 59 ? 17.875 -27.375 -9.617 1 96.75 59 ASP B C 1
ATOM 2617 O O . ASP B 1 59 ? 17.234 -26.469 -9.078 1 96.75 59 ASP B O 1
ATOM 2621 N N . GLY B 1 60 ? 17.406 -28.625 -9.766 1 95.81 60 GLY B N 1
ATOM 2622 C CA . GLY B 1 60 ? 16.062 -29.031 -9.383 1 95.81 60 GLY B CA 1
ATOM 2623 C C . GLY B 1 60 ? 15.758 -28.781 -7.914 1 95.81 60 GLY B C 1
ATOM 2624 O O . GLY B 1 60 ? 14.766 -28.125 -7.582 1 95.81 60 GLY B O 1
ATOM 2625 N N . PRO B 1 61 ? 16.656 -29.25 -7.078 1 95.88 61 PRO B N 1
ATOM 2626 C CA . PRO B 1 61 ? 16.453 -29.047 -5.641 1 95.88 61 PRO B CA 1
ATOM 2627 C C . PRO B 1 61 ? 16.328 -27.562 -5.262 1 95.88 61 PRO B C 1
ATOM 2629 O O . PRO B 1 61 ? 15.492 -27.219 -4.426 1 95.88 61 PRO B O 1
ATOM 2632 N N . ARG B 1 62 ? 17.094 -26.719 -5.863 1 96.25 62 ARG B N 1
ATOM 2633 C CA . ARG B 1 62 ? 17 -25.281 -5.59 1 96.25 62 ARG B CA 1
ATOM 2634 C C . ARG B 1 62 ? 15.656 -24.734 -6.047 1 96.25 62 ARG B C 1
ATOM 2636 O O . ARG B 1 62 ? 15.078 -23.859 -5.383 1 96.25 62 ARG B O 1
ATOM 2643 N N . MET B 1 63 ? 15.188 -25.188 -7.199 1 96.5 63 MET B N 1
ATOM 2644 C CA . MET B 1 63 ? 13.891 -24.75 -7.695 1 96.5 63 MET B CA 1
ATOM 2645 C C . MET B 1 63 ? 12.766 -25.203 -6.77 1 96.5 63 MET B C 1
ATOM 2647 O O . MET B 1 63 ? 11.789 -24.484 -6.574 1 96.5 63 MET B O 1
ATOM 2651 N N . GLU B 1 64 ? 12.844 -26.359 -6.207 1 96.12 64 GLU B N 1
ATOM 2652 C CA . GLU B 1 64 ? 11.867 -26.828 -5.223 1 96.12 64 GLU B CA 1
ATOM 2653 C C . GLU B 1 64 ? 11.891 -25.953 -3.969 1 96.12 64 GLU B C 1
ATOM 2655 O O . GLU B 1 64 ? 10.844 -25.609 -3.424 1 96.12 64 GLU B O 1
ATOM 2660 N N . ALA B 1 65 ? 13.117 -25.656 -3.518 1 96.5 65 ALA B N 1
ATOM 2661 C CA . ALA B 1 65 ? 13.25 -24.781 -2.359 1 96.5 65 ALA B CA 1
ATOM 2662 C C . ALA B 1 65 ? 12.617 -23.422 -2.627 1 96.5 65 ALA B C 1
ATOM 2664 O O . ALA B 1 65 ? 11.969 -22.844 -1.751 1 96.5 65 ALA B O 1
ATOM 2665 N N . LEU B 1 66 ? 12.852 -22.906 -3.805 1 97.25 66 LEU B N 1
ATOM 2666 C CA . LEU B 1 66 ? 12.266 -21.625 -4.195 1 97.25 66 LEU B CA 1
ATOM 2667 C C . LEU B 1 66 ? 10.742 -21.703 -4.203 1 97.25 66 LEU B C 1
ATOM 2669 O O . LEU B 1 66 ? 10.062 -20.797 -3.734 1 97.25 66 LEU B O 1
ATOM 2673 N N . ASP B 1 67 ? 10.195 -22.781 -4.75 1 97.25 67 ASP B N 1
ATOM 2674 C CA . ASP B 1 67 ? 8.75 -22.984 -4.773 1 97.25 67 ASP B CA 1
ATOM 2675 C C . ASP B 1 67 ? 8.172 -22.953 -3.361 1 97.25 67 ASP B C 1
ATOM 2677 O O . ASP B 1 67 ? 7.16 -22.297 -3.115 1 97.25 67 ASP B O 1
ATOM 2681 N N . VAL B 1 68 ? 8.828 -23.594 -2.451 1 97.81 68 VAL B N 1
ATOM 2682 C CA . VAL B 1 68 ? 8.352 -23.688 -1.074 1 97.81 68 VAL B CA 1
ATOM 2683 C C . VAL B 1 68 ? 8.445 -22.312 -0.408 1 97.81 68 VAL B C 1
ATOM 2685 O O . VAL B 1 68 ? 7.496 -21.875 0.251 1 97.81 68 VAL B O 1
ATOM 2688 N N . ALA B 1 69 ? 9.57 -21.625 -0.576 1 97.62 69 ALA B N 1
ATOM 2689 C CA . ALA B 1 69 ? 9.75 -20.281 -0.018 1 97.62 69 ALA B CA 1
ATOM 2690 C C . ALA B 1 69 ? 8.703 -19.312 -0.571 1 97.62 69 ALA B C 1
ATOM 2692 O O . ALA B 1 69 ? 8.164 -18.484 0.163 1 97.62 69 ALA B O 1
ATOM 2693 N N . PHE B 1 70 ? 8.469 -19.453 -1.842 1 98.12 70 PHE B N 1
ATOM 2694 C CA . PHE B 1 70 ? 7.484 -18.625 -2.529 1 98.12 70 PHE B CA 1
ATOM 2695 C C . PHE B 1 70 ? 6.086 -18.891 -1.983 1 98.12 70 PHE B C 1
ATOM 2697 O O . PHE B 1 70 ? 5.359 -17.953 -1.642 1 98.12 70 PHE B O 1
ATOM 2704 N N . ALA B 1 71 ? 5.707 -20.141 -1.814 1 98.12 71 ALA B N 1
ATOM 2705 C CA . ALA B 1 71 ? 4.402 -20.531 -1.296 1 98.12 71 ALA B CA 1
ATOM 2706 C C . ALA B 1 71 ? 4.23 -20.094 0.156 1 98.12 71 ALA B C 1
ATOM 2708 O O . ALA B 1 71 ? 3.127 -19.734 0.577 1 98.12 71 ALA B O 1
ATOM 2709 N N . ARG B 1 72 ? 5.254 -20.156 0.899 1 97.38 72 ARG B N 1
ATOM 2710 C CA . ARG B 1 72 ? 5.207 -19.766 2.303 1 97.38 72 ARG B CA 1
ATOM 2711 C C . ARG B 1 72 ? 4.703 -18.328 2.453 1 97.38 72 ARG B C 1
ATOM 2713 O O . ARG B 1 72 ? 3.939 -18.031 3.373 1 97.38 72 ARG B O 1
ATOM 2720 N N . ARG B 1 73 ? 5.121 -17.5 1.598 1 97.06 73 ARG B N 1
ATOM 2721 C CA . ARG B 1 73 ? 4.688 -16.109 1.669 1 97.06 73 ARG B CA 1
ATOM 2722 C C . ARG B 1 73 ? 3.182 -15.992 1.449 1 97.06 73 ARG B C 1
ATOM 2724 O O . ARG B 1 73 ? 2.51 -15.211 2.119 1 97.06 73 ARG B O 1
ATOM 2731 N N . TYR B 1 74 ? 2.656 -16.75 0.485 1 97.69 74 TYR B N 1
ATOM 2732 C CA . TYR B 1 74 ? 1.218 -16.797 0.246 1 97.69 74 TYR B CA 1
ATOM 2733 C C . TYR B 1 74 ? 0.478 -17.312 1.472 1 97.69 74 TYR B C 1
ATOM 2735 O O . TYR B 1 74 ? -0.504 -16.719 1.915 1 97.69 74 TYR B O 1
ATOM 2743 N N . PHE B 1 75 ? 0.956 -18.344 2.068 1 97.5 75 PHE B N 1
ATOM 2744 C CA . PHE B 1 75 ? 0.288 -18.953 3.215 1 97.5 75 PHE B CA 1
ATOM 2745 C C . PHE B 1 75 ? 0.371 -18.031 4.434 1 97.5 75 PHE B C 1
ATOM 2747 O O . PHE B 1 75 ? -0.572 -17.969 5.227 1 97.5 75 PHE B O 1
ATOM 2754 N N . ASN B 1 76 ? 1.487 -17.406 4.602 1 95.25 76 ASN B N 1
ATOM 2755 C CA . ASN B 1 76 ? 1.58 -16.422 5.664 1 95.25 76 ASN B CA 1
ATOM 2756 C C . ASN B 1 76 ? 0.534 -15.32 5.5 1 95.25 76 ASN B C 1
ATOM 2758 O O . ASN B 1 76 ? -0.054 -14.859 6.48 1 95.25 76 ASN B O 1
ATOM 2762 N N . ALA B 1 77 ? 0.357 -14.898 4.262 1 95.88 77 ALA B N 1
ATOM 2763 C CA . ALA B 1 77 ? -0.653 -13.883 3.99 1 95.88 77 ALA B CA 1
ATOM 2764 C C . ALA B 1 77 ? -2.051 -14.391 4.328 1 95.88 77 ALA B C 1
ATOM 2766 O O . ALA B 1 77 ? -2.852 -13.672 4.93 1 95.88 77 ALA B O 1
ATOM 2767 N N . VAL B 1 78 ? -2.355 -15.648 3.932 1 96.38 78 VAL B N 1
ATOM 2768 C CA . VAL B 1 78 ? -3.652 -16.25 4.219 1 96.38 78 VAL B CA 1
ATOM 2769 C C . VAL B 1 78 ? -3.844 -16.375 5.73 1 96.38 78 VAL B C 1
ATOM 2771 O O . VAL B 1 78 ? -4.891 -15.984 6.262 1 96.38 78 VAL B O 1
ATOM 2774 N N . ASN B 1 79 ? -2.859 -16.875 6.418 1 95.44 79 ASN B N 1
ATOM 2775 C CA . ASN B 1 79 ? -2.934 -17 7.871 1 95.44 79 ASN B CA 1
ATOM 2776 C C . ASN B 1 79 ? -3.162 -15.656 8.547 1 95.44 79 ASN B C 1
ATOM 2778 O O . ASN B 1 79 ? -3.98 -15.547 9.461 1 95.44 79 ASN B O 1
ATOM 2782 N N . ALA B 1 80 ? -2.447 -14.648 8.109 1 92.25 80 ALA B N 1
ATOM 2783 C CA . ALA B 1 80 ? -2.576 -13.312 8.68 1 92.25 80 ALA B CA 1
ATOM 2784 C C . ALA B 1 80 ? -3.969 -12.742 8.43 1 92.25 80 ALA B C 1
ATOM 2786 O O . ALA B 1 80 ? -4.504 -12.008 9.266 1 92.25 80 ALA B O 1
ATOM 2787 N N . TYR B 1 81 ? -4.52 -13.039 7.328 1 92.69 81 TYR B N 1
ATOM 2788 C CA . TYR B 1 81 ? -5.844 -12.547 6.965 1 92.69 81 TYR B CA 1
ATOM 2789 C C . TYR B 1 81 ? -6.914 -13.141 7.875 1 92.69 81 TYR B C 1
ATOM 2791 O O . TYR B 1 81 ? -7.805 -12.43 8.336 1 92.69 81 TYR B O 1
ATOM 2799 N N . PHE B 1 82 ? -6.832 -14.367 8.148 1 92.75 82 PHE B N 1
ATOM 2800 C CA . PHE B 1 82 ? -7.875 -15.055 8.898 1 92.75 82 PHE B CA 1
ATOM 2801 C C . PHE B 1 82 ? -7.59 -15 10.398 1 92.75 82 PHE B C 1
ATOM 2803 O O . PHE B 1 82 ? -8.484 -15.203 11.211 1 92.75 82 PHE B O 1
ATOM 2810 N N . GLN B 1 83 ? -6.426 -14.789 10.789 1 87.44 83 GLN B N 1
ATOM 2811 C CA . GLN B 1 83 ? -6.043 -14.672 12.195 1 87.44 83 GLN B CA 1
ATOM 2812 C C . GLN B 1 83 ? -5.246 -13.391 12.438 1 87.44 83 GLN B C 1
ATOM 2814 O O . GLN B 1 83 ? -4.043 -13.445 12.695 1 87.44 83 GLN B O 1
ATOM 2819 N N . PRO B 1 84 ? -6.188 -12.242 12.492 1 73.94 84 PRO B N 1
ATOM 2820 C CA . PRO B 1 84 ? -5.512 -10.969 12.727 1 73.94 84 PRO B CA 1
ATOM 2821 C C . PRO B 1 84 ? -4.918 -10.867 14.133 1 73.94 84 PRO B C 1
ATOM 2823 O O . PRO B 1 84 ? -5.488 -11.398 15.086 1 73.94 84 PRO B O 1
ATOM 2826 N N . GLY B 1 85 ? -3.615 -10.594 14.508 1 64.81 85 GLY B N 1
ATOM 2827 C CA . GLY B 1 85 ? -2.957 -10.469 15.797 1 64.81 85 GLY B CA 1
ATOM 2828 C C . GLY B 1 85 ? -1.718 -11.336 15.914 1 64.81 85 GLY B C 1
ATOM 2829 O O . GLY B 1 85 ? -0.875 -11.102 16.781 1 64.81 85 GLY B O 1
ATOM 2830 N N . SER B 1 86 ? -1.874 -12.562 15.578 1 55.19 86 SER B N 1
ATOM 2831 C CA . SER B 1 86 ? -0.699 -13.398 15.797 1 55.19 86 SER B CA 1
ATOM 2832 C C . SER B 1 86 ? 0.517 -12.852 15.055 1 55.19 86 SER B C 1
ATOM 2834 O O . SER B 1 86 ? 1.642 -12.93 15.555 1 55.19 86 SER B O 1
ATOM 2836 N N . ALA B 1 87 ? 0.48 -12.852 13.719 1 56.53 87 ALA B N 1
ATOM 2837 C CA . ALA B 1 87 ? 1.585 -12.492 12.836 1 56.53 87 ALA B CA 1
ATOM 2838 C C . ALA B 1 87 ? 1.398 -11.086 12.266 1 56.53 87 ALA B C 1
ATOM 2840 O O . ALA B 1 87 ? 0.352 -10.461 12.461 1 56.53 87 ALA B O 1
ATOM 2841 N N . ASP B 1 88 ? 2.545 -10.477 11.75 1 62.41 88 ASP B N 1
ATOM 2842 C CA . ASP B 1 88 ? 2.531 -9.25 10.953 1 62.41 88 ASP B CA 1
ATOM 2843 C C . ASP B 1 88 ? 1.386 -9.266 9.945 1 62.41 88 ASP B C 1
ATOM 2845 O O . ASP B 1 88 ? 1.07 -10.305 9.367 1 62.41 88 ASP B O 1
ATOM 2849 N N . GLY B 1 89 ? 0.132 -8.625 10.219 1 66.81 89 GLY B N 1
ATOM 2850 C CA . GLY B 1 89 ? -0.92 -8.539 9.219 1 66.81 89 GLY B CA 1
ATOM 2851 C C . GLY B 1 89 ? -0.445 -8.883 7.82 1 66.81 89 GLY B C 1
ATOM 2852 O O . GLY B 1 89 ? 0.758 -9 7.582 1 66.81 89 GLY B O 1
ATOM 2853 N N . PRO B 1 90 ? -1.477 -9.32 6.992 1 79.31 90 PRO B N 1
ATOM 2854 C CA . PRO B 1 90 ? -1.036 -9.539 5.613 1 79.31 90 PRO B CA 1
ATOM 2855 C C . PRO B 1 90 ? -0.373 -8.305 5 1 79.31 90 PRO B C 1
ATOM 2857 O O . PRO B 1 90 ? -0.606 -7.188 5.453 1 79.31 90 PRO B O 1
ATOM 2860 N N . THR B 1 91 ? 0.506 -8.633 4.129 1 92.69 91 THR B N 1
ATOM 2861 C CA . THR B 1 91 ? 1.018 -7.512 3.348 1 92.69 91 THR B CA 1
ATOM 2862 C C . THR B 1 91 ? -0.11 -6.832 2.578 1 92.69 91 THR B C 1
ATOM 2864 O O . THR B 1 91 ? -1.126 -7.457 2.27 1 92.69 91 THR B O 1
ATOM 2867 N N . LEU B 1 92 ? 0.041 -5.633 2.297 1 96.19 92 LEU B N 1
ATOM 2868 C CA . LEU B 1 92 ? -1.055 -4.844 1.742 1 96.19 92 LEU B CA 1
ATOM 2869 C C . LEU B 1 92 ? -1.482 -5.383 0.383 1 96.19 92 LEU B C 1
ATOM 2871 O O . LEU B 1 92 ? -2.676 -5.422 0.072 1 96.19 92 LEU B O 1
ATOM 2875 N N . PRO B 1 93 ? -0.569 -5.867 -0.51 1 98 93 PRO B N 1
ATOM 2876 C CA . PRO B 1 93 ? -1.03 -6.438 -1.778 1 98 93 PRO B CA 1
ATOM 2877 C C . PRO B 1 93 ? -1.985 -7.613 -1.585 1 98 93 PRO B C 1
ATOM 2879 O O . PRO B 1 93 ? -2.992 -7.719 -2.289 1 98 93 PRO B O 1
ATOM 2882 N N . TRP B 1 94 ? -1.714 -8.43 -0.625 1 97.69 94 TRP B N 1
ATOM 2883 C CA . TRP B 1 94 ? -2.584 -9.578 -0.37 1 97.69 94 TRP B CA 1
ATOM 2884 C C . TRP B 1 94 ? -3.879 -9.133 0.305 1 97.69 94 TRP B C 1
ATOM 2886 O O . TRP B 1 94 ? -4.945 -9.695 0.041 1 97.69 94 TRP B O 1
ATOM 2896 N N . GLU B 1 95 ? -3.789 -8.203 1.18 1 96.25 95 GLU B N 1
ATOM 2897 C CA . GLU B 1 95 ? -5.012 -7.695 1.799 1 96.25 95 GLU B CA 1
ATOM 2898 C C . GLU B 1 95 ? -5.98 -7.156 0.75 1 96.25 95 GLU B C 1
ATOM 2900 O O . GLU B 1 95 ? -7.184 -7.406 0.822 1 96.25 95 GLU B O 1
ATOM 2905 N N . VAL B 1 96 ? -5.449 -6.438 -0.203 1 97.62 96 VAL B N 1
ATOM 2906 C CA . VAL B 1 96 ? -6.254 -5.93 -1.31 1 97.62 96 VAL B CA 1
ATOM 2907 C C . VAL B 1 96 ? -6.902 -7.094 -2.057 1 97.62 96 VAL B C 1
ATOM 2909 O O . VAL B 1 96 ? -8.102 -7.066 -2.334 1 97.62 96 VAL B O 1
ATOM 2912 N N . ALA B 1 97 ? -6.121 -8.102 -2.316 1 97.5 97 ALA B N 1
ATOM 2913 C CA . ALA B 1 97 ? -6.613 -9.242 -3.078 1 97.5 97 ALA B CA 1
ATOM 2914 C C . ALA B 1 97 ? -7.66 -10.023 -2.287 1 97.5 97 ALA B C 1
ATOM 2916 O O . ALA B 1 97 ? -8.648 -10.492 -2.854 1 97.5 97 ALA B O 1
ATOM 2917 N N . PHE B 1 98 ? -7.512 -10.188 -0.967 1 97.12 98 PHE B N 1
ATOM 2918 C CA . PHE B 1 98 ? -8.398 -11 -0.144 1 97.12 98 PHE B CA 1
ATOM 2919 C C . PHE B 1 98 ? -9.703 -10.266 0.136 1 97.12 98 PHE B C 1
ATOM 2921 O O . PHE B 1 98 ? -10.773 -10.867 0.093 1 97.12 98 PHE B O 1
ATOM 2928 N N . LEU B 1 99 ? -9.609 -8.953 0.402 1 95.06 99 LEU B N 1
ATOM 2929 C CA . LEU B 1 99 ? -10.812 -8.188 0.667 1 95.06 99 LEU B CA 1
ATOM 2930 C C . LEU B 1 99 ? -11.617 -7.977 -0.611 1 95.06 99 LEU B C 1
ATOM 2932 O O . LEU B 1 99 ? -12.852 -7.969 -0.58 1 95.06 99 LEU B O 1
ATOM 2936 N N . GLY B 1 100 ? -10.891 -7.758 -1.7 1 93.19 100 GLY B N 1
ATOM 2937 C CA . GLY B 1 100 ? -11.586 -7.613 -2.973 1 93.19 100 GLY B CA 1
ATOM 2938 C C . GLY B 1 100 ? -12.117 -6.211 -3.203 1 93.19 100 GLY B C 1
ATOM 2939 O O . GLY B 1 100 ? -11.641 -5.25 -2.596 1 93.19 100 GLY B O 1
ATOM 2940 N N . ASP B 1 101 ? -13.039 -6.18 -4.145 1 86.12 101 ASP B N 1
ATOM 2941 C CA . ASP B 1 101 ? -13.594 -4.895 -4.559 1 86.12 101 ASP B CA 1
ATOM 2942 C C . ASP B 1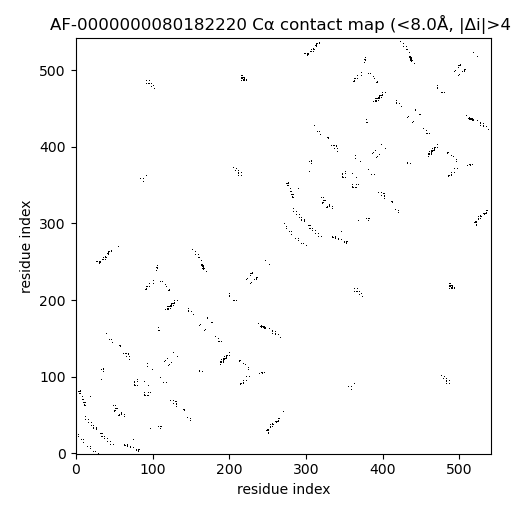 101 ? -14.703 -4.445 -3.613 1 86.12 101 ASP B C 1
ATOM 2944 O O . ASP B 1 101 ? -15.32 -5.273 -2.939 1 86.12 101 ASP B O 1
ATOM 2948 N N . HIS B 1 102 ? -14.945 -3.133 -3.559 1 85.88 102 HIS B N 1
ATOM 2949 C CA . HIS B 1 102 ? -15.93 -2.607 -2.619 1 85.88 102 HIS B CA 1
ATOM 2950 C C . HIS B 1 102 ? -17.281 -2.424 -3.289 1 85.88 102 HIS B C 1
ATOM 2952 O O . HIS B 1 102 ? -18.297 -2.201 -2.613 1 85.88 102 HIS B O 1
ATOM 2958 N N . ASP B 1 103 ? -17.328 -2.498 -4.59 1 81.75 103 ASP B N 1
ATOM 2959 C CA . ASP B 1 103 ? -18.625 -2.301 -5.227 1 81.75 103 ASP B CA 1
ATOM 2960 C C . ASP B 1 103 ? -19.203 -3.627 -5.719 1 81.75 103 ASP B C 1
ATOM 2962 O O . ASP B 1 103 ? -20.266 -3.654 -6.34 1 81.75 103 ASP B O 1
ATOM 2966 N N . GLY B 1 104 ? -18.469 -4.773 -5.512 1 80.5 104 GLY B N 1
ATOM 2967 C CA . GLY B 1 104 ? -18.969 -6.098 -5.844 1 80.5 104 GLY B CA 1
ATOM 2968 C C . GLY B 1 104 ? -19.031 -6.355 -7.336 1 80.5 104 GLY B C 1
ATOM 2969 O O . GLY B 1 104 ? -19.75 -7.25 -7.785 1 80.5 104 GLY B O 1
ATOM 2970 N N . GLN B 1 105 ? -18.25 -5.598 -8.078 1 78.31 105 GLN B N 1
ATOM 2971 C CA . GLN B 1 105 ? -18.391 -5.664 -9.523 1 78.31 105 GLN B CA 1
ATOM 2972 C C . GLN B 1 105 ? -17.219 -6.418 -10.156 1 78.31 105 GLN B C 1
ATOM 2974 O O . GLN B 1 105 ? -17.25 -6.715 -11.352 1 78.31 105 GLN B O 1
ATOM 2979 N N . ALA B 1 106 ? -16.266 -6.762 -9.352 1 83 106 ALA B N 1
ATOM 2980 C CA . ALA B 1 106 ? -15.086 -7.418 -9.922 1 83 106 ALA B CA 1
ATOM 2981 C C . ALA B 1 106 ? -15.43 -8.812 -10.438 1 83 106 ALA B C 1
ATOM 2983 O O . ALA B 1 106 ? -16.172 -9.562 -9.789 1 83 106 ALA B O 1
ATOM 2984 N N . ILE B 1 107 ? -14.977 -9.109 -11.625 1 81.31 107 ILE B N 1
ATOM 2985 C CA . ILE B 1 107 ? -15.195 -10.414 -12.242 1 81.31 107 ILE B CA 1
ATOM 2986 C C . ILE B 1 107 ? -14.062 -11.367 -11.844 1 81.31 107 ILE B C 1
ATOM 2988 O O . ILE B 1 107 ? -13.078 -10.953 -11.227 1 81.31 107 ILE B O 1
ATOM 2992 N N . ILE B 1 108 ? -14.141 -12.648 -12.266 1 81.5 108 ILE B N 1
ATOM 2993 C CA . ILE B 1 108 ? -13.219 -13.719 -11.883 1 81.5 108 ILE B CA 1
ATOM 2994 C C . ILE B 1 108 ? -11.797 -13.344 -12.312 1 81.5 108 ILE B C 1
ATOM 2996 O O . ILE B 1 108 ? -10.859 -13.461 -11.516 1 81.5 108 ILE B O 1
ATOM 3000 N N . LEU B 1 109 ? -11.656 -12.812 -13.539 1 80.5 109 LEU B N 1
ATOM 3001 C CA . LEU B 1 109 ? -10.336 -12.484 -14.086 1 80.5 109 LEU B CA 1
ATOM 3002 C C . LEU B 1 109 ? -9.664 -11.406 -13.25 1 80.5 109 LEU B C 1
ATOM 3004 O O . LEU B 1 109 ? -8.453 -11.453 -13.023 1 80.5 109 LEU B O 1
ATOM 3008 N N . GLN B 1 110 ? -10.445 -10.461 -12.781 1 85.31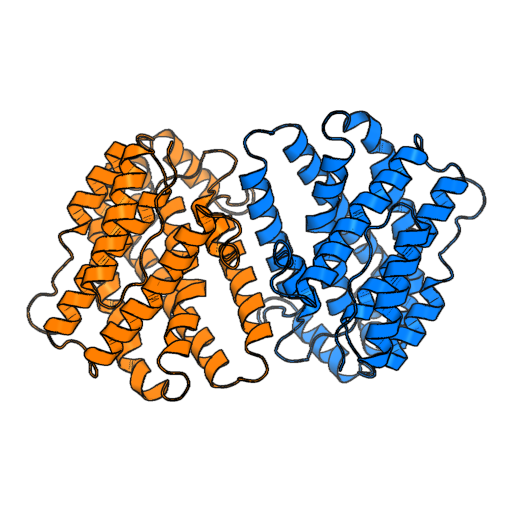 110 GLN B N 1
ATOM 3009 C CA . GLN B 1 110 ? -9.891 -9.383 -11.961 1 85.31 110 GLN B CA 1
ATOM 3010 C C . GLN B 1 110 ? -9.375 -9.914 -10.625 1 85.31 110 GLN B C 1
ATOM 3012 O O . GLN B 1 110 ? -8.305 -9.523 -10.172 1 85.31 110 GLN B O 1
ATOM 3017 N N . HIS B 1 111 ? -10.133 -10.812 -10.062 1 88.62 111 HIS B N 1
ATOM 3018 C CA . HIS B 1 111 ? -9.695 -11.445 -8.828 1 88.62 111 HIS B CA 1
ATOM 3019 C C . HIS B 1 111 ? -8.422 -12.266 -9.047 1 88.62 111 HIS B C 1
ATOM 3021 O O . HIS B 1 111 ? -7.504 -12.219 -8.227 1 88.62 111 HIS B O 1
ATOM 3027 N N . LEU B 1 112 ? -8.375 -12.953 -10.164 1 86.44 112 LEU B N 1
ATOM 3028 C CA . LEU B 1 112 ? -7.199 -13.75 -10.508 1 86.44 112 LEU B CA 1
ATOM 3029 C C . LEU B 1 112 ? -5.977 -12.859 -10.688 1 86.44 112 LEU B C 1
ATOM 3031 O O . LEU B 1 112 ? -4.906 -13.148 -10.148 1 86.44 112 LEU B O 1
ATOM 3035 N N . MET B 1 113 ? -6.176 -11.766 -11.352 1 88.75 113 MET B N 1
ATOM 3036 C CA . MET B 1 113 ? -5.07 -10.859 -11.641 1 88.75 113 MET B CA 1
ATOM 3037 C C . MET B 1 113 ? -4.555 -10.211 -10.359 1 88.75 113 MET B C 1
ATOM 3039 O O . MET B 1 113 ? -3.348 -10.008 -10.203 1 88.75 113 MET B O 1
ATOM 3043 N N . ALA B 1 114 ? -5.461 -9.891 -9.445 1 94 114 ALA B N 1
ATOM 3044 C CA . ALA B 1 114 ? -5.055 -9.297 -8.172 1 94 114 ALA B CA 1
ATOM 3045 C C . ALA B 1 114 ? -4.211 -10.273 -7.355 1 94 114 ALA B C 1
ATOM 3047 O O . ALA B 1 114 ? -3.195 -9.883 -6.773 1 94 114 ALA B O 1
ATOM 3048 N N . GLY B 1 115 ? -4.57 -11.531 -7.32 1 95.94 115 GLY B N 1
ATOM 3049 C CA . GLY B 1 115 ? -3.791 -12.547 -6.633 1 95.94 115 GLY B CA 1
ATOM 3050 C C . GLY B 1 115 ? -2.436 -12.789 -7.266 1 95.94 115 GLY B C 1
ATOM 3051 O O . GLY B 1 115 ? -1.423 -12.875 -6.57 1 95.94 115 GLY B O 1
ATOM 3052 N N . LEU B 1 116 ? -2.43 -12.891 -8.625 1 93.75 116 LEU B N 1
ATOM 3053 C CA . LEU B 1 116 ? -1.183 -13.07 -9.359 1 93.75 116 LEU B CA 1
ATOM 3054 C C . LEU B 1 116 ? -0.227 -11.906 -9.102 1 93.75 116 LEU B C 1
ATOM 3056 O O . LEU B 1 116 ? 0.966 -12.125 -8.875 1 93.75 116 LEU B O 1
ATOM 3060 N N . ASN B 1 117 ? -0.777 -10.781 -9.078 1 95.44 117 ASN B N 1
ATOM 3061 C CA . ASN B 1 117 ? 0.013 -9.578 -8.836 1 95.44 117 ASN B CA 1
ATOM 3062 C C . ASN B 1 117 ? 0.648 -9.602 -7.445 1 95.44 117 ASN B C 1
ATOM 3064 O O . ASN B 1 117 ? 1.851 -9.367 -7.305 1 95.44 117 ASN B O 1
ATOM 3068 N N . ALA B 1 118 ? -0.15 -9.844 -6.41 1 98 118 ALA B N 1
ATOM 3069 C CA . ALA B 1 118 ? 0.397 -9.906 -5.055 1 98 118 ALA B CA 1
ATOM 3070 C C . ALA B 1 118 ? 1.511 -10.945 -4.965 1 98 118 ALA B C 1
ATOM 3072 O O . ALA B 1 118 ? 2.551 -10.695 -4.352 1 98 118 ALA B O 1
ATOM 3073 N N . HIS B 1 119 ? 1.345 -12.023 -5.668 1 97.88 119 HIS B N 1
ATOM 3074 C CA . HIS B 1 119 ? 2.24 -13.172 -5.566 1 97.88 119 HIS B CA 1
ATOM 3075 C C . HIS B 1 119 ? 3.498 -12.961 -6.406 1 97.88 119 HIS B C 1
ATOM 3077 O O . HIS B 1 119 ? 4.598 -13.32 -5.98 1 97.88 119 HIS B O 1
ATOM 3083 N N . ILE B 1 120 ? 3.326 -12.359 -7.555 1 97.88 120 ILE B N 1
ATOM 3084 C CA . ILE B 1 120 ? 4.461 -12.227 -8.461 1 97.88 120 ILE B CA 1
ATOM 3085 C C . ILE B 1 120 ? 5.164 -10.898 -8.219 1 97.88 120 ILE B C 1
ATOM 3087 O O . ILE B 1 120 ? 6.367 -10.859 -7.965 1 97.88 120 ILE B O 1
ATOM 3091 N N . THR B 1 121 ? 4.438 -9.805 -8.203 1 97.56 121 THR B N 1
ATOM 3092 C CA . THR B 1 121 ? 5.027 -8.477 -8.148 1 97.56 121 THR B CA 1
ATOM 3093 C C . THR B 1 121 ? 5.66 -8.219 -6.781 1 97.56 121 THR B C 1
ATOM 3095 O O . THR B 1 121 ? 6.652 -7.496 -6.676 1 97.56 121 THR B O 1
ATOM 3098 N N . PHE B 1 122 ? 5.16 -8.906 -5.746 1 98.25 122 PHE B N 1
ATOM 3099 C CA . PHE B 1 122 ? 5.695 -8.594 -4.426 1 98.25 122 PHE B CA 1
ATOM 3100 C C . PHE B 1 122 ? 6.402 -9.805 -3.83 1 98.25 122 PHE B C 1
ATOM 3102 O O . PHE B 1 122 ? 7.594 -9.75 -3.523 1 98.25 122 PHE B O 1
ATOM 3109 N N . ASP B 1 123 ? 5.789 -10.953 -3.793 1 98.25 123 ASP B N 1
ATOM 3110 C CA . ASP B 1 123 ? 6.305 -12.109 -3.07 1 98.25 123 ASP B CA 1
ATOM 3111 C C . ASP B 1 123 ? 7.508 -12.711 -3.791 1 98.25 123 ASP B C 1
ATOM 3113 O O . ASP B 1 123 ? 8.477 -13.133 -3.15 1 98.25 123 ASP B O 1
ATOM 3117 N N . LEU B 1 124 ? 7.426 -12.789 -5.141 1 98.38 124 LEU B N 1
ATOM 3118 C CA . LEU B 1 124 ? 8.391 -13.586 -5.887 1 98.38 124 LEU B CA 1
ATOM 3119 C C . LEU B 1 124 ? 9.805 -13.055 -5.703 1 98.38 124 LEU B C 1
ATOM 3121 O O . LEU B 1 124 ? 10.734 -13.82 -5.441 1 98.38 124 LEU B O 1
ATOM 3125 N N . GLY B 1 125 ? 9.984 -11.734 -5.855 1 98.19 125 GLY B N 1
ATOM 3126 C CA . GLY B 1 125 ? 11.305 -11.172 -5.656 1 98.19 125 GLY B CA 1
ATOM 3127 C C . GLY B 1 125 ? 11.867 -11.438 -4.273 1 98.19 125 GLY B C 1
ATOM 3128 O O . GLY B 1 125 ? 13.062 -11.688 -4.117 1 98.19 125 GLY B O 1
ATOM 3129 N N . LEU B 1 126 ? 11.047 -11.375 -3.262 1 98 126 LEU B N 1
ATOM 3130 C CA . LEU B 1 126 ? 11.469 -11.633 -1.888 1 98 126 LEU B CA 1
ATOM 3131 C C . LEU B 1 126 ? 11.836 -13.094 -1.692 1 98 126 LEU B C 1
ATOM 3133 O O . LEU B 1 126 ? 12.789 -13.414 -0.977 1 98 126 LEU B O 1
ATOM 3137 N N . ALA B 1 127 ? 11.078 -13.977 -2.32 1 97.88 127 ALA B N 1
ATOM 3138 C CA . ALA B 1 127 ? 11.391 -15.406 -2.248 1 97.88 127 ALA B CA 1
ATOM 3139 C C . ALA B 1 127 ? 12.734 -15.703 -2.916 1 97.88 127 ALA B C 1
ATOM 3141 O O . ALA B 1 127 ? 13.539 -16.469 -2.385 1 97.88 127 ALA B O 1
ATOM 3142 N N . VAL B 1 128 ? 12.93 -15.117 -4.086 1 97.75 128 VAL B N 1
ATOM 3143 C CA . VAL B 1 128 ? 14.188 -15.289 -4.805 1 97.75 128 VAL B CA 1
ATOM 3144 C C . VAL B 1 128 ? 15.344 -14.797 -3.934 1 97.75 128 VAL B C 1
ATOM 3146 O O . VAL B 1 128 ? 16.359 -15.484 -3.795 1 97.75 128 VAL B O 1
ATOM 3149 N N . HIS B 1 129 ? 15.195 -13.602 -3.332 1 96.62 129 HIS B N 1
ATOM 3150 C CA . HIS B 1 129 ? 16.219 -13.023 -2.477 1 96.62 129 HIS B CA 1
ATOM 3151 C C . HIS B 1 129 ? 16.516 -13.922 -1.278 1 96.62 129 HIS B C 1
ATOM 3153 O O . HIS B 1 129 ? 17.656 -14.031 -0.839 1 96.62 129 HIS B O 1
ATOM 3159 N N . ALA B 1 130 ? 15.539 -14.602 -0.75 1 95.25 130 ALA B N 1
ATOM 3160 C CA . ALA B 1 130 ? 15.695 -15.477 0.408 1 95.25 130 ALA B CA 1
ATOM 3161 C C . ALA B 1 130 ? 16.5 -16.719 0.048 1 95.25 130 ALA B C 1
ATOM 3163 O O . ALA B 1 130 ? 17.266 -17.234 0.87 1 95.25 130 ALA B O 1
ATOM 3164 N N . ILE B 1 131 ? 16.391 -17.156 -1.15 1 94.44 131 ILE B N 1
ATOM 3165 C CA . ILE B 1 131 ? 16.984 -18.438 -1.571 1 94.44 131 ILE B CA 1
ATOM 3166 C C . ILE B 1 131 ? 18.375 -18.188 -2.158 1 94.44 131 ILE B C 1
ATOM 3168 O O . ILE B 1 131 ? 19.266 -19.016 -2.027 1 94.44 131 ILE B O 1
ATOM 3172 N N . ALA B 1 132 ? 18.562 -17.062 -2.783 1 90 132 ALA B N 1
ATOM 3173 C CA . ALA B 1 132 ? 19.797 -16.875 -3.537 1 90 132 ALA B CA 1
ATOM 3174 C C . ALA B 1 132 ? 20.312 -15.445 -3.396 1 90 132 ALA B C 1
ATOM 3176 O O . ALA B 1 132 ? 20.625 -14.789 -4.395 1 90 132 ALA B O 1
ATOM 3177 N N . PRO B 1 133 ? 20.453 -15 -2.195 1 87.81 133 PRO B N 1
ATOM 3178 C CA . PRO B 1 133 ? 20.922 -13.625 -2.025 1 87.81 133 PRO B CA 1
ATOM 3179 C C . PRO B 1 133 ? 22.328 -13.406 -2.561 1 87.81 133 PRO B C 1
ATOM 3181 O O . PRO B 1 133 ? 22.672 -12.305 -2.99 1 87.81 133 PRO B O 1
ATOM 3184 N N . GLU B 1 134 ? 23.109 -14.5 -2.611 1 91.5 134 GLU B N 1
ATOM 3185 C CA . GLU B 1 134 ? 24.5 -14.352 -3.029 1 91.5 134 GLU B CA 1
ATOM 3186 C C . GLU B 1 134 ? 24.781 -15.117 -4.316 1 91.5 134 GLU B C 1
ATOM 3188 O O . GLU B 1 134 ? 25.922 -15.258 -4.73 1 91.5 134 GLU B O 1
ATOM 3193 N N . SER B 1 135 ? 23.75 -15.68 -4.945 1 93.19 135 SER B N 1
ATOM 3194 C CA . SER B 1 135 ? 23.984 -16.531 -6.109 1 93.19 135 SER B CA 1
ATOM 3195 C C . SER B 1 135 ? 22.938 -16.281 -7.184 1 93.19 135 SER B C 1
ATOM 3197 O O . SER B 1 135 ? 22.438 -17.234 -7.801 1 93.19 135 SER B O 1
ATOM 3199 N N . MET B 1 136 ? 22.641 -15.039 -7.371 1 93.75 136 MET B N 1
ATOM 3200 C CA . MET B 1 136 ? 21.625 -14.648 -8.344 1 93.75 136 MET B CA 1
ATOM 3201 C C . MET B 1 136 ? 22 -15.125 -9.742 1 93.75 136 MET B C 1
ATOM 3203 O O . MET B 1 136 ? 21.141 -15.625 -10.477 1 93.75 136 MET B O 1
ATOM 3207 N N . ASP B 1 137 ? 23.219 -15.055 -10.055 1 93.81 137 ASP B N 1
ATOM 3208 C CA . ASP B 1 137 ? 23.672 -15.375 -11.406 1 93.81 137 ASP B CA 1
ATOM 3209 C C . ASP B 1 137 ? 23.391 -16.844 -11.742 1 93.81 137 ASP B C 1
ATOM 3211 O O . ASP B 1 137 ? 22.953 -17.156 -12.844 1 93.81 137 ASP B O 1
ATOM 3215 N N . SER B 1 138 ? 23.625 -17.672 -10.805 1 94.88 138 SER B N 1
ATOM 3216 C CA . SER B 1 138 ? 23.469 -19.094 -11.055 1 94.88 138 SER B CA 1
ATOM 3217 C C . SER B 1 138 ? 21.984 -19.5 -11.102 1 94.88 138 SER B C 1
ATOM 3219 O O . SER B 1 138 ? 21.641 -20.578 -11.578 1 94.88 138 SER B O 1
ATOM 3221 N N . LEU B 1 139 ? 21.109 -18.625 -10.594 1 96.31 139 LEU B N 1
ATOM 3222 C CA . LEU B 1 139 ? 19.672 -18.922 -10.547 1 96.31 139 LEU B CA 1
ATOM 3223 C C . LEU B 1 139 ? 18.969 -18.391 -11.797 1 96.31 139 LEU B C 1
ATOM 3225 O O . LEU B 1 139 ? 17.844 -18.797 -12.102 1 96.31 139 LEU B O 1
ATOM 3229 N N . GLU B 1 140 ? 19.609 -17.484 -12.555 1 96.56 140 GLU B N 1
ATOM 3230 C CA . GLU B 1 140 ? 18.969 -16.688 -13.594 1 96.56 140 GLU B CA 1
ATOM 3231 C C . GLU B 1 140 ? 18.344 -17.578 -14.664 1 96.56 140 GLU B C 1
ATOM 3233 O O . GLU B 1 140 ? 17.188 -17.406 -15.023 1 96.56 140 GLU B O 1
ATOM 3238 N N . VAL B 1 141 ? 19.094 -18.531 -15.117 1 96.5 141 VAL B N 1
ATOM 3239 C CA . VAL B 1 141 ? 18.641 -19.375 -16.203 1 96.5 141 VAL B CA 1
ATOM 3240 C C . VAL B 1 141 ? 17.406 -20.172 -15.773 1 96.5 141 VAL B C 1
ATOM 3242 O O . VAL B 1 141 ? 16.391 -20.172 -16.469 1 96.5 141 VAL B O 1
ATOM 3245 N N . ASP B 1 142 ? 17.5 -20.812 -14.656 1 96.94 142 ASP B N 1
ATOM 3246 C CA . ASP B 1 142 ? 16.375 -21.594 -14.156 1 96.94 142 ASP B CA 1
ATOM 3247 C C . ASP B 1 142 ? 15.164 -20.703 -13.883 1 96.94 142 ASP B C 1
ATOM 3249 O O . ASP B 1 142 ? 14.023 -21.109 -14.148 1 96.94 142 ASP B O 1
ATOM 3253 N N . PHE B 1 143 ? 15.422 -19.531 -13.359 1 97.38 143 PHE B N 1
ATOM 3254 C CA . PHE B 1 143 ? 14.336 -18.609 -13.07 1 97.38 143 PHE B CA 1
ATOM 3255 C C . PHE B 1 143 ? 13.539 -18.297 -14.336 1 97.38 143 PHE B C 1
ATOM 3257 O O . PHE B 1 143 ? 12.305 -18.375 -14.336 1 97.38 143 PHE B O 1
ATOM 3264 N N . PHE B 1 144 ? 14.188 -18.016 -15.406 1 95.75 144 PHE B N 1
ATOM 3265 C CA . PHE B 1 144 ? 13.5 -17.594 -16.625 1 95.75 144 PHE B CA 1
ATOM 3266 C C . PHE B 1 144 ? 12.953 -18.797 -17.375 1 95.75 144 PHE B C 1
ATOM 3268 O O . PHE B 1 144 ? 12.008 -18.656 -18.156 1 95.75 144 PHE B O 1
ATOM 3275 N N . ARG B 1 145 ? 13.477 -19.953 -17.125 1 95.38 145 ARG B N 1
ATOM 3276 C CA . ARG B 1 145 ? 12.914 -21.156 -17.703 1 95.38 145 ARG B CA 1
ATOM 3277 C C . ARG B 1 145 ? 11.508 -21.422 -17.172 1 95.38 145 ARG B C 1
ATOM 3279 O O . ARG B 1 145 ? 10.68 -22.016 -17.875 1 95.38 145 ARG B O 1
ATOM 3286 N N . VAL B 1 146 ? 11.25 -21.016 -15.969 1 95 146 VAL B N 1
ATOM 3287 C CA . VAL B 1 146 ? 9.938 -21.156 -15.352 1 95 146 VAL B CA 1
ATOM 3288 C C . VAL B 1 146 ? 8.883 -20.469 -16.203 1 95 146 VAL B C 1
ATOM 3290 O O . VAL B 1 146 ? 7.723 -20.891 -16.25 1 95 146 VAL B O 1
ATOM 3293 N N . ASN B 1 147 ? 9.281 -19.359 -16.922 1 93.62 147 ASN B N 1
ATOM 3294 C CA . ASN B 1 147 ? 8.344 -18.609 -17.734 1 93.62 147 ASN B CA 1
ATOM 3295 C C . ASN B 1 147 ? 7.641 -19.484 -18.766 1 93.62 147 ASN B C 1
ATOM 3297 O O . ASN B 1 147 ? 6.422 -19.406 -18.922 1 93.62 147 ASN B O 1
ATOM 3301 N N . LYS B 1 148 ? 8.438 -20.297 -19.359 1 90.56 148 LYS B N 1
ATOM 3302 C CA . LYS B 1 148 ? 7.867 -21.203 -20.359 1 90.56 148 LYS B CA 1
ATOM 3303 C C . LYS B 1 148 ? 6.855 -22.156 -19.734 1 90.56 148 LYS B C 1
ATOM 3305 O O . LYS B 1 148 ? 5.773 -22.375 -20.281 1 90.56 148 LYS B O 1
ATOM 3310 N N . VAL B 1 149 ? 7.184 -22.719 -18.641 1 91.44 149 VAL B N 1
ATOM 3311 C CA . VAL B 1 149 ? 6.312 -23.656 -17.938 1 91.44 149 VAL B CA 1
ATOM 3312 C C . VAL B 1 149 ? 5 -22.969 -17.578 1 91.44 149 VAL B C 1
ATOM 3314 O O . VAL B 1 149 ? 3.92 -23.531 -17.812 1 91.44 149 VAL B O 1
ATOM 3317 N N . LEU B 1 150 ? 5.059 -21.734 -17.094 1 92.12 150 LEU B N 1
ATOM 3318 C CA . LEU B 1 150 ? 3.877 -21.016 -16.641 1 92.12 150 LEU B CA 1
ATOM 3319 C C . LEU B 1 150 ? 3.004 -20.609 -17.812 1 92.12 150 LEU B C 1
ATOM 3321 O O . LEU B 1 150 ? 1.78 -20.75 -17.766 1 92.12 150 LEU B O 1
ATOM 3325 N N . CYS B 1 151 ? 3.646 -20.094 -18.859 1 89 151 CYS B N 1
ATOM 3326 C CA . CYS B 1 151 ? 2.902 -19.656 -20.031 1 89 151 CYS B CA 1
ATOM 3327 C C . CYS B 1 151 ? 2.119 -20.797 -20.656 1 89 151 CYS B C 1
ATOM 3329 O O . CYS B 1 151 ? 1.026 -20.594 -21.188 1 89 151 CYS B O 1
ATOM 3331 N N . GLN B 1 152 ? 2.629 -21.938 -20.516 1 89.44 152 GLN B N 1
ATOM 3332 C CA . GLN B 1 152 ? 1.973 -23.125 -21.062 1 89.44 152 GLN B CA 1
ATOM 3333 C C . GLN B 1 152 ? 0.722 -23.484 -20.281 1 89.44 152 GLN B C 1
ATOM 3335 O O . GLN B 1 152 ? -0.123 -24.25 -20.75 1 89.44 152 GLN B O 1
ATOM 3340 N N . GLN B 1 153 ? 0.612 -22.953 -19.062 1 87.38 153 GLN B N 1
ATOM 3341 C CA . GLN B 1 153 ? -0.523 -23.312 -18.219 1 87.38 153 GLN B CA 1
ATOM 3342 C C . GLN B 1 153 ? -1.685 -22.344 -18.422 1 87.38 153 GLN B C 1
ATOM 3344 O O . GLN B 1 153 ? -2.82 -22.641 -18.047 1 87.38 153 GLN B O 1
ATOM 3349 N N . LEU B 1 154 ? -1.523 -21.172 -19.031 1 81.44 154 LEU B N 1
ATOM 3350 C CA . LEU B 1 154 ? -2.482 -20.078 -19.062 1 81.44 154 LEU B CA 1
ATOM 3351 C C . LEU B 1 154 ? -3.662 -20.406 -19.969 1 81.44 154 LEU B C 1
ATOM 3353 O O . LEU B 1 154 ? -4.816 -20.156 -19.609 1 81.44 154 LEU B O 1
ATOM 3357 N N . PRO B 1 155 ? -3.404 -21.094 -21.125 1 78.25 155 PRO B N 1
ATOM 3358 C CA . PRO B 1 155 ? -4.539 -21.375 -22.016 1 78.25 155 PRO B CA 1
ATOM 3359 C C . PRO B 1 155 ? -5.594 -22.25 -21.359 1 78.25 155 PRO B C 1
ATOM 3361 O O . PRO B 1 155 ? -6.793 -22.031 -21.547 1 78.25 155 PRO B O 1
ATOM 3364 N N . GLY B 1 156 ? -5.156 -23.203 -20.609 1 77.62 156 GLY B N 1
ATOM 3365 C CA . GLY B 1 156 ? -6.094 -24.062 -19.906 1 77.62 156 GLY B CA 1
ATOM 3366 C C . GLY B 1 156 ? -6.969 -23.328 -18.922 1 77.62 156 GLY B C 1
ATOM 3367 O O . GLY B 1 156 ? -8.164 -23.609 -18.812 1 77.62 156 GLY B O 1
ATOM 3368 N N . VAL B 1 157 ? -6.434 -22.438 -18.234 1 76.25 157 VAL B N 1
ATOM 3369 C CA . VAL B 1 157 ? -7.164 -21.656 -17.234 1 76.25 157 VAL B CA 1
ATOM 3370 C C . VAL B 1 157 ? -8.109 -20.688 -17.938 1 76.25 157 VAL B C 1
ATOM 3372 O O . VAL B 1 157 ? -9.273 -20.547 -17.547 1 76.25 157 VAL B O 1
ATOM 3375 N N . LEU B 1 158 ? -7.656 -20.078 -18.969 1 75.62 158 LEU B N 1
ATOM 3376 C CA . LEU B 1 158 ? -8.445 -19.094 -19.703 1 75.62 158 LEU B CA 1
ATOM 3377 C C . LEU B 1 158 ? -9.656 -19.75 -20.359 1 75.62 158 LEU B C 1
ATOM 3379 O O . LEU B 1 158 ? -10.719 -19.141 -20.469 1 75.62 158 LEU B O 1
ATOM 3383 N N . LYS B 1 159 ? -9.445 -20.922 -20.75 1 76.69 159 LYS B N 1
ATOM 3384 C CA . LYS B 1 159 ? -10.555 -21.656 -21.344 1 76.69 159 LYS B CA 1
ATOM 3385 C C . LYS B 1 159 ? -11.695 -21.844 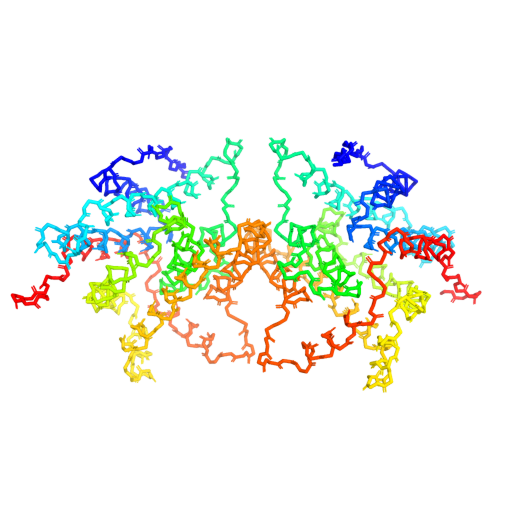-20.344 1 76.69 159 LYS B C 1
ATOM 3387 O O . LYS B 1 159 ? -12.867 -21.703 -20.703 1 76.69 159 LYS B O 1
ATOM 3392 N N . VAL B 1 160 ? -11.32 -22.141 -19.219 1 73.5 160 VAL B N 1
ATOM 3393 C CA . VAL B 1 160 ? -12.328 -22.328 -18.172 1 73.5 160 VAL B CA 1
ATOM 3394 C C . VAL B 1 160 ? -12.977 -20.984 -17.844 1 73.5 160 VAL B C 1
ATOM 3396 O O . VAL B 1 160 ? -14.203 -20.906 -17.703 1 73.5 160 VAL B O 1
ATOM 3399 N N . ILE B 1 161 ? -12.234 -20 -17.75 1 73.56 161 ILE B N 1
ATOM 3400 C CA . ILE B 1 161 ? -12.742 -18.672 -17.438 1 73.56 161 ILE B CA 1
ATOM 3401 C C . ILE B 1 161 ? -13.719 -18.219 -18.516 1 73.56 161 ILE B C 1
ATOM 3403 O O . ILE B 1 161 ? -14.75 -17.609 -18.219 1 73.56 161 ILE B O 1
ATOM 3407 N N . ASP B 1 162 ? -13.391 -18.547 -19.656 1 69.94 162 ASP B N 1
ATOM 3408 C CA . ASP B 1 162 ? -14.258 -18.219 -20.781 1 69.94 162 ASP B CA 1
ATOM 3409 C C . ASP B 1 162 ? -15.625 -18.875 -20.641 1 69.94 162 ASP B C 1
ATOM 3411 O O . ASP B 1 162 ? -16.641 -18.297 -21.016 1 69.94 162 ASP B O 1
ATOM 3415 N N . GLN B 1 163 ? -15.547 -19.984 -20.203 1 70.19 163 GLN B N 1
ATOM 3416 C CA . GLN B 1 163 ? -16.797 -20.734 -20.047 1 70.19 163 GLN B CA 1
ATOM 3417 C C . GLN B 1 163 ? -17.641 -20.156 -18.906 1 70.19 163 GLN B C 1
ATOM 3419 O O . GLN B 1 163 ? -18.859 -20.141 -18.969 1 70.19 163 GLN B O 1
ATOM 3424 N N . LEU B 1 164 ? -16.953 -19.672 -17.969 1 69.5 164 LEU B N 1
ATOM 3425 C CA . LEU B 1 164 ? -17.641 -19.172 -16.781 1 69.5 164 LEU B CA 1
ATOM 3426 C C . LEU B 1 164 ? -18.094 -17.734 -16.984 1 69.5 164 LEU B C 1
ATOM 3428 O O . LEU B 1 164 ? -19.047 -17.266 -16.328 1 69.5 164 LEU B O 1
ATOM 3432 N N . SER B 1 165 ? -17.375 -17.047 -17.75 1 63.59 165 SER B N 1
ATOM 3433 C CA . SER B 1 165 ? -17.703 -15.648 -18.078 1 63.59 165 SER B CA 1
ATOM 3434 C C . SER B 1 165 ? -17.797 -15.438 -19.578 1 63.59 165 SER B C 1
ATOM 3436 O O . SER B 1 165 ? -16.875 -14.898 -20.203 1 63.59 165 SER B O 1
ATOM 3438 N N . PRO B 1 166 ? -18.922 -15.789 -20.094 1 56.19 166 PRO B N 1
ATOM 3439 C CA . PRO B 1 166 ? -19.031 -15.789 -21.547 1 56.19 166 PRO B CA 1
ATOM 3440 C C . PRO B 1 166 ? -18.719 -14.422 -22.172 1 56.19 166 PRO B C 1
ATOM 3442 O O . PRO B 1 166 ? -18.234 -14.344 -23.297 1 56.19 166 PRO B O 1
ATOM 3445 N N . GLU B 1 167 ? -19.062 -13.461 -21.438 1 55.44 167 GLU B N 1
ATOM 3446 C CA . GLU B 1 167 ? -18.812 -12.156 -22.031 1 55.44 167 GLU B CA 1
ATOM 3447 C C . GLU B 1 167 ? -17.328 -11.852 -22.094 1 55.44 167 GLU B C 1
ATOM 3449 O O . GLU B 1 167 ? -16.875 -11.031 -22.906 1 55.44 167 GLU B O 1
ATOM 3454 N N . ILE B 1 168 ? -16.609 -12.516 -21.234 1 55.06 168 ILE B N 1
ATOM 3455 C CA . ILE B 1 168 ? -15.172 -12.414 -21.359 1 55.06 168 ILE B CA 1
ATOM 3456 C C . ILE B 1 168 ? -14.734 -12.969 -22.719 1 55.06 168 ILE B C 1
ATOM 3458 O O . ILE B 1 168 ? -13.773 -12.484 -23.312 1 55.06 168 ILE B O 1
ATOM 3462 N N . ARG B 1 169 ? -15.562 -13.961 -23.109 1 52.53 169 ARG B N 1
ATOM 3463 C CA . ARG B 1 169 ? -15.281 -14.562 -24.406 1 52.53 169 ARG B CA 1
ATOM 3464 C C . ARG B 1 169 ? -15.289 -13.508 -25.516 1 52.53 169 ARG B C 1
ATOM 3466 O O . ARG B 1 169 ? -14.492 -13.578 -26.453 1 52.53 169 ARG B O 1
ATOM 3473 N N . TRP B 1 170 ? -16.172 -12.664 -25.281 1 49.72 170 TRP B N 1
ATOM 3474 C CA . TRP B 1 170 ? -16.281 -11.656 -26.328 1 49.72 170 TRP B CA 1
ATOM 3475 C C . TRP B 1 170 ? -15.117 -10.68 -26.281 1 49.72 170 TRP B C 1
ATOM 3477 O O . TRP B 1 170 ? -14.656 -10.203 -27.328 1 49.72 170 TRP B O 1
ATOM 3487 N N . THR B 1 171 ? -14.664 -10.375 -25.094 1 50.75 171 THR B N 1
ATOM 3488 C CA . THR B 1 171 ? -13.516 -9.477 -25.031 1 50.75 171 THR B CA 1
ATOM 3489 C C . THR B 1 171 ? -12.281 -10.141 -25.641 1 50.75 171 THR B C 1
ATOM 3491 O O . THR B 1 171 ? -11.375 -9.461 -26.125 1 50.75 171 THR B O 1
ATOM 3494 N N . ARG B 1 172 ? -12.234 -11.422 -25.562 1 53.28 172 ARG B N 1
ATOM 3495 C CA . ARG B 1 172 ? -11.18 -12.133 -26.266 1 53.28 172 ARG B CA 1
ATOM 3496 C C . ARG B 1 172 ? -11.219 -11.836 -27.766 1 53.28 172 ARG B C 1
ATOM 3498 O O . ARG B 1 172 ? -10.18 -11.766 -28.422 1 53.28 172 ARG B O 1
ATOM 3505 N N . TRP B 1 173 ? -12.438 -11.609 -28.109 1 49 173 TRP B N 1
ATOM 3506 C CA . TRP B 1 173 ? -12.516 -11.227 -29.516 1 49 173 TRP B CA 1
ATOM 3507 C C . TRP B 1 173 ? -11.969 -9.82 -29.734 1 49 173 TRP B C 1
ATOM 3509 O O . TRP B 1 173 ? -11.352 -9.547 -30.766 1 49 173 TRP B O 1
ATOM 3519 N N . LEU B 1 174 ? -12.164 -9.031 -28.766 1 46.97 174 LEU B N 1
ATOM 3520 C CA . LEU B 1 174 ? -11.727 -7.648 -28.922 1 46.97 174 LEU B CA 1
ATOM 3521 C C . LEU B 1 174 ? -10.234 -7.512 -28.641 1 46.97 174 LEU B C 1
ATOM 3523 O O . LEU B 1 174 ? -9.609 -6.527 -29.047 1 46.97 174 LEU B O 1
ATOM 3527 N N . ILE B 1 175 ? -9.773 -8.438 -27.953 1 51.47 175 ILE B N 1
ATOM 3528 C CA . ILE B 1 175 ? -8.328 -8.375 -27.766 1 51.47 175 ILE B CA 1
ATOM 3529 C C . ILE B 1 175 ? -7.664 -9.547 -28.484 1 51.47 175 ILE B C 1
ATOM 3531 O O . ILE B 1 175 ? -7.422 -10.594 -27.875 1 51.47 175 ILE B O 1
ATOM 3535 N N . PRO B 1 176 ? -7.48 -9.367 -29.859 1 55.38 176 PRO B N 1
ATOM 3536 C CA . PRO B 1 176 ? -6.699 -10.375 -30.594 1 55.38 176 PRO B CA 1
ATOM 3537 C C . PRO B 1 176 ? -5.355 -10.672 -29.922 1 55.38 176 PRO B C 1
ATOM 3539 O O . PRO B 1 176 ? -4.645 -9.75 -29.516 1 55.38 176 PRO B O 1
ATOM 3542 N N . GLY B 1 177 ? -5.195 -12.008 -29.516 1 64.81 177 GLY B N 1
ATOM 3543 C CA . GLY B 1 177 ? -3.928 -12.398 -28.922 1 64.81 177 GLY B CA 1
ATOM 3544 C C . GLY B 1 177 ? -3.926 -12.281 -27.406 1 64.81 177 GLY B C 1
ATOM 3545 O O . GLY B 1 177 ? -2.9 -11.945 -26.812 1 64.81 177 GLY B O 1
ATOM 3546 N N . GLU B 1 178 ? -5.094 -12.469 -26.859 1 70.81 178 GLU B N 1
ATOM 3547 C CA . GLU B 1 178 ? -5.266 -12.367 -25.406 1 70.81 178 GLU B CA 1
ATOM 3548 C C . GLU B 1 178 ? -4.238 -13.219 -24.672 1 70.81 178 GLU B C 1
ATOM 3550 O O . GLU B 1 178 ? -3.639 -12.766 -23.688 1 70.81 178 GLU B O 1
ATOM 3555 N N . VAL B 1 179 ? -4.094 -14.414 -25.219 1 73.06 179 VAL B N 1
ATOM 3556 C CA . VAL B 1 179 ? -3.127 -15.305 -24.578 1 73.06 179 VAL B CA 1
ATOM 3557 C C . VAL B 1 179 ? -1.73 -14.695 -24.656 1 73.06 179 VAL B C 1
ATOM 3559 O O . VAL B 1 179 ? -0.972 -14.734 -23.688 1 73.06 179 VAL B O 1
ATOM 3562 N N . GLN B 1 180 ? -1.447 -14.117 -25.797 1 79.19 180 GLN B N 1
ATOM 3563 C CA . GLN B 1 180 ? -0.141 -13.492 -25.969 1 79.19 180 GLN B CA 1
ATOM 3564 C C . GLN B 1 180 ? 0.026 -12.297 -25.031 1 79.19 180 GLN B C 1
ATOM 3566 O O . GLN B 1 180 ? 1.121 -12.055 -24.516 1 79.19 180 GLN B O 1
ATOM 3571 N N . VAL B 1 181 ? -1.041 -11.648 -24.844 1 77.69 181 VAL B N 1
ATOM 3572 C CA . VAL B 1 181 ? -0.993 -10.5 -23.953 1 77.69 181 VAL B CA 1
ATOM 3573 C C . VAL B 1 181 ? -0.767 -10.977 -22.516 1 77.69 181 VAL B C 1
ATOM 3575 O O . VAL B 1 181 ? 0.036 -10.391 -21.781 1 77.69 181 VAL B O 1
ATOM 3578 N N . LEU B 1 182 ? -1.461 -11.984 -22.156 1 80.38 182 LEU B N 1
ATOM 3579 C CA . LEU B 1 182 ? -1.292 -12.523 -20.812 1 80.38 182 LEU B CA 1
ATOM 3580 C C . LEU B 1 182 ? 0.117 -13.078 -20.625 1 80.38 182 LEU B C 1
ATOM 3582 O O . LEU B 1 182 ? 0.719 -12.898 -19.562 1 80.38 182 LEU B O 1
ATOM 3586 N N . ASP B 1 183 ? 0.602 -13.727 -21.672 1 84.94 183 ASP B N 1
ATOM 3587 C CA . ASP B 1 183 ? 1.977 -14.219 -21.625 1 84.94 183 ASP B CA 1
ATOM 3588 C C . ASP B 1 183 ? 2.961 -13.07 -21.406 1 84.94 183 ASP B C 1
ATOM 3590 O O . ASP B 1 183 ? 3.832 -13.148 -20.547 1 84.94 183 ASP B O 1
ATOM 3594 N N . ARG B 1 184 ? 2.816 -12.094 -22.203 1 85.56 184 ARG B N 1
ATOM 3595 C CA . ARG B 1 184 ? 3.705 -10.938 -22.094 1 85.56 184 ARG B CA 1
ATOM 3596 C C . ARG B 1 184 ? 3.604 -10.289 -20.719 1 85.56 184 ARG B C 1
ATOM 3598 O O . ARG B 1 184 ? 4.617 -9.891 -20.141 1 85.56 184 ARG B O 1
ATOM 3605 N N . THR B 1 185 ? 2.404 -10.195 -20.234 1 83.44 185 THR B N 1
ATOM 3606 C CA . THR B 1 185 ? 2.191 -9.617 -18.906 1 83.44 185 THR B CA 1
ATOM 3607 C C . THR B 1 185 ? 2.879 -10.445 -17.828 1 83.44 185 THR B C 1
ATOM 3609 O O . THR B 1 185 ? 3.586 -9.906 -16.984 1 83.44 185 THR B O 1
ATOM 3612 N N . LEU B 1 186 ? 2.668 -11.703 -17.906 1 89.12 186 LEU B N 1
ATOM 3613 C CA . LEU B 1 186 ? 3.291 -12.602 -16.938 1 89.12 186 LEU B CA 1
ATOM 3614 C C . LEU B 1 186 ? 4.809 -12.469 -16.969 1 89.12 186 LEU B C 1
ATOM 3616 O O . LEU B 1 186 ? 5.453 -12.352 -15.93 1 89.12 186 LEU B O 1
ATOM 3620 N N . MET B 1 187 ? 5.348 -12.43 -18.188 1 91.12 187 MET B N 1
ATOM 3621 C CA . MET B 1 187 ? 6.797 -12.328 -18.344 1 91.12 187 MET B CA 1
ATOM 3622 C C . MET B 1 187 ? 7.309 -10.984 -17.828 1 91.12 187 MET B C 1
ATOM 3624 O O . MET B 1 187 ? 8.375 -10.906 -17.234 1 91.12 187 MET B O 1
ATOM 3628 N N . LYS B 1 188 ? 6.57 -9.992 -18.062 1 91.12 188 LYS B N 1
ATOM 3629 C CA . LYS B 1 188 ? 6.949 -8.672 -17.578 1 91.12 188 LYS B CA 1
ATOM 3630 C C . LYS B 1 188 ? 6.91 -8.617 -16.047 1 91.12 188 LYS B C 1
ATOM 3632 O O . LYS B 1 188 ? 7.812 -8.055 -15.422 1 91.12 188 LYS B O 1
ATOM 3637 N N . LEU B 1 189 ? 5.887 -9.148 -15.5 1 93.06 189 LEU B N 1
ATOM 3638 C CA . LEU B 1 189 ? 5.781 -9.195 -14.047 1 93.06 189 LEU B CA 1
ATOM 3639 C C . LEU B 1 189 ? 6.949 -9.969 -13.438 1 93.06 189 LEU B C 1
ATOM 3641 O O . LEU B 1 189 ? 7.551 -9.523 -12.461 1 93.06 189 LEU B O 1
ATOM 3645 N N . ARG B 1 190 ? 7.293 -11.086 -14.055 1 96.31 190 ARG B N 1
ATOM 3646 C CA . ARG B 1 190 ? 8.359 -11.914 -13.508 1 96.31 190 ARG B CA 1
ATOM 3647 C C . ARG B 1 190 ? 9.719 -11.25 -13.703 1 96.31 190 ARG B C 1
ATOM 3649 O O . ARG B 1 190 ? 10.602 -11.375 -12.852 1 96.31 190 ARG B O 1
ATOM 3656 N N . ARG B 1 191 ? 9.859 -10.602 -14.867 1 96.06 191 ARG B N 1
ATOM 3657 C CA . ARG B 1 191 ? 11.086 -9.828 -15.047 1 96.06 191 ARG B CA 1
ATOM 3658 C C . ARG B 1 191 ? 11.211 -8.75 -13.969 1 96.06 191 ARG B C 1
ATOM 3660 O O . ARG B 1 191 ? 12.297 -8.539 -13.422 1 96.06 191 ARG B O 1
ATOM 3667 N N . GLY B 1 192 ? 10.133 -8.078 -13.703 1 97 192 GLY B N 1
ATOM 3668 C CA . GLY B 1 192 ? 10.133 -7.102 -12.625 1 97 192 GLY B CA 1
ATOM 3669 C C . GLY B 1 192 ? 10.492 -7.699 -11.281 1 97 192 GLY B C 1
ATOM 3670 O O . GLY B 1 192 ? 11.242 -7.098 -10.508 1 97 192 GLY B O 1
ATOM 3671 N N . ALA B 1 193 ? 9.977 -8.828 -11.016 1 97.81 193 ALA B N 1
ATOM 3672 C CA . ALA B 1 193 ? 10.289 -9.516 -9.766 1 97.81 193 ALA B CA 1
ATOM 3673 C C . ALA B 1 193 ? 11.773 -9.867 -9.688 1 97.81 193 ALA B C 1
ATOM 3675 O O . ALA B 1 193 ? 12.391 -9.742 -8.625 1 97.81 193 ALA B O 1
ATOM 3676 N N . TRP B 1 194 ? 12.344 -10.32 -10.844 1 97.38 194 TRP B N 1
ATOM 3677 C CA . TRP B 1 194 ? 13.773 -10.609 -10.898 1 97.38 194 TRP B CA 1
ATOM 3678 C C . TRP B 1 194 ? 14.594 -9.359 -10.609 1 97.38 194 TRP B C 1
ATOM 3680 O O . TRP B 1 194 ? 15.531 -9.398 -9.805 1 97.38 194 TRP B O 1
ATOM 3690 N N . ASP B 1 195 ? 14.203 -8.305 -11.25 1 96.81 195 ASP B N 1
ATOM 3691 C CA . ASP B 1 195 ? 14.914 -7.047 -11.047 1 96.81 195 ASP B CA 1
ATOM 3692 C C . ASP B 1 195 ? 14.828 -6.594 -9.594 1 96.81 195 ASP B C 1
ATOM 3694 O O . ASP B 1 195 ? 15.797 -6.07 -9.039 1 96.81 195 ASP B O 1
ATOM 3698 N N . PHE B 1 196 ? 13.758 -6.762 -8.992 1 97.62 196 PHE B N 1
ATOM 3699 C CA . PHE B 1 196 ? 13.547 -6.449 -7.586 1 97.62 196 PHE B CA 1
ATOM 3700 C C . PHE B 1 196 ? 14.461 -7.297 -6.703 1 97.62 196 PHE B C 1
ATOM 3702 O O . PHE B 1 196 ? 15.18 -6.766 -5.855 1 97.62 196 PHE B O 1
ATOM 3709 N N . ALA B 1 197 ? 14.508 -8.57 -6.969 1 97.75 197 ALA B N 1
ATOM 3710 C CA . ALA B 1 197 ? 15.383 -9.469 -6.223 1 97.75 197 ALA B CA 1
ATOM 3711 C C . ALA B 1 197 ? 16.844 -9.094 -6.418 1 97.75 197 ALA B C 1
ATOM 3713 O O . ALA B 1 197 ? 17.625 -9.094 -5.457 1 97.75 197 ALA B O 1
ATOM 3714 N N . TYR B 1 198 ? 17.125 -8.859 -7.641 1 96.75 198 TYR B N 1
ATOM 3715 C CA . TYR B 1 198 ? 18.5 -8.484 -7.969 1 96.75 198 TYR B CA 1
ATOM 3716 C C . TYR B 1 198 ? 18.906 -7.215 -7.234 1 96.75 198 TYR B C 1
ATOM 3718 O O . TYR B 1 198 ? 20.016 -7.129 -6.699 1 96.75 198 TYR B O 1
ATOM 3726 N N . TYR B 1 199 ? 18.078 -6.27 -7.199 1 95.94 199 TYR B N 1
ATOM 3727 C CA . TYR B 1 199 ? 18.344 -5.047 -6.449 1 95.94 199 TYR B CA 1
ATOM 3728 C C . TYR B 1 199 ? 18.594 -5.352 -4.98 1 95.94 199 TYR B C 1
ATOM 3730 O O . TYR B 1 199 ? 19.562 -4.859 -4.391 1 95.94 199 TYR B O 1
ATOM 3738 N N . LEU B 1 200 ? 17.734 -6.141 -4.402 1 97.12 200 LEU B N 1
ATOM 3739 C CA . LEU B 1 200 ? 17.875 -6.48 -2.99 1 97.12 200 LEU B CA 1
ATOM 3740 C C . LEU B 1 200 ? 19.219 -7.148 -2.727 1 97.12 200 LEU B C 1
ATOM 3742 O O . LEU B 1 200 ? 19.859 -6.887 -1.704 1 97.12 200 LEU B O 1
ATOM 3746 N N . ALA B 1 201 ? 19.594 -7.969 -3.645 1 96.06 201 ALA B N 1
ATOM 3747 C CA . ALA B 1 201 ? 20.844 -8.719 -3.486 1 96.06 201 ALA B CA 1
ATOM 3748 C C . ALA B 1 201 ? 22.047 -7.793 -3.609 1 96.06 201 ALA B C 1
ATOM 3750 O O . ALA B 1 201 ? 23.078 -8.031 -2.979 1 96.06 201 ALA B O 1
ATOM 3751 N N . THR B 1 202 ? 21.922 -6.773 -4.395 1 95.12 202 THR B N 1
ATOM 3752 C CA . THR B 1 202 ? 23.094 -5.949 -4.715 1 95.12 202 THR B CA 1
ATOM 3753 C C . THR B 1 202 ? 23.062 -4.652 -3.912 1 95.12 202 THR B C 1
ATOM 3755 O O . THR B 1 202 ? 24.047 -3.908 -3.895 1 95.12 202 THR B O 1
ATOM 3758 N N . HIS B 1 203 ? 21.969 -4.309 -3.242 1 95.06 203 HIS B N 1
ATOM 3759 C CA . HIS B 1 203 ? 21.828 -3.117 -2.41 1 95.06 203 HIS B CA 1
ATOM 3760 C C . HIS B 1 203 ? 21.312 -3.471 -1.02 1 95.06 203 HIS B C 1
ATOM 3762 O O . HIS B 1 203 ? 20.281 -2.951 -0.585 1 95.06 203 HIS B O 1
ATOM 3768 N N . ARG B 1 204 ? 22.141 -4.121 -0.284 1 92.81 204 ARG B N 1
ATOM 3769 C CA . ARG B 1 204 ? 21.734 -4.727 0.981 1 92.81 204 ARG B CA 1
ATOM 3770 C C . ARG B 1 204 ? 21.344 -3.66 2 1 92.81 204 ARG B C 1
ATOM 3772 O O . ARG B 1 204 ? 20.391 -3.83 2.752 1 92.81 204 ARG B O 1
ATOM 3779 N N . PRO B 1 205 ? 21.953 -2.494 2.01 1 93.81 205 PRO B N 1
ATOM 3780 C CA . PRO B 1 205 ? 21.641 -1.502 3.039 1 93.81 205 PRO B CA 1
ATOM 3781 C C . PRO B 1 205 ? 20.266 -0.875 2.844 1 93.81 205 PRO B C 1
ATOM 3783 O O . PRO B 1 205 ? 19.703 -0.288 3.779 1 93.81 205 PRO B O 1
ATOM 3786 N N . THR B 1 206 ? 19.656 -0.994 1.648 1 95.31 206 THR B N 1
ATOM 3787 C CA . THR B 1 206 ? 18.406 -0.29 1.373 1 95.31 206 THR B CA 1
ATOM 3788 C C . THR B 1 206 ? 17.281 -1.277 1.068 1 95.31 206 THR B C 1
ATOM 3790 O O . THR B 1 206 ? 16.328 -0.944 0.358 1 95.31 206 THR B O 1
ATOM 3793 N N . VAL B 1 207 ? 17.422 -2.482 1.586 1 96.06 207 VAL B N 1
ATOM 3794 C CA . VAL B 1 207 ? 16.438 -3.541 1.34 1 96.06 207 VAL B CA 1
ATOM 3795 C C . VAL B 1 207 ? 15.078 -3.133 1.898 1 96.06 207 VAL B C 1
ATOM 3797 O O . VAL B 1 207 ? 14.055 -3.32 1.244 1 96.06 207 VAL B O 1
ATOM 3800 N N . ALA B 1 208 ? 15.078 -2.521 3.086 1 95 208 ALA B N 1
ATOM 3801 C CA . ALA B 1 208 ? 13.82 -2.131 3.717 1 95 208 ALA B CA 1
ATOM 3802 C C . ALA B 1 208 ? 13.102 -1.067 2.891 1 95 208 ALA B C 1
ATOM 3804 O O . ALA B 1 208 ? 11.898 -1.184 2.629 1 95 208 ALA B O 1
ATOM 3805 N N . GLN B 1 209 ? 13.852 -0.067 2.434 1 95.75 209 GLN B N 1
ATOM 3806 C CA . GLN B 1 209 ? 13.289 1.013 1.63 1 95.75 209 GLN B CA 1
ATOM 3807 C C . GLN B 1 209 ? 12.758 0.489 0.299 1 95.75 209 GLN B C 1
ATOM 3809 O O . GLN B 1 209 ? 11.625 0.794 -0.087 1 95.75 209 GLN B O 1
ATOM 3814 N N . ARG B 1 210 ? 13.562 -0.326 -0.284 1 96.56 210 ARG B N 1
ATOM 3815 C CA . ARG B 1 210 ? 13.141 -0.838 -1.585 1 96.56 210 ARG B CA 1
ATOM 3816 C C . ARG B 1 210 ? 11.914 -1.738 -1.451 1 96.56 210 ARG B C 1
ATOM 3818 O O . ARG B 1 210 ? 11.031 -1.724 -2.311 1 96.56 210 ARG B O 1
ATOM 3825 N N . THR B 1 211 ? 11.836 -2.514 -0.401 1 97.31 211 THR B N 1
ATOM 3826 C CA . THR B 1 211 ? 10.742 -3.455 -0.182 1 97.31 211 THR B CA 1
ATOM 3827 C C . THR B 1 211 ? 9.43 -2.713 0.035 1 97.31 211 THR B C 1
ATOM 3829 O O . THR B 1 211 ? 8.398 -3.078 -0.542 1 97.31 211 THR B O 1
ATOM 3832 N N . VAL B 1 212 ? 9.469 -1.672 0.816 1 96.69 212 VAL B N 1
ATOM 3833 C CA . VAL B 1 212 ? 8.242 -0.951 1.129 1 96.69 212 VAL B CA 1
ATOM 3834 C C . VAL B 1 212 ? 7.707 -0.264 -0.127 1 96.69 212 VAL B C 1
ATOM 3836 O O . VAL B 1 212 ? 6.496 -0.178 -0.329 1 96.69 212 VAL B O 1
ATOM 3839 N N . HIS B 1 213 ? 8.594 0.225 -0.979 1 97.12 213 HIS B N 1
ATOM 3840 C CA . HIS B 1 213 ? 8.172 0.848 -2.229 1 97.12 213 HIS B CA 1
ATOM 3841 C C . HIS B 1 213 ? 7.598 -0.185 -3.193 1 97.12 213 HIS B C 1
ATOM 3843 O O . HIS B 1 213 ? 6.637 0.098 -3.914 1 97.12 213 HIS B O 1
ATOM 3849 N N . GLN B 1 214 ? 8.211 -1.366 -3.215 1 97.5 214 GLN B N 1
ATOM 3850 C CA . GLN B 1 214 ? 7.68 -2.453 -4.027 1 97.5 214 GLN B CA 1
ATOM 3851 C C . GLN B 1 214 ? 6.305 -2.885 -3.535 1 97.5 214 GLN B C 1
ATOM 3853 O O . GLN B 1 214 ? 5.414 -3.178 -4.336 1 97.5 214 GLN B O 1
ATOM 3858 N N . GLU B 1 215 ? 6.137 -2.959 -2.229 1 97.88 215 GLU B N 1
ATOM 3859 C CA . GLU B 1 215 ? 4.848 -3.305 -1.64 1 97.88 215 GLU B CA 1
ATOM 3860 C C . GLU B 1 215 ? 3.773 -2.295 -2.029 1 97.88 215 GLU B C 1
ATOM 3862 O O . GLU B 1 215 ? 2.66 -2.676 -2.396 1 97.88 215 GLU B O 1
ATOM 3867 N N . ALA B 1 216 ? 4.129 -0.991 -1.935 1 97.69 216 ALA B N 1
ATOM 3868 C CA . ALA B 1 216 ? 3.199 0.071 -2.307 1 97.69 216 ALA B CA 1
ATOM 3869 C C . ALA B 1 216 ? 2.775 -0.057 -3.768 1 97.69 216 ALA B C 1
ATOM 3871 O O . ALA B 1 216 ? 1.593 0.07 -4.09 1 97.69 216 ALA B O 1
ATOM 3872 N N . PHE B 1 217 ? 3.727 -0.324 -4.578 1 96.69 217 PHE B N 1
ATOM 3873 C CA . PHE B 1 217 ? 3.461 -0.482 -6.004 1 96.69 217 PHE B CA 1
ATOM 3874 C C . PHE B 1 217 ? 2.547 -1.676 -6.258 1 96.69 217 PHE B C 1
ATOM 3876 O O . PHE B 1 217 ? 1.528 -1.551 -6.938 1 96.69 217 PHE B O 1
ATOM 3883 N N . ALA B 1 218 ? 2.885 -2.797 -5.695 1 97.81 218 ALA B N 1
ATOM 3884 C CA . ALA B 1 218 ? 2.107 -4.02 -5.887 1 97.81 218 ALA B CA 1
ATOM 3885 C C . ALA B 1 218 ? 0.677 -3.844 -5.383 1 97.81 218 ALA B C 1
ATOM 3887 O O . ALA B 1 218 ? -0.273 -4.305 -6.02 1 97.81 218 ALA B O 1
ATOM 3888 N N . ALA B 1 219 ? 0.539 -3.211 -4.223 1 98.25 219 ALA B N 1
ATOM 3889 C CA . ALA B 1 219 ? -0.793 -2.988 -3.664 1 98.25 219 ALA B CA 1
ATOM 3890 C C . ALA B 1 219 ? -1.638 -2.119 -4.594 1 98.25 219 ALA B C 1
ATOM 3892 O O . ALA B 1 219 ? -2.82 -2.396 -4.805 1 98.25 219 ALA B O 1
ATOM 3893 N N . ALA B 1 220 ? -1.034 -1.117 -5.152 1 96.81 220 ALA B N 1
ATOM 3894 C CA . ALA B 1 220 ? -1.756 -0.211 -6.043 1 96.81 220 ALA B CA 1
ATOM 3895 C C . ALA B 1 220 ? -2.168 -0.918 -7.332 1 96.81 220 ALA B C 1
ATOM 3897 O O . ALA B 1 220 ? -3.268 -0.697 -7.844 1 96.81 220 ALA B O 1
ATOM 3898 N N . VAL B 1 221 ? -1.313 -1.705 -7.852 1 95.12 221 VAL B N 1
ATOM 3899 C CA . VAL B 1 221 ? -1.628 -2.453 -9.062 1 95.12 221 VAL B CA 1
ATOM 3900 C C . VAL B 1 221 ? -2.785 -3.412 -8.797 1 95.12 221 VAL B C 1
ATOM 3902 O O . VAL B 1 221 ? -3.709 -3.523 -9.609 1 95.12 221 VAL B O 1
ATOM 3905 N N . GLY B 1 222 ? -2.744 -4.094 -7.633 1 95.75 222 GLY B N 1
ATOM 3906 C CA . GLY B 1 222 ? -3.854 -4.953 -7.25 1 95.75 222 GLY B CA 1
ATOM 3907 C C . GLY B 1 222 ? -5.172 -4.211 -7.141 1 95.75 222 GLY B C 1
ATOM 3908 O O . GLY B 1 222 ? -6.203 -4.691 -7.621 1 95.75 222 GLY B O 1
ATOM 3909 N N . SER B 1 223 ? -5.109 -3.047 -6.531 1 96.06 223 SER B N 1
ATOM 3910 C CA . SER B 1 223 ? -6.305 -2.217 -6.41 1 96.06 223 SER B CA 1
ATOM 3911 C C . SER B 1 223 ? -6.824 -1.799 -7.781 1 96.06 223 SER B C 1
ATOM 3913 O O . SER B 1 223 ? -8.039 -1.778 -8.008 1 96.06 223 SER B O 1
ATOM 3915 N N . TRP B 1 224 ? -5.902 -1.478 -8.648 1 92.12 224 TRP B N 1
ATOM 3916 C CA . TRP B 1 224 ? -6.281 -1.071 -10 1 92.12 224 TRP B CA 1
ATOM 3917 C C . TRP B 1 224 ? -6.98 -2.211 -10.734 1 92.12 224 TRP B C 1
ATOM 3919 O O . TRP B 1 224 ? -7.934 -1.985 -11.477 1 92.12 224 TRP B O 1
ATOM 3929 N N . TYR B 1 225 ? -6.574 -3.402 -10.602 1 88.94 225 TYR B N 1
ATOM 3930 C CA . TYR B 1 225 ? -7.227 -4.543 -11.234 1 88.94 225 TYR B CA 1
ATOM 3931 C C . TYR B 1 225 ? -8.656 -4.695 -10.734 1 88.94 225 TYR B C 1
ATOM 3933 O O . TYR B 1 225 ? -9.57 -4.977 -11.523 1 88.94 225 TYR B O 1
ATOM 3941 N N . LEU B 1 226 ? -8.836 -4.484 -9.469 1 91.5 226 LEU B N 1
ATOM 3942 C CA . LEU B 1 226 ? -10.125 -4.777 -8.852 1 91.5 226 LEU B CA 1
ATOM 3943 C C . LEU B 1 226 ? -11.086 -3.604 -9.016 1 91.5 226 LEU B C 1
ATOM 3945 O O . LEU B 1 226 ? -12.305 -3.793 -9.055 1 91.5 226 LEU B O 1
ATOM 3949 N N . GLN B 1 227 ? -10.414 -2.365 -8.953 1 87.94 227 GLN B N 1
ATOM 3950 C CA . GLN B 1 227 ? -11.211 -1.145 -9.039 1 87.94 227 GLN B CA 1
ATOM 3951 C C . GLN B 1 227 ? -10.609 -0.168 -10.047 1 87.94 227 GLN B C 1
ATOM 3953 O O . GLN B 1 227 ? -10.156 0.916 -9.672 1 87.94 227 GLN B O 1
ATOM 3958 N N . PRO B 1 228 ? -10.734 -0.498 -11.336 1 78.5 228 PRO B N 1
ATOM 3959 C CA . PRO B 1 228 ? -10.164 0.425 -12.32 1 78.5 228 PRO B CA 1
ATOM 3960 C C . PRO B 1 228 ? -10.891 1.768 -12.359 1 78.5 228 PRO B C 1
ATOM 3962 O O . PRO B 1 228 ? -12.109 1.818 -12.203 1 78.5 228 PRO B O 1
ATOM 3965 N N . PRO B 1 229 ? -10.039 2.82 -12.414 1 69.25 229 PRO B N 1
ATOM 3966 C CA . PRO B 1 229 ? -10.688 4.133 -12.461 1 69.25 229 PRO B CA 1
ATOM 3967 C C . PRO B 1 229 ? -11.547 4.324 -13.703 1 69.25 229 PRO B C 1
ATOM 3969 O O . PRO B 1 229 ? -11.234 3.779 -14.766 1 69.25 229 PRO B O 1
ATOM 3972 N N . ALA B 1 230 ? -12.758 4.895 -13.547 1 59.69 230 ALA B N 1
ATOM 3973 C CA . ALA B 1 230 ? -13.75 5.102 -14.602 1 59.69 230 ALA B CA 1
ATOM 3974 C C . ALA B 1 230 ? -13.141 5.816 -15.797 1 59.69 230 ALA B C 1
ATOM 3976 O O . ALA B 1 230 ? -13.508 5.539 -16.953 1 59.69 230 ALA B O 1
ATOM 3977 N N . ARG B 1 231 ? -12.43 6.836 -15.672 1 56.91 231 ARG B N 1
ATOM 3978 C CA . ARG B 1 231 ? -12.086 7.738 -16.766 1 56.91 231 ARG B CA 1
ATOM 3979 C C . ARG B 1 231 ? -11 7.133 -17.641 1 56.91 231 ARG B C 1
ATOM 3981 O O . ARG B 1 231 ? -10.766 7.602 -18.766 1 56.91 231 ARG B O 1
ATOM 3988 N N . VAL B 1 232 ? -10.25 6.375 -17.172 1 48.38 232 VAL B N 1
ATOM 3989 C CA . VAL B 1 232 ? -9.023 6.141 -17.938 1 48.38 232 VAL B CA 1
ATOM 3990 C C . VAL B 1 232 ? -9.195 4.898 -18.812 1 48.38 232 VAL B C 1
ATOM 3992 O O . VAL B 1 232 ? -8.43 4.684 -19.75 1 48.38 232 VAL B O 1
ATOM 3995 N N . THR B 1 233 ? -9.906 3.9 -18.578 1 53.53 233 THR B N 1
ATOM 3996 C CA . THR B 1 233 ? -9.688 2.703 -19.391 1 53.53 233 THR B CA 1
ATOM 3997 C C . THR B 1 233 ? -11.016 2.125 -19.875 1 53.53 233 THR B C 1
ATOM 3999 O O . THR B 1 233 ? -12.031 2.25 -19.203 1 53.53 233 THR B O 1
ATOM 4002 N N . PRO B 1 234 ? -10.93 1.914 -21.219 1 53.81 234 PRO B N 1
ATOM 4003 C CA . PRO B 1 234 ? -12.07 1.121 -21.672 1 53.81 234 PRO B CA 1
ATOM 4004 C C . PRO B 1 234 ? -12.305 -0.127 -20.828 1 53.81 234 PRO B C 1
ATOM 4006 O O . PRO B 1 234 ? -13.336 -0.79 -20.969 1 53.81 234 PRO B O 1
ATOM 4009 N N . PHE B 1 235 ? -11.445 -0.275 -19.938 1 56.88 235 PHE B N 1
ATOM 4010 C CA . PHE B 1 235 ? -11.422 -1.488 -19.125 1 56.88 235 PHE B CA 1
ATOM 4011 C C . PHE B 1 235 ? -12.633 -1.549 -18.203 1 56.88 235 PHE B C 1
ATOM 4013 O O . PHE B 1 235 ? -13.312 -2.576 -18.125 1 56.88 235 PHE B O 1
ATOM 4020 N N . PRO B 1 236 ? -12.859 -0.376 -17.672 1 53.25 236 PRO B N 1
ATOM 4021 C CA . PRO B 1 236 ? -14.023 -0.487 -16.781 1 53.25 236 PRO B CA 1
ATOM 4022 C C . PRO B 1 236 ? -15.312 -0.805 -17.547 1 53.25 236 PRO B C 1
ATOM 4024 O O . PRO B 1 236 ? -16.141 -1.579 -17.062 1 53.25 236 PRO B O 1
ATOM 4027 N N . ALA B 1 237 ? -15.352 -0.219 -18.625 1 55.53 237 ALA B N 1
ATOM 4028 C CA . ALA B 1 237 ? -16.547 -0.511 -19.406 1 55.53 237 ALA B CA 1
ATOM 4029 C C . ALA B 1 237 ? -16.578 -1.977 -19.828 1 55.53 237 ALA B C 1
ATOM 4031 O O . ALA B 1 237 ? -17.641 -2.611 -19.812 1 55.53 237 ALA B O 1
ATOM 4032 N N . LEU B 1 238 ? -15.414 -2.43 -20.156 1 58.53 238 LEU B N 1
ATOM 4033 C CA . LEU B 1 238 ? -15.312 -3.822 -20.578 1 58.53 238 LEU B CA 1
ATOM 4034 C C . LEU B 1 238 ? -15.594 -4.766 -19.406 1 58.53 238 LEU B C 1
ATOM 4036 O O . LEU B 1 238 ? -16.328 -5.738 -19.562 1 58.53 238 LEU B O 1
ATOM 4040 N N . VAL B 1 239 ? -15.18 -4.41 -18.312 1 56.59 239 VAL B N 1
ATOM 4041 C CA . VAL B 1 239 ? -15.359 -5.227 -17.109 1 56.59 239 VAL B CA 1
ATOM 4042 C C . VAL B 1 239 ? -16.828 -5.234 -16.719 1 56.59 239 VAL B C 1
ATOM 4044 O O . VAL B 1 239 ? -17.375 -6.281 -16.344 1 56.59 239 VAL B O 1
ATOM 4047 N N . ARG B 1 240 ? -17.359 -4.031 -16.797 1 59.53 240 ARG B N 1
ATOM 4048 C CA . ARG B 1 240 ? -18.766 -3.936 -16.438 1 59.53 240 ARG B CA 1
ATOM 4049 C C . ARG B 1 240 ? -19.641 -4.773 -17.375 1 59.53 240 ARG B C 1
ATOM 4051 O O . ARG B 1 240 ? -20.609 -5.398 -16.938 1 59.53 240 ARG B O 1
ATOM 4058 N N . GLN B 1 241 ? -19.234 -4.703 -18.562 1 58.31 241 GLN B N 1
ATOM 4059 C CA . GLN B 1 241 ? -20 -5.48 -19.531 1 58.31 241 GLN B CA 1
ATOM 4060 C C . GLN B 1 241 ? -19.844 -6.977 -19.297 1 58.31 241 GLN B C 1
ATOM 4062 O O . GLN B 1 241 ? -20.812 -7.734 -19.391 1 58.31 241 GLN B O 1
ATOM 4067 N N . ILE B 1 242 ? -18.719 -7.316 -18.875 1 57.94 242 ILE B N 1
ATOM 4068 C CA . ILE B 1 242 ? -18.438 -8.719 -18.609 1 57.94 242 ILE B CA 1
ATOM 4069 C C . ILE B 1 242 ? -19.141 -9.148 -17.328 1 57.94 242 ILE B C 1
ATOM 4071 O O . ILE B 1 242 ? -19.719 -10.242 -17.25 1 57.94 242 ILE B O 1
ATOM 4075 N N . GLY B 1 243 ? -19.141 -8.273 -16.375 1 57.19 243 GLY B N 1
ATOM 4076 C CA . GLY B 1 243 ? -19.75 -8.539 -15.086 1 57.19 243 GLY B CA 1
ATOM 4077 C C . GLY B 1 243 ? -21.25 -8.766 -15.164 1 57.19 243 GLY B C 1
ATOM 4078 O O . GLY B 1 243 ? -21.812 -9.477 -14.328 1 57.19 243 GLY B O 1
ATOM 4079 N N . LYS B 1 244 ? -21.797 -8.148 -16.156 1 59.66 244 LYS B N 1
ATOM 4080 C CA . LYS B 1 244 ? -23.234 -8.281 -16.297 1 59.66 244 LYS B CA 1
ATOM 4081 C C . LYS B 1 244 ? -23.625 -9.719 -16.641 1 59.66 244 LYS B C 1
ATOM 4083 O O . LYS B 1 244 ? -24.734 -10.156 -16.328 1 59.66 244 LYS B O 1
ATOM 4088 N N . HIS B 1 245 ? -22.625 -10.477 -17.156 1 58.69 245 HIS B N 1
ATOM 4089 C CA . HIS B 1 245 ? -23.031 -11.805 -17.609 1 58.69 245 HIS B CA 1
ATOM 4090 C C . HIS B 1 245 ? -22.219 -12.891 -16.922 1 58.69 245 HIS B C 1
ATOM 4092 O O . HIS B 1 245 ? -22.312 -14.062 -17.297 1 58.69 245 HIS B O 1
ATOM 4098 N N . GLU B 1 246 ? -21.391 -12.414 -16.078 1 63.38 246 GLU B N 1
ATOM 4099 C CA . GLU B 1 246 ? -20.594 -13.422 -15.375 1 63.38 246 GLU B CA 1
ATOM 4100 C C . GLU B 1 246 ? -21.438 -14.156 -14.336 1 63.38 246 GLU B C 1
ATOM 4102 O O . GLU B 1 246 ? -22.281 -13.555 -13.656 1 63.38 246 GLU B O 1
ATOM 4107 N N . ILE B 1 247 ? -21.312 -15.508 -14.438 1 58.56 247 ILE B N 1
ATOM 4108 C CA . ILE B 1 247 ? -21.953 -16.312 -13.391 1 58.56 247 ILE B CA 1
ATOM 4109 C C . ILE B 1 247 ? -21.344 -15.969 -12.039 1 58.56 247 ILE B C 1
ATOM 4111 O O . ILE B 1 247 ? -20.125 -16.094 -11.844 1 58.56 247 ILE B O 1
ATOM 4115 N N . ARG B 1 248 ? -22.094 -15.508 -11.219 1 65.62 248 ARG B N 1
ATOM 4116 C CA . ARG B 1 248 ? -21.609 -15.008 -9.938 1 65.62 248 ARG B CA 1
ATOM 4117 C C . ARG B 1 248 ? -21.656 -16.094 -8.867 1 65.62 248 ARG B C 1
ATOM 4119 O O . ARG B 1 248 ? -21.453 -15.82 -7.684 1 65.62 248 ARG B O 1
ATOM 4126 N N . ASP B 1 249 ? -21.812 -17.406 -9.445 1 73.56 249 ASP B N 1
ATOM 4127 C CA . ASP B 1 249 ? -21.828 -18.516 -8.5 1 73.56 249 ASP B CA 1
ATOM 4128 C C . ASP B 1 249 ? -20.406 -18.984 -8.18 1 73.56 249 ASP B C 1
ATOM 4130 O O . ASP B 1 249 ? -19.844 -19.828 -8.883 1 73.56 249 ASP B O 1
ATOM 4134 N N . VAL B 1 250 ? -19.828 -18.594 -7.07 1 76.69 250 VAL B N 1
ATOM 4135 C CA . VAL B 1 250 ? -18.438 -18.797 -6.719 1 76.69 250 VAL B CA 1
ATOM 4136 C C . VAL B 1 250 ? -18.141 -20.281 -6.559 1 76.69 250 VAL B C 1
ATOM 4138 O O . VAL B 1 250 ? -17.188 -20.797 -7.129 1 76.69 250 VAL B O 1
ATOM 4141 N N . PRO B 1 251 ? -18.969 -21.047 -5.93 1 72.19 251 PRO B N 1
ATOM 4142 C CA . PRO B 1 251 ? -18.672 -22.484 -5.801 1 72.19 251 PRO B CA 1
ATOM 4143 C C . PRO B 1 251 ? -18.609 -23.188 -7.148 1 72.19 251 PRO B C 1
ATOM 4145 O O . PRO B 1 251 ? -17.703 -24 -7.379 1 72.19 251 PRO B O 1
ATOM 4148 N N . SER B 1 252 ? -19.578 -22.875 -7.984 1 78.75 252 SER B N 1
ATOM 4149 C CA . SER B 1 252 ? -19.578 -23.469 -9.312 1 78.75 252 SER B CA 1
ATOM 4150 C C . SER B 1 252 ? -18.344 -23.062 -10.102 1 78.75 252 SER B C 1
ATOM 4152 O O . SER B 1 252 ? -17.75 -23.891 -10.797 1 78.75 252 SER B O 1
ATOM 4154 N N . ASN B 1 253 ? -18 -21.859 -9.945 1 78.06 253 ASN B N 1
ATOM 4155 C CA . ASN B 1 253 ? -16.812 -21.359 -10.625 1 78.06 253 ASN B CA 1
ATOM 4156 C C . ASN B 1 253 ? -15.547 -22.031 -10.109 1 78.06 253 ASN B C 1
ATOM 4158 O O . ASN B 1 253 ? -14.695 -22.438 -10.898 1 78.06 253 ASN B O 1
ATOM 4162 N N . LEU B 1 254 ? -15.422 -22.203 -8.844 1 76.88 254 LEU B N 1
ATOM 4163 C CA . LEU B 1 254 ? -14.25 -22.828 -8.234 1 76.88 254 LEU B CA 1
ATOM 4164 C C . LEU B 1 254 ? -14.164 -24.297 -8.625 1 76.88 254 LEU B C 1
ATOM 4166 O O . LEU B 1 254 ? -13.07 -24.812 -8.867 1 76.88 254 LEU B O 1
ATOM 4170 N N . LYS B 1 255 ? -15.297 -24.906 -8.672 1 80.94 255 LYS B N 1
ATOM 4171 C CA . LYS B 1 255 ? -15.305 -26.312 -9.086 1 80.94 255 LYS B CA 1
ATOM 4172 C C . LYS B 1 255 ? -14.82 -26.469 -10.516 1 80.94 255 LYS B C 1
ATOM 4174 O O . LYS B 1 255 ? -14.016 -27.359 -10.812 1 80.94 255 LYS B O 1
ATOM 4179 N N . ALA B 1 256 ? -15.328 -25.609 -11.344 1 76.56 256 ALA B N 1
ATOM 4180 C CA . ALA B 1 256 ? -14.922 -25.656 -12.742 1 76.56 256 ALA B CA 1
ATOM 4181 C C . ALA B 1 256 ? -13.43 -25.406 -12.898 1 76.56 256 ALA B C 1
ATOM 4183 O O . ALA B 1 256 ? -12.75 -26.109 -13.648 1 76.56 256 ALA B O 1
ATOM 4184 N N . LEU B 1 257 ? -12.906 -24.531 -12.141 1 76.88 257 LEU B N 1
ATOM 4185 C CA . LEU B 1 257 ? -11.492 -24.188 -12.188 1 76.88 257 LEU B CA 1
ATOM 4186 C C . LEU B 1 257 ? -10.648 -25.297 -11.555 1 76.88 257 LEU B C 1
ATOM 4188 O O . LEU B 1 257 ? -9.539 -25.578 -12.023 1 76.88 257 LEU B O 1
ATOM 4192 N N . ASP B 1 258 ? -11.164 -25.797 -10.531 1 79.19 258 ASP B N 1
ATOM 4193 C CA . ASP B 1 258 ? -10.438 -26.844 -9.812 1 79.19 258 ASP B CA 1
ATOM 4194 C C . ASP B 1 258 ? -10.258 -28.094 -10.688 1 79.19 258 ASP B C 1
ATOM 4196 O O . ASP B 1 258 ? -9.25 -28.781 -10.57 1 79.19 258 ASP B O 1
ATOM 4200 N N . GLU B 1 259 ? -11.195 -28.328 -11.555 1 74.5 259 GLU B N 1
ATOM 4201 C CA . GLU B 1 259 ? -11.086 -29.469 -12.461 1 74.5 259 GLU B CA 1
ATOM 4202 C C . GLU B 1 259 ? -9.875 -29.344 -13.383 1 74.5 259 GLU B C 1
ATOM 4204 O O . GLU B 1 259 ? -9.195 -30.328 -13.664 1 74.5 259 GLU B O 1
ATOM 4209 N N . VAL B 1 260 ? -9.562 -28.141 -13.711 1 75 260 VAL B N 1
ATOM 4210 C CA . VAL B 1 260 ? -8.461 -27.922 -14.648 1 75 260 VAL B CA 1
ATOM 4211 C C . VAL B 1 260 ? -7.152 -27.766 -13.883 1 75 260 VAL B C 1
ATOM 4213 O O . VAL B 1 260 ? -6.07 -27.906 -14.453 1 75 260 VAL B O 1
ATOM 4216 N N . SER B 1 261 ? -7.289 -27.516 -12.656 1 80.19 261 SER B N 1
ATOM 4217 C CA . SER B 1 261 ? -6.094 -27.266 -11.852 1 80.19 261 SER B CA 1
ATOM 4218 C C . SER B 1 261 ? -5.332 -28.562 -11.594 1 80.19 261 SER B C 1
ATOM 4220 O O . SER B 1 261 ? -4.141 -28.531 -11.273 1 80.19 261 SER B O 1
ATOM 4222 N N . HIS B 1 262 ? -5.977 -29.656 -11.773 1 78.12 262 HIS B N 1
ATOM 4223 C CA . HIS B 1 262 ? -5.359 -30.938 -11.492 1 78.12 262 HIS B CA 1
ATOM 4224 C C . HIS B 1 262 ? -4.629 -31.484 -12.719 1 78.12 262 HIS B C 1
ATOM 4226 O O . HIS B 1 262 ? -3.883 -32.469 -12.617 1 78.12 262 HIS B O 1
ATOM 4232 N N . ASN B 1 263 ? -4.828 -30.844 -13.891 1 72.5 263 ASN B N 1
ATOM 4233 C CA . ASN B 1 263 ? -4.234 -31.359 -15.117 1 72.5 263 ASN B CA 1
ATOM 4234 C C . ASN B 1 263 ? -3.418 -30.266 -15.828 1 72.5 263 ASN B C 1
ATOM 4236 O O . ASN B 1 263 ? -3.836 -29.75 -16.859 1 72.5 263 ASN B O 1
ATOM 4240 N N . PRO B 1 264 ? -2.225 -30.078 -15.234 1 77.38 264 PRO B N 1
ATOM 4241 C CA . PRO B 1 264 ? -1.395 -29.078 -15.906 1 77.38 264 PRO B CA 1
ATOM 4242 C C . PRO B 1 264 ? -0.947 -29.5 -17.297 1 77.38 264 PRO B C 1
ATOM 4244 O O . PRO B 1 264 ? -0.909 -30.703 -17.594 1 77.38 264 PRO B O 1
ATOM 4247 N N . TYR B 1 265 ? -0.793 -28.516 -18.172 1 76.38 265 TYR B N 1
ATOM 4248 C CA . TYR B 1 265 ? -0.263 -28.828 -19.5 1 76.38 265 TYR B CA 1
ATOM 4249 C C . TYR B 1 265 ? 1.121 -29.453 -19.406 1 76.38 265 TYR B C 1
ATOM 4251 O O . TYR B 1 265 ? 1.98 -28.969 -18.656 1 76.38 265 TYR B O 1
ATOM 4259 N N . LYS B 1 266 ? 1.395 -30.688 -19.953 1 70.31 266 LYS B N 1
ATOM 4260 C CA . LYS B 1 266 ? 2.688 -31.359 -20.031 1 70.31 266 LYS B CA 1
ATOM 4261 C C . LYS B 1 266 ? 3.32 -31.188 -21.406 1 70.31 266 LYS B C 1
ATOM 4263 O O . LYS B 1 266 ? 2.73 -31.578 -22.406 1 70.31 266 LYS B O 1
ATOM 4268 N N . PRO B 1 267 ? 4.535 -30.297 -21.453 1 60.72 267 PRO B N 1
ATOM 4269 C CA . PRO B 1 267 ? 5.164 -30.172 -22.781 1 60.72 267 PRO B CA 1
ATOM 4270 C C . PRO B 1 267 ? 5.527 -31.531 -23.391 1 60.72 267 PRO B C 1
ATOM 4272 O O . PRO B 1 267 ? 5.816 -32.469 -22.656 1 60.72 267 PRO B O 1
ATOM 4275 N N . GLN B 1 268 ? 5.07 -31.812 -24.625 1 49.12 268 GLN B N 1
ATOM 4276 C CA . GLN B 1 268 ? 5.578 -33 -25.266 1 49.12 268 GLN B CA 1
ATOM 4277 C C . GLN B 1 268 ? 7.09 -33.125 -25.094 1 49.12 268 GLN B C 1
ATOM 4279 O O . GLN B 1 268 ? 7.773 -32.125 -24.859 1 49.12 268 GLN B O 1
ATOM 4284 N N . LYS B 1 269 ? 7.922 -34.156 -25.25 1 44.56 269 LYS B N 1
ATOM 4285 C CA . LYS B 1 269 ? 9.328 -34.531 -25.344 1 44.56 269 LYS B CA 1
ATOM 4286 C C . LYS B 1 269 ? 10.156 -33.469 -26.016 1 44.56 269 LYS B C 1
ATOM 4288 O O . LYS B 1 269 ? 9.734 -32.875 -27.016 1 44.56 269 LYS B O 1
ATOM 4293 N N . GLY B 1 270 ? 11 -32.406 -25.328 1 42.94 270 GLY B N 1
ATOM 4294 C CA . GLY B 1 270 ? 12.125 -31.562 -25.656 1 42.94 270 GLY B CA 1
ATOM 4295 C C . GLY B 1 270 ? 12.102 -30.25 -24.891 1 42.94 270 GLY B C 1
ATOM 4296 O O . GLY B 1 270 ? 11.391 -29.312 -25.266 1 42.94 270 GLY B O 1
ATOM 4297 N N . TYR B 1 271 ? 12 -30.234 -23.656 1 37.84 271 TYR B N 1
ATOM 4298 C CA . TYR B 1 271 ? 12.242 -28.953 -23.016 1 37.84 271 TYR B CA 1
ATOM 4299 C C . TYR B 1 271 ? 13.656 -28.453 -23.297 1 37.84 271 TYR B C 1
ATOM 4301 O O . TYR B 1 271 ? 14.594 -29.25 -23.375 1 37.84 271 TYR B O 1
#

Foldseek 3Di:
DQAQDQQDQDPFLVSLLVSLVSQLVVCLVVLFLSNLQSLLLLLLSVLLLVCLVVVVAPDSVLSGQLNSLLSRLVSVQSNCVRDPPDDDHHQLLSVCLRVFDDVPLFASVLSNVSSLLCSQLARNLVSLCVSPLPPLPRCVVVLLSSLVSSLQQVVLLVVLSCVQQVLVVVVCVVDPCVSVVVSVVSNVSNVNSSVLNVCCSVPVVCNVVSNVVSSVVSSVVSNCSRDPDPPPDVVVVSSNVRSVRGDSRSSVSSVSSNVSSVPGDDDDPDD/DQAQDQQDQDPFLVSLLVSLVSQLVVCLVVLFLSNLQSLLLLLLSVLLLVCLVVVVAPDSVLSGQLNSLLSRLVSVQSNCVRDPPPDDHHQLLSVCLRVFDDVPLFASVLSNVSSLLCSQLARNLVSLCVSPLPPLPRCVVVLLSSLVSSLQQVVLLVVLSCVQQVLVVVVCVVDPCVSVVVSVVSNVSNVNSSVLNVCCSVPVVCNVVSNVVSSVVSSVVSNCSRDPDPPPDVVVVSSNVRSVRGDSRSSVSSVSSNVSSVPGDDDDPDD

InterPro domains:
  IPR046037 Protein of unknown function DUF5995 [PF19458] (13-223)

Organism: NCBI:txid722731

Solvent-accessible surface area (backbone atoms only — not comparable to full-atom values): 27864 Å² total; per-residue (Å²): 129,83,69,70,74,80,68,75,86,54,87,38,69,67,45,46,51,51,50,35,48,52,46,35,54,48,16,38,76,63,49,35,74,63,21,51,34,36,27,55,48,41,16,49,51,50,37,49,53,52,37,40,75,69,58,69,41,90,52,42,70,58,52,52,51,39,52,35,49,38,47,43,52,54,49,49,30,53,37,17,64,60,42,74,80,56,70,78,62,38,52,62,16,48,45,37,40,65,60,39,43,56,81,73,57,55,43,70,66,27,48,31,49,9,36,50,33,24,46,34,47,39,40,40,14,54,22,49,31,72,71,30,46,88,42,52,76,80,43,47,64,49,58,58,53,47,50,58,61,50,52,57,41,47,61,64,52,50,53,46,48,31,68,50,19,49,43,48,45,52,48,47,64,73,35,79,55,49,69,56,50,50,41,52,49,51,50,50,38,48,50,50,10,49,53,50,18,51,46,41,45,74,38,64,92,32,37,68,26,47,47,47,45,40,41,19,46,24,14,30,52,22,33,40,51,36,55,50,60,75,86,77,37,74,52,39,58,51,44,51,58,21,38,74,55,35,64,83,51,44,35,62,50,45,52,58,41,43,63,51,22,76,57,46,63,73,82,71,98,76,126,128,83,69,70,74,79,67,74,86,55,87,39,69,68,43,45,50,50,50,37,49,52,48,35,55,48,18,40,76,62,48,35,74,64,22,54,34,35,28,55,48,43,16,50,51,51,38,49,55,52,37,39,74,70,57,70,41,90,52,41,70,60,52,52,52,39,50,36,49,38,48,44,52,55,51,50,31,53,36,12,64,62,39,74,76,80,48,79,60,38,53,63,18,48,46,36,38,63,61,38,44,56,82,74,57,55,43,72,66,27,48,30,50,11,38,49,33,24,48,34,48,40,41,37,13,52,22,49,33,72,71,30,46,88,44,52,76,81,42,46,64,49,57,58,52,48,51,58,62,50,53,57,41,46,62,65,54,51,54,46,48,30,70,51,19,50,43,47,45,52,48,45,63,72,34,80,54,48,68,56,49,50,41,51,48,53,50,49,39,48,49,51,10,49,52,50,17,49,44,41,45,74,37,64,93,31,36,69,27,47,48,46,44,40,41,20,47,23,13,30,52,21,35,39,52,37,56,51,60,75,86,76,36,75,51,39,59,51,44,52,57,22,38,73,54,34,65,82,50,43,36,62,50,45,51,57,42,43,63,52,22,76,59,47,64,73,82,69,99,76,127